Protein 4NYH (pdb70)

Organism: Homo sapiens (NCBI:txid9606)

Secondary structure (DSSP, 8-state):
------PPPTTGGGS-SB----TTSSEEEEPPP--GGGGGGS-GGG---HHHHHHHHHHTT--EEEEEE---SS----GGG-SS---EEE----SSSPPPHHHHHHHHHHHHHHHHT-TT---EEEEE-SSSSHHHHHHHHHHHHHHH---HHHHHHHHHHHHTS----HHHHHHHHHSPP-/--B---PPPTTGGGS-SB-PPPTTSSEEEEPPP--GGGGGGS-GGG---HHHHHHHHHHTT--EEEEEE---SS----GGG-SS---EEE----SSS---HHHHHHHHHHHHHHHHH-TTS--EEEEE-SSSSHHHHHHHHHHHHHHH---HHHHHHHHHHHHTS----HHHHHHHHHS---/-PPPTTGGGS-SB----TTSSEEEEPPP--GGGGGGS-GGG---HHHHHHHHHHTT--EEEEEE---SS--S-GGG-SS---EEE----SSSPPPHHHHHHHHHHHHHHHHHTTTS--EEEEE-SSSSHHHHHHHHHHHHHHH---HHHHHHHHHHHHTB----HHHHHHHHHSPP-

CATH classification: 3.90.190.10

Structure (mmCIF, N/CA/C/O backbone):
data_4NYH
#
_entry.id   4NYH
#
_cell.length_a   51.026
_cell.length_b   62.723
_cell.length_c   178.773
_cell.angle_alpha   90.00
_cell.angle_beta   90.00
_cell.angle_gamma   90.00
#
_symmetry.space_group_name_H-M   'P 21 21 21'
#
loop_
_entity.id
_entity.type
_entity.pdbx_description
1 polymer 'RNA/RNP complex-1-interacting phosphatase'
2 non-polymer 'PHOSPHATE ION'
3 non-polymer 'CHLORIDE ION'
4 water water
#
loop_
_atom_site.group_PDB
_atom_site.id
_atom_site.type_symbol
_atom_site.label_atom_id
_atom_site.label_alt_id
_atom_site.label_comp_id
_atom_site.label_asym_id
_atom_site.label_entity_id
_atom_site.label_seq_id
_atom_site.pdbx_PDB_ins_code
_atom_site.Cartn_x
_atom_site.Cartn_y
_atom_site.Cartn_z
_atom_site.occupancy
_atom_site.B_iso_or_equiv
_atom_site.auth_seq_id
_atom_site.auth_comp_id
_atom_site.auth_asym_id
_atom_site.auth_atom_id
_atom_site.pdbx_PDB_model_num
ATOM 1 N N . GLY A 1 1 ? 47.403 -21.419 -4.643 1.00 35.49 24 GLY A N 1
ATOM 2 C CA . GLY A 1 1 ? 47.177 -20.222 -5.492 1.00 28.02 24 GLY A CA 1
ATOM 3 C C . GLY A 1 1 ? 45.888 -19.530 -5.133 1.00 29.50 24 GLY A C 1
ATOM 4 O O . GLY A 1 1 ? 45.102 -20.052 -4.357 1.00 28.60 24 GLY A O 1
ATOM 10 N N . PRO A 1 2 ? 45.659 -18.337 -5.693 1.00 23.43 25 PRO A N 1
ATOM 11 C CA . PRO A 1 2 ? 44.510 -17.594 -5.229 1.00 21.28 25 PRO A CA 1
ATOM 12 C C . PRO A 1 2 ? 43.201 -18.297 -5.552 1.00 22.56 25 PRO A C 1
ATOM 13 O O . PRO A 1 2 ? 43.102 -19.002 -6.571 1.00 25.25 25 PRO A O 1
ATOM 24 N N . LEU A 1 3 ? 42.208 -18.089 -4.692 1.00 22.93 26 LEU A N 1
ATOM 25 C CA . LEU A 1 3 ? 40.817 -18.450 -4.967 1.00 22.63 26 LEU A CA 1
ATOM 26 C C . LEU A 1 3 ? 40.146 -17.426 -5.888 1.00 21.57 26 LEU A C 1
ATOM 27 O O . LEU A 1 3 ? 40.201 -16.199 -5.685 1.00 26.25 26 LEU A O 1
ATOM 43 N N . GLY A 1 4 ? 39.397 -17.944 -6.841 1.00 20.82 27 GLY A N 1
ATOM 44 C CA . GLY A 1 4 ? 38.734 -17.124 -7.841 1.00 22.92 27 GLY A CA 1
ATOM 45 C C . GLY A 1 4 ? 38.691 -17.889 -9.136 1.00 21.80 27 GLY A C 1
ATOM 46 O O . GLY A 1 4 ? 39.730 -18.321 -9.624 1.00 23.68 27 GLY A O 1
ATOM 50 N N . SER A 1 5 ? 37.500 -18.042 -9.694 1.00 22.34 28 SER A N 1
ATOM 51 C CA . SER A 1 5 ? 37.385 -18.658 -10.997 1.00 20.71 28 SER A CA 1
ATOM 52 C C . SER A 1 5 ? 37.944 -17.704 -12.047 1.00 20.01 28 SER A C 1
ATOM 53 O O . SER A 1 5 ? 37.892 -16.473 -11.899 1.00 22.29 28 SER A O 1
ATOM 61 N N . ASN A 1 6 ? 38.433 -18.258 -13.147 1.00 23.60 29 ASN A N 1
ATOM 62 C CA . ASN A 1 6 ? 38.974 -17.432 -14.189 1.00 22.79 29 ASN A CA 1
ATOM 63 C C . ASN A 1 6 ? 38.870 -18.114 -15.556 1.00 23.29 29 ASN A C 1
ATOM 64 O O . ASN A 1 6 ? 39.783 -17.954 -16.384 1.00 22.87 29 ASN A O 1
ATOM 75 N N . HIS A 1 7 ? 37.801 -18.904 -15.779 1.00 21.13 30 HIS A N 1
ATOM 76 C CA . HIS A 1 7 ? 37.648 -19.550 -17.095 1.00 18.49 30 HIS A CA 1
ATOM 77 C C . HIS A 1 7 ? 37.007 -18.621 -18.116 1.00 16.13 30 HIS A C 1
ATOM 78 O O . HIS A 1 7 ? 36.054 -17.892 -17.814 1.00 15.17 30 HIS A O 1
ATOM 93 N N . ILE A 1 8 ? 37.505 -18.687 -19.344 1.00 16.12 31 ILE A N 1
ATOM 94 C CA . ILE A 1 8 ? 36.953 -17.858 -20.400 1.00 15.47 31 ILE A CA 1
ATOM 95 C C . ILE A 1 8 ? 35.644 -18.470 -20.838 1.00 16.19 31 ILE A C 1
ATOM 96 O O . ILE A 1 8 ? 35.577 -19.643 -21.180 1.00 17.66 31 ILE A O 1
ATOM 112 N N . PRO A 1 9 ? 34.558 -17.699 -20.779 1.00 14.80 32 PRO A N 1
ATOM 113 C CA . PRO A 1 9 ? 33.269 -18.249 -21.184 1.00 16.81 32 PRO A CA 1
ATOM 114 C C . PRO A 1 9 ? 33.306 -18.737 -22.610 1.00 17.39 32 PRO A C 1
ATOM 115 O O . PRO A 1 9 ? 33.969 -18.150 -23.462 1.00 17.23 32 PRO A O 1
ATOM 126 N N . GLU A 1 10 ? 32.557 -19.787 -22.865 1.00 18.36 33 GLU A N 1
ATOM 127 C CA . GLU A 1 10 ? 32.502 -20.360 -24.191 1.00 20.20 33 GLU A CA 1
ATOM 128 C C . GLU A 1 10 ? 32.069 -19.277 -25.169 1.00 17.24 33 GLU A C 1
ATOM 129 O O . GLU A 1 10 ? 31.141 -18.525 -24.902 1.00 17.87 33 GLU A O 1
ATOM 141 N N . ARG A 1 11 ? 32.832 -19.175 -26.255 1.00 16.70 34 ARG A N 1
ATOM 142 C CA . ARG A 1 11 ? 32.562 -18.277 -27.378 1.00 16.82 34 ARG A CA 1
ATOM 143 C C . ARG A 1 11 ? 32.874 -16.814 -27.116 1.00 15.27 34 ARG A C 1
ATOM 144 O O . ARG A 1 11 ? 32.741 -15.994 -28.004 1.00 17.40 34 ARG A O 1
ATOM 165 N N . TRP A 1 12 ? 33.287 -16.464 -25.895 1.00 14.38 35 TRP A N 1
ATOM 166 C CA . TRP A 1 12 ? 33.576 -15.067 -25.584 1.00 14.97 35 TRP A CA 1
ATOM 167 C C . TRP A 1 12 ? 34.611 -14.479 -26.537 1.00 13.36 35 TRP A C 1
ATOM 168 O O . TRP A 1 12 ? 34.526 -13.309 -26.898 1.00 13.64 35 TRP A O 1
ATOM 189 N N . LYS A 1 13 ? 35.643 -15.268 -26.874 1.00 14.46 36 LYS A N 1
ATOM 190 C CA . LYS A 1 13 ? 36.717 -14.762 -27.726 1.00 15.70 36 LYS A CA 1
ATOM 191 C C . LYS A 1 13 ? 36.245 -14.468 -29.146 1.00 16.88 36 LYS A C 1
ATOM 192 O O . LYS A 1 13 ? 36.914 -13.759 -29.889 1.00 19.01 36 LYS A O 1
ATOM 211 N N . ASP A 1 14 ? 35.051 -14.935 -29.497 1.00 15.26 37 ASP A N 1
ATOM 212 C CA . ASP A 1 14 ? 34.628 -14.951 -30.900 1.00 16.61 37 ASP A CA 1
ATOM 213 C C . ASP A 1 14 ? 33.908 -13.686 -31.344 1.00 16.26 37 ASP A C 1
ATOM 214 O O . ASP A 1 14 ? 33.598 -13.532 -32.526 1.00 19.27 37 ASP A O 1
ATOM 223 N N . TYR A 1 15 ? 33.621 -12.800 -30.396 1.00 14.77 38 TYR A N 1
ATOM 224 C CA . TYR A 1 15 ? 32.803 -11.617 -30.660 1.00 14.72 38 TYR A CA 1
ATOM 225 C C . TYR A 1 15 ? 33.571 -10.319 -30.533 1.00 14.10 38 TYR A C 1
ATOM 226 O O . TYR A 1 15 ? 34.388 -10.135 -29.611 1.00 15.18 38 TYR A O 1
ATOM 244 N N . LEU A 1 16 ? 33.303 -9.421 -31.467 1.00 13.99 39 LEU A N 1
ATOM 245 C CA . LEU A 1 16 ? 33.775 -8.048 -31.383 1.00 14.04 39 LEU A CA 1
ATOM 246 C C . LEU A 1 16 ? 33.451 -7.527 -29.966 1.00 12.36 39 LEU A C 1
ATOM 247 O O . LEU A 1 16 ? 32.289 -7.608 -29.568 1.00 12.90 39 LEU A O 1
ATOM 263 N N . PRO A 1 17 ? 34.409 -6.869 -29.301 1.00 12.78 40 PRO A N 1
ATOM 264 C CA . PRO A 1 17 ? 34.131 -6.516 -27.907 1.00 13.47 40 PRO A CA 1
ATOM 265 C C . PRO A 1 17 ? 33.020 -5.494 -27.711 1.00 13.26 40 PRO A C 1
ATOM 266 O O . PRO A 1 17 ? 32.146 -5.690 -26.859 1.00 14.10 40 PRO A O 1
ATOM 277 N N . VAL A 1 18 ? 33.032 -4.431 -28.500 1.00 13.45 41 VAL A N 1
ATOM 278 C CA . VAL A 1 18 ? 32.137 -3.287 -28.268 1.00 14.41 41 VAL A CA 1
ATOM 279 C C . VAL A 1 18 ? 31.467 -2.912 -29.570 1.00 11.95 41 VAL A C 1
ATOM 280 O O . VAL A 1 18 ? 32.115 -2.683 -30.605 1.00 14.23 41 VAL A O 1
ATOM 293 N N . GLY A 1 19 ? 30.147 -2.858 -29.522 1.00 11.77 42 GLY A N 1
ATOM 294 C CA . GLY A 1 19 ? 29.365 -2.395 -30.669 1.00 13.18 42 GLY A CA 1
ATOM 295 C C . GLY A 1 19 ? 29.406 -0.908 -30.860 1.00 14.93 42 GLY A C 1
ATOM 296 O O . GLY A 1 19 ? 29.998 -0.173 -30.062 1.00 14.55 42 GLY A O 1
ATOM 300 N N . GLN A 1 20 ? 28.793 -0.444 -31.958 1.00 13.88 43 GLN A N 1
ATOM 301 C CA . GLN A 1 20 ? 28.563 0.965 -32.125 1.00 13.68 43 GLN A CA 1
ATOM 302 C C . GLN A 1 20 ? 27.354 1.411 -31.330 1.00 12.73 43 GLN A C 1
ATOM 303 O O . GLN A 1 20 ? 26.365 0.713 -31.235 1.00 13.81 43 GLN A O 1
ATOM 317 N N . ARG A 1 21 ? 27.416 2.643 -30.828 1.00 13.48 44 ARG A N 1
ATOM 318 C CA . ARG A 1 21 ? 26.245 3.246 -30.255 1.00 14.01 44 ARG A CA 1
ATOM 319 C C . ARG A 1 21 ? 25.094 3.176 -31.246 1.00 13.42 44 ARG A C 1
ATOM 320 O O . ARG A 1 21 ? 25.289 3.439 -32.439 1.00 14.24 44 ARG A O 1
ATOM 341 N N . MET A 1 22 ? 23.894 2.840 -30.773 1.00 14.09 45 MET A N 1
ATOM 342 C CA . MET A 1 22 ? 22.720 2.706 -31.640 1.00 14.25 45 MET A CA 1
ATOM 343 C C . MET A 1 22 ? 22.111 4.077 -31.878 1.00 14.27 45 MET A C 1
ATOM 344 O O . MET A 1 22 ? 21.542 4.672 -30.975 1.00 14.61 45 MET A O 1
ATOM 358 N N . PRO A 1 23 ? 22.192 4.584 -33.122 1.00 15.80 46 PRO A N 1
ATOM 359 C CA . PRO A 1 23 ? 21.597 5.904 -33.361 1.00 16.88 46 PRO A CA 1
ATOM 360 C C . PRO A 1 23 ? 20.099 5.896 -33.101 1.00 17.11 46 PRO A C 1
ATOM 361 O O . PRO A 1 23 ? 19.422 4.885 -33.302 1.00 19.82 46 PRO A O 1
ATOM 372 N N . GLY A 1 24 ? 19.586 7.032 -32.661 1.00 18.42 47 GLY A N 1
ATOM 373 C CA . GLY A 1 24 ? 18.176 7.128 -32.348 1.00 18.54 47 GLY A CA 1
ATOM 374 C C . GLY A 1 24 ? 17.872 6.631 -30.951 1.00 17.29 47 GLY A C 1
ATOM 375 O O . GLY A 1 24 ? 16.718 6.669 -30.540 1.00 19.13 47 GLY A O 1
ATOM 379 N N . THR A 1 25 ? 18.912 6.208 -30.219 1.00 15.53 48 THR A N 1
ATOM 380 C CA . THR A 1 25 ? 18.793 5.665 -28.864 1.00 14.60 48 THR A CA 1
ATOM 381 C C . THR A 1 25 ? 20.027 6.113 -28.101 1.00 14.28 48 THR A C 1
ATOM 382 O O . THR A 1 25 ? 20.956 6.649 -28.674 1.00 15.21 48 THR A O 1
ATOM 393 N N . ARG A 1 26 ? 20.045 5.832 -26.798 1.00 13.74 49 ARG A N 1
ATOM 394 C CA . ARG A 1 26 ? 21.238 5.989 -25.996 1.00 13.13 49 ARG A CA 1
ATOM 395 C C . ARG A 1 26 ? 21.826 4.651 -25.547 1.00 13.83 49 ARG A C 1
ATOM 396 O O . ARG A 1 26 ? 22.583 4.607 -24.603 1.00 18.01 49 ARG A O 1
ATOM 417 N N . PHE A 1 27 ? 21.589 3.595 -26.316 1.00 13.29 50 PHE A N 1
ATOM 418 C CA . PHE A 1 27 ? 22.123 2.281 -26.029 1.00 12.07 50 PHE A CA 1
ATOM 419 C C . PHE A 1 27 ? 23.454 2.022 -26.722 1.00 12.41 50 PHE A C 1
ATOM 420 O O . PHE A 1 27 ? 23.623 2.375 -27.896 1.00 13.07 50 PHE A O 1
ATOM 437 N N . ILE A 1 28 ? 24.276 1.214 -26.075 1.00 12.34 51 ILE A N 1
ATOM 438 C CA . ILE A 1 28 ? 25.427 0.601 -26.680 1.00 12.57 51 ILE A CA 1
ATOM 439 C C . ILE A 1 28 ? 25.633 -0.752 -26.019 1.00 12.21 51 ILE A C 1
ATOM 440 O O . ILE A 1 28 ? 25.409 -0.891 -24.805 1.00 13.36 51 ILE A O 1
ATOM 456 N N . ALA A 1 29 ? 26.026 -1.758 -26.810 1.00 11.20 52 ALA A N 1
ATOM 457 C CA . ALA A 1 29 ? 26.158 -3.123 -26.342 1.00 11.30 52 ALA A CA 1
ATOM 458 C C . ALA A 1 29 ? 27.612 -3.551 -26.431 1.00 11.23 52 ALA A C 1
ATOM 459 O O . ALA A 1 29 ? 28.313 -3.198 -27.375 1.00 13.55 52 ALA A O 1
ATOM 466 N N . PHE A 1 30 ? 28.005 -4.443 -25.505 1.00 11.26 53 PHE A N 1
ATOM 467 C CA . PHE A 1 30 ? 29.354 -4.974 -25.498 1.00 11.62 53 PHE A CA 1
ATOM 468 C C . PHE A 1 30 ? 29.348 -6.310 -24.783 1.00 11.76 53 PHE A C 1
ATOM 469 O O . PHE A 1 30 ? 28.459 -6.588 -24.000 1.00 11.75 53 PHE A O 1
ATOM 486 N N . LYS A 1 31 ? 30.370 -7.104 -25.037 1.00 12.46 54 LYS A N 1
ATOM 487 C CA . LYS A 1 31 ? 30.577 -8.316 -24.280 1.00 11.61 54 LYS A CA 1
ATOM 488 C C . LYS A 1 31 ? 31.217 -7.995 -22.923 1.00 11.70 54 LYS A C 1
ATOM 489 O O . LYS A 1 31 ? 31.641 -6.875 -22.682 1.00 12.71 54 LYS A O 1
ATOM 508 N N . VAL A 1 32 ? 31.197 -8.956 -22.014 1.00 11.54 55 VAL A N 1
ATOM 509 C CA . VAL A 1 32 ? 31.602 -8.664 -20.657 1.00 11.26 55 VAL A CA 1
ATOM 510 C C . VAL A 1 32 ? 33.097 -8.394 -20.646 1.00 12.18 55 VAL A C 1
ATOM 511 O O . VAL A 1 32 ? 33.877 -9.172 -21.158 1.00 12.64 55 VAL A O 1
ATOM 524 N N . PRO A 1 33 ? 33.511 -7.281 -19.996 1.00 12.12 56 PRO A N 1
ATOM 525 C CA . PRO A 1 33 ? 34.941 -7.130 -19.768 1.00 12.03 56 PRO A CA 1
ATOM 526 C C . PRO A 1 33 ? 35.406 -8.093 -18.663 1.00 11.93 56 PRO A C 1
ATOM 527 O O . PRO A 1 33 ? 34.675 -8.364 -17.723 1.00 14.41 56 PRO A O 1
ATOM 538 N N . LEU A 1 34 ? 36.654 -8.509 -18.770 1.00 12.47 57 LEU A N 1
ATOM 539 C CA . LEU A 1 34 ? 37.188 -9.496 -17.844 1.00 13.51 57 LEU A CA 1
ATOM 540 C C . LEU A 1 34 ? 38.302 -8.891 -17.013 1.00 13.58 57 LEU A C 1
ATOM 541 O O . LEU A 1 34 ? 39.251 -8.305 -17.558 1.00 13.58 57 LEU A O 1
ATOM 557 N N . GLN A 1 35 ? 38.212 -9.121 -15.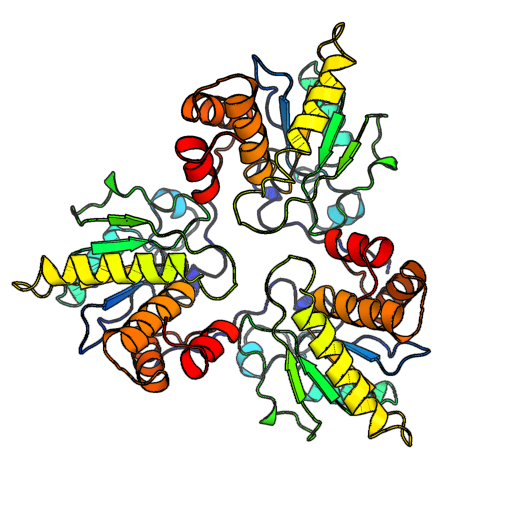703 1.00 13.23 58 GLN A N 1
ATOM 558 C CA . GLN A 1 35 ? 39.252 -8.707 -14.757 1.00 13.15 58 GLN A CA 1
ATOM 559 C C . GLN A 1 35 ? 40.538 -9.486 -14.963 1.00 13.66 58 GLN A C 1
ATOM 560 O O . GLN A 1 35 ? 40.621 -10.452 -15.734 1.00 13.89 58 GLN A O 1
ATOM 574 N N . LYS A 1 36 ? 41.557 -9.096 -14.230 1.00 13.21 59 LYS A N 1
ATOM 575 C CA . LYS A 1 36 ? 42.936 -9.440 -14.563 1.00 13.91 59 LYS A CA 1
ATOM 576 C C . LYS A 1 36 ? 43.162 -10.944 -14.544 1.00 14.17 59 LYS A C 1
ATOM 577 O O . LYS A 1 36 ? 43.937 -11.450 -15.348 1.00 15.38 59 LYS A O 1
ATOM 596 N N . SER A 1 37 ? 42.577 -11.639 -13.574 1.00 14.08 60 SER A N 1
ATOM 597 C CA . SER A 1 37 ? 42.818 -13.053 -13.431 1.00 14.89 60 SER A CA 1
ATOM 598 C C . SER A 1 37 ? 42.477 -13.878 -14.662 1.00 16.10 60 SER A C 1
ATOM 599 O O . SER A 1 37 ? 43.061 -14.923 -14.884 1.00 17.47 60 SER A O 1
ATOM 607 N N . PHE A 1 38 ? 41.524 -13.410 -15.464 1.00 14.69 61 PHE A N 1
ATOM 608 C CA . PHE A 1 38 ? 41.162 -14.105 -16.706 1.00 14.62 61 PHE A CA 1
ATOM 609 C C . PHE A 1 38 ? 42.280 -14.064 -17.754 1.00 14.68 61 PHE A C 1
ATOM 610 O O . PHE A 1 38 ? 42.307 -14.858 -18.681 1.00 16.81 61 PHE A O 1
ATOM 627 N N . GLU A 1 39 ? 43.150 -13.067 -17.661 1.00 15.07 62 GLU A N 1
ATOM 628 C CA . GLU A 1 39 ? 44.075 -12.798 -18.744 1.00 15.60 62 GLU A CA 1
ATOM 629 C C . GLU A 1 39 ? 45.187 -13.829 -18.881 1.00 17.20 62 GLU A C 1
ATOM 630 O O . GLU A 1 39 ? 45.766 -13.954 -19.952 1.00 18.40 62 GLU A O 1
ATOM 642 N N . LYS A 1 40 ? 45.341 -14.683 -17.875 1.00 18.74 63 LYS A N 1
ATOM 643 C CA . LYS A 1 40 ? 46.274 -15.786 -17.937 1.00 21.69 63 LYS A CA 1
ATOM 644 C C . LYS A 1 40 ? 45.880 -16.739 -19.056 1.00 22.06 63 LYS A C 1
ATOM 645 O O . LYS A 1 40 ? 46.697 -17.510 -19.519 1.00 26.91 63 LYS A O 1
ATOM 664 N N . LYS A 1 41 ? 44.602 -16.740 -19.403 1.00 19.38 64 LYS A N 1
ATOM 665 C CA . LYS A 1 41 ? 44.066 -17.660 -20.405 1.00 23.28 64 LYS A CA 1
ATOM 666 C C . LYS A 1 41 ? 43.960 -17.020 -21.800 1.00 21.53 64 LYS A C 1
ATOM 667 O O . LYS A 1 41 ? 43.465 -17.655 -22.722 1.00 26.42 64 LYS A O 1
ATOM 686 N N . LEU A 1 42 ? 44.398 -15.773 -21.952 1.00 19.33 65 LEU A N 1
ATOM 687 C CA . LEU A 1 42 ? 44.196 -15.000 -23.178 1.00 19.73 65 LEU A CA 1
ATOM 688 C C . LEU A 1 42 ? 45.506 -14.549 -23.795 1.00 21.58 65 LEU A C 1
ATOM 689 O O . LEU A 1 42 ? 46.407 -14.107 -23.085 1.00 24.39 65 LEU A O 1
ATOM 705 N N . ALA A 1 43 ? 45.538 -14.475 -25.121 1.00 21.06 66 ALA A N 1
ATOM 706 C CA . ALA A 1 43 ? 46.598 -13.741 -25.825 1.00 23.14 66 ALA A CA 1
ATOM 707 C C . ALA A 1 43 ? 46.367 -12.239 -25.648 1.00 21.96 66 ALA A C 1
ATOM 708 O O . ALA A 1 43 ? 45.255 -11.825 -25.401 1.00 20.53 66 ALA A O 1
ATOM 715 N N . PRO A 1 44 ? 47.418 -11.420 -25.782 1.00 25.11 67 PRO A N 1
ATOM 716 C CA . PRO A 1 44 ? 47.249 -9.984 -25.538 1.00 24.41 67 PRO A CA 1
ATOM 717 C C . PRO A 1 44 ? 46.126 -9.364 -26.372 1.00 23.27 67 PRO A C 1
ATOM 718 O O . PRO A 1 44 ? 45.311 -8.599 -25.850 1.00 21.91 67 PRO A O 1
ATOM 729 N N . GLU A 1 45 ? 46.010 -9.794 -27.620 1.00 23.66 68 GLU A N 1
ATOM 730 C CA . GLU A 1 45 ? 45.000 -9.248 -28.524 1.00 24.17 68 GLU A CA 1
ATOM 731 C C . GLU A 1 45 ? 43.571 -9.687 -28.162 1.00 22.86 68 GLU A C 1
ATOM 732 O O . GLU A 1 45 ? 42.608 -9.066 -28.594 1.00 25.48 68 GLU A O 1
ATOM 744 N N . GLU A 1 46 ? 43.451 -10.756 -27.375 1.00 18.08 69 GLU A N 1
ATOM 745 C CA . GLU A 1 46 ? 42.152 -11.276 -26.943 1.00 17.63 69 GLU A CA 1
ATOM 746 C C . GLU A 1 46 ? 41.673 -10.643 -25.634 1.00 16.55 69 GLU A C 1
ATOM 747 O O . GLU A 1 46 ? 40.520 -10.788 -25.265 1.00 17.53 69 GLU A O 1
ATOM 759 N N . CYS A 1 47 ? 42.554 -9.953 -24.920 1.00 15.82 70 CYS A N 1
ATOM 760 C CA . CYS A 1 47 ? 42.182 -9.351 -23.653 1.00 15.50 70 CYS A CA 1
ATOM 761 C C . CYS A 1 47 ? 41.155 -8.263 -23.910 1.00 15.73 70 CYS A C 1
ATOM 762 O O . CYS A 1 47 ? 41.221 -7.575 -24.941 1.00 17.62 70 CYS A O 1
ATOM 770 N N . PHE A 1 48 ? 40.246 -8.099 -22.968 1.00 14.70 71 PHE A N 1
ATOM 771 C CA . PHE A 1 48 ? 39.249 -7.040 -23.022 1.00 14.07 71 PHE A CA 1
ATOM 772 C C . PHE A 1 48 ? 38.887 -6.745 -21.587 1.00 14.97 71 PHE A C 1
ATOM 773 O O . PHE A 1 48 ? 37.991 -7.355 -21.029 1.00 15.31 71 PHE A O 1
ATOM 790 N N . SER A 1 49 ? 39.599 -5.759 -21.027 1.00 14.94 72 SER A N 1
ATOM 791 C CA . SER A 1 49 ? 39.477 -5.423 -19.632 1.00 14.75 72 SER A CA 1
ATOM 792 C C . SER A 1 49 ? 38.490 -4.282 -19.475 1.00 14.27 72 SER A C 1
ATOM 793 O O . SER A 1 49 ? 38.097 -3.646 -20.432 1.00 14.31 72 SER A O 1
ATOM 801 N N . PRO A 1 50 ? 38.124 -3.988 -18.210 1.00 14.66 73 PRO A N 1
ATOM 802 C CA . PRO A 1 50 ? 37.323 -2.786 -17.979 1.00 16.92 73 PRO A CA 1
ATOM 803 C C . PRO A 1 50 ? 37.963 -1.510 -18.516 1.00 14.00 73 PRO A C 1
ATOM 804 O O . PRO A 1 50 ? 37.277 -0.668 -19.075 1.00 14.93 73 PRO A O 1
ATOM 815 N N . LEU A 1 51 ? 39.288 -1.420 -18.425 1.00 13.73 74 LEU A N 1
ATOM 816 C CA . LEU A 1 51 ? 39.966 -0.279 -19.038 1.00 15.72 74 LEU A CA 1
ATOM 817 C C . LEU A 1 51 ? 39.765 -0.241 -20.563 1.00 15.10 74 LEU A C 1
ATOM 818 O O . LEU A 1 51 ? 39.505 0.828 -21.128 1.00 16.46 74 LEU A O 1
ATOM 834 N N . ASP A 1 52 ? 39.883 -1.396 -21.208 1.00 15.63 75 ASP A N 1
ATOM 835 C CA . ASP A 1 52 ? 39.676 -1.463 -22.641 1.00 14.98 75 ASP A CA 1
ATOM 836 C C . ASP A 1 52 ? 38.237 -1.033 -23.010 1.00 14.63 75 ASP A C 1
ATOM 837 O O . ASP A 1 52 ? 38.037 -0.334 -24.007 1.00 14.94 75 ASP A O 1
ATOM 846 N N . LEU A 1 53 ? 37.267 -1.381 -22.187 1.00 14.57 76 LEU A N 1
ATOM 847 C CA . LEU A 1 53 ? 35.898 -0.945 -22.413 1.00 14.62 76 LEU A CA 1
ATOM 848 C C . LEU A 1 53 ? 35.814 0.573 -22.474 1.00 14.66 76 LEU A C 1
ATOM 849 O O . LEU A 1 53 ? 35.291 1.158 -23.432 1.00 15.20 76 LEU A O 1
ATOM 865 N N . PHE A 1 54 ? 36.340 1.233 -21.445 1.00 14.23 77 PHE A N 1
ATOM 866 C CA . PHE A 1 54 ? 36.253 2.678 -21.383 1.00 15.19 77 PHE A CA 1
ATOM 867 C C . PHE A 1 54 ? 37.018 3.326 -22.522 1.00 14.55 77 PHE A C 1
ATOM 868 O O . PHE A 1 54 ? 36.635 4.374 -23.040 1.00 16.59 77 PHE A O 1
ATOM 885 N N . ASN A 1 55 ? 38.166 2.757 -22.843 1.00 15.66 78 ASN A N 1
ATOM 886 C CA . ASN A 1 55 ? 38.920 3.256 -23.994 1.00 15.92 78 ASN A CA 1
ATOM 887 C C . ASN A 1 55 ? 38.156 3.183 -25.305 1.00 15.85 78 ASN A C 1
ATOM 888 O O . ASN A 1 55 ? 38.162 4.116 -26.098 1.00 17.43 78 ASN A O 1
ATOM 899 N N . LYS A 1 56 ? 37.475 2.074 -25.516 1.00 15.43 79 LYS A N 1
ATOM 900 C CA . LYS A 1 56 ? 36.711 1.888 -26.743 1.00 14.78 79 LYS A CA 1
ATOM 901 C C . LYS A 1 56 ? 35.495 2.803 -26.826 1.00 14.93 79 LYS A C 1
ATOM 902 O O . LYS A 1 56 ? 35.165 3.313 -27.893 1.00 16.56 79 LYS A O 1
ATOM 921 N N . ILE A 1 57 ? 34.867 3.069 -25.696 1.00 14.62 80 ILE A N 1
ATOM 922 C CA . ILE A 1 57 ? 33.792 4.045 -25.641 1.00 15.43 80 ILE A CA 1
ATOM 923 C C . ILE A 1 57 ? 34.270 5.445 -26.016 1.00 15.65 80 ILE A C 1
ATOM 924 O O . ILE A 1 57 ? 33.677 6.143 -26.833 1.00 16.58 80 ILE A O 1
ATOM 940 N N . ARG A 1 58 ? 35.401 5.825 -25.450 1.00 15.94 81 ARG A N 1
ATOM 941 C CA . ARG A 1 58 ? 36.008 7.107 -25.765 1.00 17.98 81 ARG A CA 1
ATOM 942 C C . ARG A 1 58 ? 36.379 7.196 -27.247 1.00 16.85 81 ARG A C 1
ATOM 943 O O . ARG A 1 58 ? 36.269 8.260 -27.852 1.00 19.10 81 ARG A O 1
ATOM 964 N N . GLU A 1 59 ? 36.879 6.096 -27.818 1.00 18.16 82 GLU A N 1
ATOM 965 C CA . GLU A 1 59 ? 37.258 6.075 -29.225 1.00 19.70 82 GLU A CA 1
ATOM 966 C C . GLU A 1 59 ? 36.096 6.445 -30.144 1.00 18.95 82 GLU A C 1
ATOM 967 O O . GLU A 1 59 ? 36.308 6.982 -31.233 1.00 21.54 82 GLU A O 1
ATOM 979 N N . GLN A 1 60 ? 34.871 6.118 -29.738 1.00 17.96 83 GLN A N 1
ATOM 980 C CA . GLN A 1 60 ? 33.652 6.475 -30.470 1.00 18.96 83 GLN A CA 1
ATOM 981 C C . GLN A 1 60 ? 33.151 7.888 -30.178 1.00 18.21 83 GLN A C 1
ATOM 982 O O . GLN A 1 60 ? 32.055 8.250 -30.599 1.00 19.85 83 GLN A O 1
ATOM 996 N N . ASN A 1 61 ? 33.870 8.603 -29.318 1.00 16.86 84 ASN A N 1
ATOM 997 C CA . ASN A 1 61 ? 33.454 9.928 -28.860 1.00 18.76 84 ASN A CA 1
ATOM 998 C C . ASN A 1 61 ? 32.104 9.816 -28.153 1.00 17.71 84 ASN A C 1
ATOM 999 O O . ASN A 1 61 ? 31.264 10.697 -28.249 1.00 22.69 84 ASN A O 1
ATOM 1010 N N . GLU A 1 62 ? 31.991 8.770 -27.338 1.00 16.91 85 GLU A N 1
ATOM 1011 C CA . GLU A 1 62 ? 30.823 8.592 -26.502 1.00 17.42 85 GLU A CA 1
ATOM 1012 C C . GLU A 1 62 ? 31.260 8.531 -25.021 1.00 14.29 85 GLU A C 1
ATOM 1013 O O . GLU A 1 62 ? 32.451 8.531 -24.715 1.00 16.90 85 GLU A O 1
ATOM 1025 N N . GLU A 1 63 ? 30.283 8.462 -24.125 1.00 15.46 86 GLU A N 1
ATOM 1026 C CA . GLU A 1 63 ? 30.566 8.328 -22.693 1.00 14.55 86 GLU A CA 1
ATOM 1027 C C . GLU A 1 63 ? 29.456 7.553 -22.068 1.00 13.16 86 GLU A C 1
ATOM 1028 O O . GLU A 1 63 ? 28.271 7.799 -22.338 1.00 14.54 86 GLU A O 1
ATOM 1040 N N . LEU A 1 64 ? 29.790 6.546 -21.263 1.00 13.16 87 LEU A N 1
ATOM 1041 C CA . LEU A 1 64 ? 28.762 5.799 -20.512 1.00 14.54 87 LEU A CA 1
ATOM 1042 C C . LEU A 1 64 ? 28.247 6.598 -19.326 1.00 13.25 87 LEU A C 1
ATOM 1043 O O . LEU A 1 64 ? 29.030 7.158 -18.562 1.00 16.28 87 LEU A O 1
ATOM 1059 N N . GLY A 1 65 ? 26.924 6.567 -19.146 1.00 12.70 88 GLY A N 1
ATOM 1060 C CA . GLY A 1 65 ? 26.289 7.093 -17.941 1.00 13.70 88 GLY A CA 1
ATOM 1061 C C . GLY A 1 65 ? 25.684 6.047 -17.031 1.00 13.91 88 GLY A C 1
ATOM 1062 O O . GLY A 1 65 ? 25.342 6.347 -15.875 1.00 15.19 88 GLY A O 1
ATOM 1066 N N . LEU A 1 66 ? 25.551 4.820 -17.514 1.00 13.31 89 LEU A N 1
ATOM 1067 C CA . LEU A 1 66 ? 25.037 3.693 -16.727 1.00 12.58 89 LEU A CA 1
ATOM 1068 C C . LEU A 1 66 ? 25.537 2.429 -17.390 1.00 12.13 89 LEU A C 1
ATOM 1069 O O . LEU A 1 66 ? 25.534 2.341 -18.610 1.00 14.31 89 LEU A O 1
ATOM 1085 N N . ILE A 1 67 ? 25.932 1.437 -16.588 1.00 12.63 90 ILE A N 1
ATOM 1086 C CA . ILE A 1 67 ? 26.168 0.077 -17.046 1.00 11.44 90 ILE A CA 1
ATOM 1087 C C . ILE A 1 67 ? 25.114 -0.824 -16.452 1.00 11.59 90 ILE A C 1
ATOM 1088 O O . ILE A 1 67 ? 24.984 -0.879 -15.234 1.00 12.95 90 ILE A O 1
ATOM 1104 N N . ILE A 1 68 ? 24.471 -1.585 -17.317 1.00 11.93 91 ILE A N 1
ATOM 1105 C CA . ILE A 1 68 ? 23.561 -2.638 -16.909 1.00 11.76 91 ILE A CA 1
ATOM 1106 C C . ILE A 1 68 ? 24.201 -3.976 -17.237 1.00 11.93 91 ILE A C 1
ATOM 1107 O O . ILE A 1 68 ? 24.522 -4.260 -18.400 1.00 13.37 91 ILE A O 1
ATOM 1123 N N . ASP A 1 69 ? 24.458 -4.749 -16.193 1.00 11.71 92 ASP A N 1
ATOM 1124 C CA . ASP A 1 69 ? 25.124 -6.057 -16.238 1.00 11.93 92 ASP A CA 1
ATOM 1125 C C . ASP A 1 69 ? 24.107 -7.170 -16.045 1.00 11.36 92 ASP A C 1
ATOM 1126 O O . ASP A 1 69 ? 23.489 -7.271 -14.984 1.00 12.59 92 ASP A O 1
ATOM 1135 N N . LEU A 1 70 ? 23.983 -8.014 -17.065 1.00 11.27 93 LEU A N 1
ATOM 1136 C CA . LEU A 1 70 ? 22.971 -9.071 -17.067 1.00 11.99 93 LEU A CA 1
ATOM 1137 C C . LEU A 1 70 ? 23.531 -10.424 -16.596 1.00 11.39 93 LEU A C 1
ATOM 1138 O O . LEU A 1 70 ? 22.811 -11.418 -16.560 1.00 13.36 93 LEU A O 1
ATOM 1154 N N . THR A 1 71 ? 24.850 -10.460 -16.357 1.00 11.32 94 THR A N 1
ATOM 1155 C CA . THR A 1 71 ? 25.556 -11.737 -16.140 1.00 12.00 94 THR A CA 1
ATOM 1156 C C . THR A 1 71 ? 25.409 -12.328 -14.738 1.00 12.48 94 THR A C 1
ATOM 1157 O O . THR A 1 71 ? 25.118 -11.595 -13.757 1.00 13.44 94 THR A O 1
ATOM 1168 N N . TYR A 1 72 ? 25.635 -13.655 -14.635 1.00 12.67 95 TYR A N 1
ATOM 1169 C CA . TYR A 1 72 ? 25.566 -14.351 -13.360 1.00 13.21 95 TYR A CA 1
ATOM 1170 C C . TYR A 1 72 ? 26.539 -15.506 -13.191 1.00 13.16 95 TYR A C 1
ATOM 1171 O O . TYR A 1 72 ? 26.694 -16.008 -12.094 1.00 14.33 95 TYR A O 1
ATOM 1189 N N . THR A 1 73 ? 27.096 -15.988 -14.308 1.00 13.25 96 THR A N 1
ATOM 1190 C CA . THR A 1 73 ? 27.731 -17.305 -14.231 1.00 13.03 96 THR A CA 1
ATOM 1191 C C . THR A 1 73 ? 29.045 -17.305 -13.437 1.00 14.79 96 THR A C 1
ATOM 1192 O O . THR A 1 73 ? 29.363 -18.307 -12.799 1.00 16.13 96 THR A O 1
ATOM 1203 N N . GLN A 1 74 ? 29.755 -16.180 -13.455 1.00 13.30 97 GLN A N 1
ATOM 1204 C CA . GLN A 1 74 ? 31.008 -16.021 -12.709 1.00 14.14 97 GLN A CA 1
ATOM 1205 C C . GLN A 1 74 ? 31.114 -14.584 -12.289 1.00 12.47 97 GLN A C 1
ATOM 1206 O O . GLN A 1 74 ? 30.496 -13.714 -12.889 1.00 14.03 97 GLN A O 1
ATOM 1220 N N . ARG A 1 75 ? 32.043 -14.324 -11.384 1.00 13.61 98 ARG A N 1
ATOM 1221 C CA . ARG A 1 75 ? 32.507 -12.988 -11.175 1.00 14.84 98 ARG A CA 1
ATOM 1222 C C . ARG A 1 75 ? 33.412 -12.613 -12.326 1.00 14.83 98 ARG A C 1
ATOM 1223 O O . ARG A 1 75 ? 34.499 -13.172 -12.501 1.00 18.89 98 ARG A O 1
ATOM 1244 N N . TYR A 1 76 ? 33.009 -11.640 -13.141 1.00 13.10 99 TYR A N 1
ATOM 1245 C CA . TYR A 1 76 ? 33.788 -11.202 -14.293 1.00 13.06 99 TYR A CA 1
ATOM 1246 C C . TYR A 1 76 ? 34.572 -9.935 -13.992 1.00 12.27 99 TYR A C 1
ATOM 1247 O O . TYR A 1 76 ? 35.727 -9.812 -14.393 1.00 14.05 99 TYR A O 1
ATOM 1265 N N . TYR A 1 77 ? 33.971 -9.055 -13.210 1.00 13.95 100 TYR A N 1
ATOM 1266 C CA . TYR A 1 77 ? 34.608 -7.852 -12.688 1.00 13.42 100 TYR A CA 1
ATOM 1267 C C . TYR A 1 77 ? 33.722 -7.375 -11.534 1.00 15.64 100 TYR A C 1
ATOM 1268 O O . TYR A 1 77 ? 32.537 -7.717 -11.459 1.00 14.40 100 TYR A O 1
ATOM 1286 N N . LYS A 1 78 ? 34.291 -6.543 -10.662 1.00 14.60 101 LYS A N 1
ATOM 1287 C CA . LYS A 1 78 ? 33.512 -5.842 -9.635 1.00 16.42 101 LYS A CA 1
ATOM 1288 C C . LYS A 1 78 ? 33.282 -4.412 -10.064 1.00 16.66 101 LYS A C 1
ATOM 1289 O O . LYS A 1 78 ? 34.197 -3.768 -10.554 1.00 15.84 101 LYS A O 1
ATOM 1308 N N . PRO A 1 79 ? 32.036 -3.934 -9.943 1.00 16.00 102 PRO A N 1
ATOM 1309 C CA . PRO A 1 79 ? 31.793 -2.561 -10.384 1.00 15.76 102 PRO A CA 1
ATOM 1310 C C . PRO A 1 79 ? 32.695 -1.530 -9.711 1.00 16.09 102 PRO A C 1
ATOM 1311 O O . PRO A 1 79 ? 33.055 -0.521 -10.309 1.00 16.26 102 PRO A O 1
ATOM 1322 N N . GLU A 1 80 ? 33.001 -1.756 -8.437 1.00 16.29 103 GLU A N 1
ATOM 1323 C CA . GLU A 1 80 ? 33.827 -0.806 -7.709 1.00 15.99 103 GLU A CA 1
ATOM 1324 C C . GLU A 1 80 ? 35.269 -0.782 -8.255 1.00 16.23 103 GLU A C 1
ATOM 1325 O O . GLU A 1 80 ? 36.068 0.082 -7.890 1.00 16.94 103 GLU A O 1
ATOM 1337 N N . ASP A 1 81 ? 35.601 -1.774 -9.084 1.00 14.64 104 ASP A N 1
ATOM 1338 C CA . ASP A 1 81 ? 36.938 -1.822 -9.702 1.00 14.75 104 ASP A CA 1
ATOM 1339 C C . ASP A 1 81 ? 36.957 -1.099 -11.048 1.00 17.20 104 ASP A C 1
ATOM 1340 O O . ASP A 1 81 ? 37.999 -1.031 -11.704 1.00 18.40 104 ASP A O 1
ATOM 1349 N N . LEU A 1 82 ? 35.807 -0.662 -11.539 1.00 16.84 105 LEU A N 1
ATOM 1350 C CA . LEU A 1 82 ? 35.790 -0.008 -12.852 1.00 16.12 105 LEU A CA 1
ATOM 1351 C C . LEU A 1 82 ? 36.650 1.249 -12.789 1.00 16.69 105 LEU A C 1
ATOM 1352 O O . LEU A 1 82 ? 36.619 1.971 -11.808 1.00 20.07 105 LEU A O 1
ATOM 1368 N N . PRO A 1 83 ? 37.424 1.520 -13.855 1.00 17.41 106 PRO A N 1
ATOM 1369 C CA . PRO A 1 83 ? 38.374 2.621 -13.782 1.00 20.17 106 PRO A CA 1
ATOM 1370 C C . PRO A 1 83 ? 37.760 4.007 -13.975 1.00 20.09 106 PRO A C 1
ATOM 1371 O O . PRO A 1 83 ? 38.452 5.012 -13.847 1.00 26.21 106 PRO A O 1
ATOM 1382 N N . GLU A 1 84 ? 36.471 4.046 -14.265 1.00 19.24 107 GLU A N 1
ATOM 1383 C CA . GLU A 1 84 ? 35.728 5.287 -14.311 1.00 22.67 107 GLU A CA 1
ATOM 1384 C C . GLU A 1 84 ? 34.524 5.120 -13.408 1.00 21.68 107 GLU A C 1
ATOM 1385 O O . GLU A 1 84 ? 34.039 4.011 -13.258 1.00 23.35 107 GLU A O 1
ATOM 1397 N N . THR A 1 85 ? 34.156 6.197 -12.723 1.00 22.32 108 THR A N 1
ATOM 1398 C CA . THR A 1 85 ? 32.943 6.258 -11.922 1.00 23.77 108 THR A CA 1
ATOM 1399 C C . THR A 1 85 ? 31.725 6.296 -12.800 1.00 22.43 108 THR A C 1
ATOM 1400 O O . THR A 1 85 ? 31.540 7.231 -13.572 1.00 24.70 108 THR A O 1
ATOM 1411 N N . VAL A 1 86 ? 30.971 5.211 -12.784 1.00 19.64 109 VAL A N 1
ATOM 1412 C CA . VAL A 1 86 ? 29.746 5.144 -13.568 1.00 17.58 109 VAL A CA 1
ATOM 1413 C C . VAL A 1 86 ? 28.701 4.391 -12.766 1.00 17.44 109 VAL A C 1
ATOM 1414 O O . VAL A 1 86 ? 29.013 3.352 -12.177 1.00 17.75 109 VAL A O 1
ATOM 1427 N N . PRO A 1 87 ? 27.452 4.888 -12.758 1.00 15.44 110 PRO A N 1
ATOM 1428 C CA . PRO A 1 87 ? 26.385 4.123 -12.155 1.00 15.65 110 PRO A CA 1
ATOM 1429 C C . PRO A 1 87 ? 26.313 2.718 -12.763 1.00 13.65 110 PRO A C 1
ATOM 1430 O O . PRO A 1 87 ? 26.528 2.543 -13.971 1.00 14.62 110 PRO A O 1
ATOM 1441 N N . TYR A 1 88 ? 25.949 1.748 -11.925 1.00 13.15 111 TYR A N 1
ATOM 1442 C CA . TYR A 1 88 ? 25.976 0.341 -12.258 1.00 13.45 111 TYR A CA 1
ATOM 1443 C C . TYR A 1 88 ? 24.656 -0.270 -11.756 1.00 13.02 111 TYR A C 1
ATOM 1444 O O . TYR A 1 88 ? 24.229 0.041 -10.636 1.00 14.95 111 TYR A O 1
ATOM 1462 N N . LEU A 1 89 ? 24.149 -1.242 -12.487 1.00 13.54 112 LEU A N 1
ATOM 1463 C CA . LEU A 1 89 ? 23.080 -2.080 -12.004 1.00 13.10 112 LEU A CA 1
ATOM 1464 C C . LEU A 1 89 ? 23.270 -3.490 -12.504 1.00 12.22 112 LEU A C 1
ATOM 1465 O O . LEU A 1 89 ? 23.381 -3.723 -13.725 1.00 14.13 112 LEU A O 1
ATOM 1481 N N . LYS A 1 90 ? 23.173 -4.454 -11.596 1.00 12.02 113 LYS A N 1
ATOM 1482 C CA . LYS A 1 90 ? 23.052 -5.853 -11.913 1.00 12.16 113 LYS A CA 1
ATOM 1483 C C . LYS A 1 90 ? 21.589 -6.190 -12.116 1.00 12.46 113 LYS A C 1
ATOM 1484 O O . LYS A 1 90 ? 20.756 -5.946 -11.244 1.00 14.59 113 LYS A O 1
ATOM 1503 N N . ILE A 1 91 ? 21.311 -6.903 -13.216 1.00 13.04 114 ILE A N 1
ATOM 1504 C CA . ILE A 1 91 ? 20.016 -7.503 -13.424 1.00 13.70 114 ILE A CA 1
ATOM 1505 C C . ILE A 1 91 ? 20.280 -8.946 -13.849 1.00 12.89 114 ILE A C 1
ATOM 1506 O O . ILE A 1 91 ? 20.497 -9.213 -15.048 1.00 13.48 114 ILE A O 1
ATOM 1522 N N . PHE A 1 92 ? 20.253 -9.896 -12.920 1.00 13.96 115 PHE A N 1
ATOM 1523 C CA . PHE A 1 92 ? 20.570 -11.276 -13.297 1.00 13.86 115 PHE A CA 1
ATOM 1524 C C . PHE A 1 92 ? 19.580 -11.723 -14.364 1.00 13.20 115 PHE A C 1
ATOM 1525 O O . PHE A 1 92 ? 18.367 -11.723 -14.152 1.00 14.22 115 PHE A O 1
ATOM 1542 N N . THR A 1 93 ? 20.103 -12.244 -15.480 1.00 12.28 116 THR A N 1
ATOM 1543 C CA . THR A 1 93 ? 19.301 -12.749 -16.577 1.00 13.20 116 THR A CA 1
ATOM 1544 C C . THR A 1 93 ? 19.719 -14.184 -16.835 1.00 11.69 116 THR A C 1
ATOM 1545 O O . THR A 1 93 ? 20.745 -14.448 -17.449 1.00 12.87 116 THR A O 1
ATOM 1556 N N . VAL A 1 94 ? 19.034 -15.096 -16.157 1.00 12.62 117 VAL A N 1
ATOM 1557 C CA . VAL A 1 94 ? 19.511 -16.444 -15.914 1.00 12.16 117 VAL A CA 1
ATOM 1558 C C . VAL A 1 94 ? 18.975 -17.430 -16.946 1.00 13.92 117 VAL A C 1
ATOM 1559 O O . VAL A 1 94 ? 17.781 -17.427 -17.231 1.00 14.91 117 VAL A O 1
ATOM 1572 N N . GLY A 1 95 ? 19.844 -18.317 -17.412 1.00 13.99 118 GLY A N 1
ATOM 1573 C CA . GLY A 1 95 ? 19.424 -19.383 -18.310 1.00 15.71 118 GLY A CA 1
ATOM 1574 C C . GLY A 1 95 ? 19.021 -18.863 -19.681 1.00 15.21 118 GLY A C 1
ATOM 1575 O O . GLY A 1 95 ? 19.407 -17.776 -20.098 1.00 15.32 118 GLY A O 1
ATOM 1579 N N . HIS A 1 96 ? 18.302 -19.711 -20.409 1.00 14.92 119 HIS A N 1
ATOM 1580 C CA . HIS A 1 96 ? 18.002 -19.497 -21.798 1.00 14.41 119 HIS A CA 1
ATOM 1581 C C . HIS A 1 96 ? 16.552 -19.220 -22.117 1.00 13.70 119 HIS A C 1
ATOM 1582 O O . HIS A 1 96 ? 16.248 -18.940 -23.285 1.00 15.35 119 HIS A O 1
ATOM 1597 N N . GLN A 1 97 ? 15.662 -19.217 -21.140 1.00 14.63 120 GLN A N 1
ATOM 1598 C CA . GLN A 1 97 ? 14.287 -18.832 -21.409 1.00 14.06 120 GLN A CA 1
ATOM 1599 C C . GLN A 1 97 ? 14.251 -17.327 -21.748 1.00 14.62 120 GLN A C 1
ATOM 1600 O O . GLN A 1 97 ? 15.110 -16.555 -21.341 1.00 15.47 120 GLN A O 1
ATOM 1614 N N . VAL A 1 98 ? 13.197 -16.900 -22.420 1.00 14.52 121 VAL A N 1
ATOM 1615 C CA . VAL A 1 98 ? 12.986 -15.485 -22.634 1.00 15.24 121 VAL A CA 1
ATOM 1616 C C . VAL A 1 98 ? 13.062 -14.791 -21.268 1.00 15.52 121 VAL A C 1
ATOM 1617 O O . VAL A 1 98 ? 12.501 -15.287 -20.293 1.00 16.35 121 VAL A O 1
ATOM 1630 N N . PRO A 1 99 ? 13.806 -13.678 -21.177 1.00 14.87 122 PRO A N 1
ATOM 1631 C CA . PRO A 1 99 ? 13.914 -12.984 -19.898 1.00 16.97 122 PRO A CA 1
ATOM 1632 C C . PRO A 1 99 ? 12.551 -12.725 -19.296 1.00 16.04 122 PRO A C 1
ATOM 1633 O O . PRO A 1 99 ? 11.624 -12.351 -20.019 1.00 16.71 122 PRO A O 1
ATOM 1644 N N . ASP A 1 100 ? 12.411 -12.987 -18.003 1.00 16.04 123 ASP A N 1
ATOM 1645 C CA . ASP A 1 100 ? 11.095 -12.928 -17.394 1.00 16.42 123 ASP A CA 1
ATOM 1646 C C . ASP A 1 100 ? 10.595 -11.492 -17.222 1.00 15.67 123 ASP A C 1
ATOM 1647 O O . ASP A 1 100 ? 11.336 -10.520 -17.426 1.00 15.23 123 ASP A O 1
ATOM 1656 N N . ASP A 1 101 ? 9.307 -11.362 -16.916 1.00 14.92 124 ASP A N 1
ATOM 1657 C CA . ASP A 1 101 ? 8.757 -10.024 -16.904 1.00 16.60 124 ASP A CA 1
ATOM 1658 C C . ASP A 1 101 ? 9.427 -9.149 -15.841 1.00 15.87 124 ASP A C 1
ATOM 1659 O O . ASP A 1 101 ? 9.529 -7.952 -16.028 1.00 15.52 124 ASP A O 1
ATOM 1668 N N . GLU A 1 102 ? 9.752 -9.720 -14.677 1.00 16.29 125 GLU A N 1
ATOM 1669 C CA . GLU A 1 102 ? 10.397 -8.899 -13.665 1.00 16.16 125 GLU A CA 1
ATOM 1670 C C . GLU A 1 102 ? 11.713 -8.310 -14.180 1.00 15.41 125 GLU A C 1
ATOM 1671 O O . GLU A 1 102 ? 12.020 -7.136 -13.968 1.00 15.67 125 GLU A O 1
ATOM 1683 N N . THR A 1 103 ? 12.455 -9.135 -14.914 1.00 14.66 126 THR A N 1
ATOM 1684 C CA . THR A 1 103 ? 13.736 -8.709 -15.499 1.00 14.67 126 THR A CA 1
ATOM 1685 C C . THR A 1 103 ? 13.530 -7.610 -16.534 1.00 14.30 126 THR A C 1
ATOM 1686 O O . THR A 1 103 ? 14.191 -6.578 -16.504 1.00 14.41 126 THR A O 1
ATOM 1697 N N . ILE A 1 104 ? 12.491 -7.754 -17.350 1.00 13.09 127 ILE A N 1
ATOM 1698 C CA . ILE A 1 104 ? 12.150 -6.739 -18.329 1.00 13.84 127 ILE A CA 1
ATOM 1699 C C . ILE A 1 104 ? 11.796 -5.421 -17.619 1.00 14.08 127 ILE A C 1
ATOM 1700 O O . ILE A 1 104 ? 12.196 -4.350 -18.026 1.00 14.70 127 ILE A O 1
ATOM 1716 N N . PHE A 1 105 ? 10.976 -5.490 -16.565 1.00 13.54 128 PHE A N 1
ATOM 1717 C CA A PHE A 1 105 ? 10.605 -4.249 -15.892 0.56 16.64 128 PHE A CA 1
ATOM 1718 C CA B PHE A 1 105 ? 10.568 -4.292 -15.810 0.44 14.62 128 PHE A CA 1
ATOM 1719 C C . PHE A 1 105 ? 11.795 -3.591 -15.220 1.00 15.25 128 PHE A C 1
ATOM 1720 O O . PHE A 1 105 ? 11.947 -2.365 -15.272 1.00 16.23 128 PHE A O 1
ATOM 1752 N N . LYS A 1 106 ? 12.635 -4.373 -14.571 1.00 14.22 129 LYS A N 1
ATOM 1753 C CA . LYS A 1 106 ? 13.813 -3.822 -13.939 1.00 14.72 129 LYS A CA 1
ATOM 1754 C C . LYS A 1 106 ? 14.725 -3.132 -14.944 1.00 13.78 129 LYS A C 1
ATOM 1755 O O . LYS A 1 106 ? 15.237 -2.054 -14.700 1.00 14.07 129 LYS A O 1
ATOM 1774 N N . PHE A 1 107 ? 14.816 -3.702 -16.129 1.00 13.19 130 PHE A N 1
ATOM 1775 C CA . PHE A 1 107 ? 15.596 -3.098 -17.229 1.00 12.79 130 PHE A CA 1
ATOM 1776 C C . PHE A 1 107 ? 14.966 -1.735 -17.619 1.00 14.56 130 PHE A C 1
ATOM 1777 O O . PHE A 1 107 ? 15.627 -0.705 -17.699 1.00 14.97 130 PHE A O 1
ATOM 1794 N N . LYS A 1 108 ? 13.669 -1.756 -17.884 1.00 14.80 131 LYS A N 1
ATOM 1795 C CA . LYS A 1 108 ? 13.010 -0.495 -18.252 1.00 18.08 131 LYS A CA 1
ATOM 1796 C C . LYS A 1 108 ? 13.163 0.568 -17.157 1.00 15.45 131 LYS A C 1
ATOM 1797 O O . LYS A 1 108 ? 13.398 1.738 -17.443 1.00 17.44 131 LYS A O 1
ATOM 1816 N N . HIS A 1 109 ? 12.956 0.169 -15.903 1.00 16.53 132 HIS A N 1
ATOM 1817 C CA . HIS A 1 109 ? 13.051 1.121 -14.811 1.00 16.34 132 HIS A CA 1
ATOM 1818 C C . HIS A 1 109 ? 14.452 1.735 -14.725 1.00 14.79 132 HIS A C 1
ATOM 1819 O O . HIS A 1 109 ? 14.606 2.932 -14.479 1.00 15.26 132 HIS A O 1
ATOM 1834 N N . ALA A 1 110 ? 15.474 0.910 -14.928 1.00 13.71 133 ALA A N 1
ATOM 1835 C CA . ALA A 1 110 ? 16.833 1.406 -14.846 1.00 14.11 133 ALA A CA 1
ATOM 1836 C C . ALA A 1 110 ? 17.124 2.405 -15.965 1.00 15.74 133 ALA A C 1
ATOM 1837 O O . ALA A 1 110 ? 17.700 3.463 -15.764 1.00 14.18 133 ALA A O 1
ATOM 1844 N N . VAL A 1 111 ? 16.653 2.072 -17.158 1.00 13.63 134 VAL A N 1
ATOM 1845 C CA . VAL A 1 111 ? 16.870 2.926 -18.299 1.00 13.93 134 VAL A CA 1
ATOM 1846 C C . VAL A 1 111 ? 16.125 4.257 -18.082 1.00 14.70 134 VAL A C 1
ATOM 1847 O O . VAL A 1 111 ? 16.668 5.350 -18.284 1.00 15.16 134 VAL A O 1
ATOM 1860 N N . ASN A 1 112 ? 14.857 4.155 -17.713 1.00 15.31 135 ASN A N 1
ATOM 1861 C CA . ASN A 1 112 ? 14.058 5.354 -17.513 1.00 16.83 135 ASN A CA 1
ATOM 1862 C C . ASN A 1 112 ? 14.571 6.251 -16.389 1.00 15.86 135 ASN A C 1
ATOM 1863 O O . ASN A 1 112 ? 14.607 7.463 -16.514 1.00 16.25 135 ASN A O 1
ATOM 1874 N N . GLY A 1 113 ? 15.085 5.649 -15.329 1.00 15.16 136 GLY A N 1
ATOM 1875 C CA . GLY A 1 113 ? 15.605 6.438 -14.210 1.00 16.41 136 GLY A CA 1
ATOM 1876 C C . GLY A 1 113 ? 16.879 7.176 -14.583 1.00 16.46 136 GLY A C 1
ATOM 1877 O O . GLY A 1 113 ? 17.101 8.312 -14.193 1.00 16.51 136 GLY A O 1
ATOM 1881 N N . PHE A 1 114 ? 17.661 6.545 -15.432 1.00 15.81 137 PHE A N 1
ATOM 1882 C CA . PHE A 1 114 ? 18.839 7.203 -15.970 1.00 15.17 137 PHE A CA 1
ATOM 1883 C C . PHE A 1 114 ? 18.483 8.346 -16.893 1.00 15.06 137 PHE A C 1
ATOM 1884 O O . PHE A 1 114 ? 18.955 9.482 -16.738 1.00 14.47 137 PHE A O 1
ATOM 1901 N N . LEU A 1 115 ? 17.548 8.086 -17.808 1.00 13.64 138 LEU A N 1
ATOM 1902 C CA . LEU A 1 115 ? 17.181 9.120 -18.781 1.00 14.69 138 LEU A CA 1
ATOM 1903 C C . LEU A 1 115 ? 16.608 10.355 -18.091 1.00 14.83 138 LEU A C 1
ATOM 1904 O O . LEU A 1 115 ? 16.895 11.484 -18.500 1.00 16.36 138 LEU A O 1
ATOM 1920 N N . LYS A 1 116 ? 15.727 10.152 -17.103 1.00 14.55 139 LYS A N 1
ATOM 1921 C CA . LYS A 1 116 ? 15.040 11.297 -16.519 1.00 16.49 139 LYS A CA 1
ATOM 1922 C C . LYS A 1 116 ? 16.012 12.246 -15.825 1.00 14.37 139 LYS A C 1
ATOM 1923 O O . LYS A 1 116 ? 15.736 13.427 -15.687 1.00 15.78 139 LYS A O 1
ATOM 1942 N N . GLU A 1 117 ? 17.181 11.728 -15.460 1.00 14.86 140 GLU A N 1
ATOM 1943 C CA . GLU A 1 117 ? 18.174 12.511 -14.723 1.00 16.14 140 GLU A CA 1
ATOM 1944 C C . GLU A 1 117 ? 19.271 13.102 -15.632 1.00 15.01 140 GLU A C 1
ATOM 1945 O O . GLU A 1 117 ? 20.204 13.743 -15.150 1.00 15.47 140 GLU A O 1
ATOM 1957 N N . ASN A 1 118 ? 19.212 12.797 -16.930 1.00 14.11 141 ASN A N 1
ATOM 1958 C CA . ASN A 1 118 ? 20.253 13.142 -17.876 1.00 13.86 141 ASN A CA 1
ATOM 1959 C C . ASN A 1 118 ? 19.736 13.746 -19.167 1.00 14.43 141 ASN A C 1
ATOM 1960 O O . ASN A 1 118 ? 20.107 13.346 -20.252 1.00 17.46 141 ASN A O 1
ATOM 1971 N N . LYS A 1 119 ? 18.936 14.793 -19.041 1.00 15.28 142 LYS A N 1
ATOM 1972 C CA . LYS A 1 119 ? 18.305 15.458 -20.170 1.00 15.49 142 LYS A CA 1
ATOM 1973 C C . LYS A 1 119 ? 19.144 16.557 -20.802 1.00 15.31 142 LYS A C 1
ATOM 1974 O O . LYS A 1 119 ? 18.792 17.103 -21.848 1.00 19.62 142 LYS A O 1
ATOM 1993 N N . ASP A 1 120 ? 20.311 16.796 -20.221 1.00 14.93 143 ASP A N 1
ATOM 1994 C CA . ASP A 1 120 ? 21.261 17.796 -20.744 1.00 15.36 143 ASP A CA 1
ATOM 1995 C C . ASP A 1 120 ? 22.524 17.156 -21.271 1.00 15.12 143 ASP A C 1
ATOM 1996 O O . ASP A 1 120 ? 23.514 17.836 -21.499 1.00 16.11 143 ASP A O 1
ATOM 2005 N N . ASN A 1 121 ? 22.472 15.849 -21.526 1.00 14.37 144 ASN A N 1
ATOM 2006 C CA . ASN A 1 121 ? 23.630 15.184 -22.071 1.00 14.51 144 ASN A CA 1
ATOM 2007 C C . ASN A 1 121 ? 23.231 13.988 -22.922 1.00 14.46 144 ASN A C 1
ATOM 2008 O O . ASN A 1 121 ? 22.047 13.645 -22.965 1.00 14.52 144 ASN A O 1
ATOM 2019 N N . ASP A 1 122 ? 24.224 13.411 -23.583 1.00 13.79 145 ASP A N 1
ATOM 2020 C CA . ASP A 1 122 ? 24.029 12.261 -24.441 1.00 14.67 145 ASP A CA 1
ATOM 2021 C C . ASP A 1 122 ? 24.798 11.055 -23.909 1.00 14.81 145 ASP A C 1
ATOM 2022 O O . ASP A 1 122 ? 25.220 10.194 -24.690 1.00 15.08 145 ASP A O 1
ATOM 2031 N N . LYS A 1 123 ? 24.997 10.971 -22.597 1.00 14.44 146 LYS A N 1
ATOM 2032 C CA . LYS A 1 123 ? 25.656 9.813 -22.037 1.00 14.32 146 LYS A CA 1
ATOM 2033 C C . LYS A 1 123 ? 24.792 8.547 -22.261 1.00 13.29 146 LYS A C 1
ATOM 2034 O O . LYS A 1 123 ? 23.565 8.614 -22.351 1.00 14.48 146 LYS A O 1
ATOM 2053 N N . LEU A 1 124 ? 25.451 7.411 -22.402 1.00 13.00 147 LEU A N 1
ATOM 2054 C CA . LEU A 1 124 ? 24.832 6.183 -22.867 1.00 13.56 147 LEU A CA 1
ATOM 2055 C C . LEU A 1 124 ? 24.531 5.207 -21.764 1.00 14.01 147 LEU A C 1
ATOM 2056 O O . LEU A 1 124 ? 25.171 5.213 -20.703 1.00 13.84 147 LEU A O 1
ATOM 2072 N N . ILE A 1 125 ? 23.565 4.344 -22.034 1.00 12.64 148 ILE A N 1
ATOM 2073 C CA . ILE A 1 125 ? 23.339 3.141 -21.257 1.00 13.46 148 ILE A CA 1
ATOM 2074 C C . ILE A 1 125 ? 24.054 1.995 -21.928 1.00 12.55 148 ILE A C 1
ATOM 2075 O O . ILE A 1 125 ? 23.733 1.581 -23.038 1.00 12.68 148 ILE A O 1
ATOM 2091 N N . GLY A 1 126 ? 25.143 1.564 -21.308 1.00 12.33 149 GLY A N 1
ATOM 2092 C CA . GLY A 1 126 ? 25.862 0.384 -21.759 1.00 11.73 149 GLY A CA 1
ATOM 2093 C C . GLY A 1 126 ? 25.291 -0.873 -21.182 1.00 12.24 149 GLY A C 1
ATOM 2094 O O . GLY A 1 126 ? 25.055 -0.942 -19.986 1.00 15.88 149 GLY A O 1
ATOM 2098 N N . VAL A 1 127 ? 24.959 -1.820 -22.044 1.00 11.91 150 VAL A N 1
ATOM 2099 C CA . VAL A 1 127 ? 24.361 -3.077 -21.631 1.00 11.48 150 VAL A CA 1
ATOM 2100 C C . VAL A 1 127 ? 25.291 -4.208 -22.026 1.00 11.54 150 VAL A C 1
ATOM 2101 O O . VAL A 1 127 ? 25.735 -4.259 -23.174 1.00 12.12 150 VAL A O 1
ATOM 2114 N N . HIS A 1 128 ? 25.545 -5.108 -21.095 1.00 11.65 151 HIS A N 1
ATOM 2115 C CA . HIS A 1 128 ? 26.311 -6.295 -21.416 1.00 11.38 151 HIS A CA 1
ATOM 2116 C C . HIS A 1 128 ? 25.755 -7.541 -20.777 1.00 11.61 151 HIS A C 1
ATOM 2117 O O . HIS A 1 128 ? 25.177 -7.510 -19.684 1.00 12.50 151 HIS A O 1
ATOM 2132 N N . SER A 1 129 ? 25.969 -8.637 -21.488 1.00 11.96 152 SER A N 1
ATOM 2133 C CA . SER A 1 129 ? 25.758 -9.993 -21.012 1.00 12.28 152 SER A CA 1
ATOM 2134 C C . SER A 1 129 ? 27.129 -10.656 -21.084 1.00 11.93 152 SER A C 1
ATOM 2135 O O . SER A 1 129 ? 28.096 -10.002 -20.779 1.00 13.14 152 SER A O 1
ATOM 2143 N N . THR A 1 130 ? 27.208 -11.951 -21.379 1.00 11.03 153 THR A N 1
ATOM 2144 C CA . THR A 1 130 ? 28.518 -12.550 -21.561 1.00 11.95 153 THR A CA 1
ATOM 2145 C C . THR A 1 130 ? 29.032 -12.109 -22.939 1.00 11.50 153 THR A C 1
ATOM 2146 O O . THR A 1 130 ? 30.168 -11.665 -23.055 1.00 12.90 153 THR A O 1
ATOM 2157 N N . HIS A 1 131 ? 28.241 -12.353 -23.964 1.00 12.23 154 HIS A N 1
ATOM 2158 C CA . HIS A 1 131 ? 28.629 -12.016 -25.340 1.00 12.22 154 HIS A CA 1
ATOM 2159 C C . HIS A 1 131 ? 28.146 -10.638 -25.758 1.00 12.78 154 HIS A C 1
ATOM 2160 O O . HIS A 1 131 ? 28.505 -10.155 -26.831 1.00 12.86 154 HIS A O 1
ATOM 2175 N N . GLY A 1 132 ? 27.263 -10.031 -24.959 1.00 12.43 155 GLY A N 1
ATOM 2176 C CA . GLY A 1 132 ? 26.708 -8.756 -25.375 1.00 12.75 155 GLY A CA 1
ATOM 2177 C C . GLY A 1 132 ? 25.806 -8.876 -26.588 1.00 12.02 155 GLY A C 1
ATOM 2178 O O . GLY A 1 132 ? 25.674 -7.925 -27.361 1.00 12.71 155 GLY A O 1
ATOM 2182 N N . LEU A 1 133 ? 25.134 -10.024 -26.704 1.00 12.00 156 LEU A N 1
ATOM 2183 C CA . LEU A 1 133 ? 24.456 -10.355 -27.942 1.00 12.62 156 LEU A CA 1
ATOM 2184 C C . LEU A 1 133 ? 23.016 -10.759 -27.739 1.00 12.26 156 LEU A C 1
ATOM 2185 O O . LEU A 1 133 ? 22.116 -10.192 -28.337 1.00 15.48 156 LEU A O 1
ATOM 2201 N N . ASN A 1 134 ? 22.825 -11.819 -26.953 1.00 11.63 157 ASN A N 1
ATOM 2202 C CA . ASN A 1 134 ? 21.513 -12.438 -26.895 1.00 11.05 157 ASN A CA 1
ATOM 2203 C C . ASN A 1 134 ? 20.630 -11.869 -25.808 1.00 11.56 157 ASN A C 1
ATOM 2204 O O . ASN A 1 134 ? 19.623 -11.232 -26.095 1.00 12.43 157 ASN A O 1
ATOM 2215 N N . ARG A 1 135 ? 21.032 -12.008 -24.535 1.00 11.04 158 ARG A N 1
ATOM 2216 C CA . ARG A 1 135 ? 20.263 -11.357 -23.491 1.00 11.05 158 ARG A CA 1
ATOM 2217 C C . ARG A 1 135 ? 20.252 -9.844 -23.665 1.00 11.92 158 ARG A C 1
ATOM 2218 O O . ARG A 1 135 ? 19.255 -9.200 -23.400 1.00 12.14 158 ARG A O 1
ATOM 2239 N N . THR A 1 136 ? 21.395 -9.315 -24.090 1.00 12.07 159 THR A N 1
ATOM 2240 C CA . THR A 1 136 ? 21.534 -7.885 -24.317 1.00 11.70 159 THR A CA 1
ATOM 2241 C C . THR A 1 136 ? 20.606 -7.408 -25.428 1.00 12.07 159 THR A C 1
ATOM 2242 O O . THR A 1 136 ? 19.902 -6.421 -25.279 1.00 13.05 159 THR A O 1
ATOM 2253 N N . GLY A 1 137 ? 20.679 -8.088 -26.566 1.00 11.64 160 GLY A N 1
ATOM 2254 C CA . GLY A 1 137 ? 19.820 -7.748 -27.699 1.00 12.04 160 GLY A CA 1
ATOM 2255 C C . GLY A 1 137 ? 18.349 -7.858 -27.350 1.00 11.63 160 GLY A C 1
ATOM 2256 O O . GLY A 1 137 ? 17.552 -7.004 -27.715 1.00 13.40 160 GLY A O 1
ATOM 2260 N N . TYR A 1 138 ? 17.996 -8.921 -26.617 1.00 11.84 161 TYR A N 1
ATOM 2261 C CA . TYR A 1 138 ? 16.622 -9.070 -26.246 1.00 11.27 161 TYR A CA 1
ATOM 2262 C C . TYR A 1 138 ? 16.122 -7.858 -25.440 1.00 13.56 161 TYR A C 1
ATOM 2263 O O . TYR A 1 138 ? 15.065 -7.312 -25.723 1.00 13.20 161 TYR A O 1
ATOM 2281 N N . LEU A 1 139 ? 16.833 -7.503 -24.366 1.00 11.47 162 LEU A N 1
ATOM 2282 C CA . LEU A 1 139 ? 16.343 -6.460 -23.490 1.00 12.82 162 LEU A CA 1
ATOM 2283 C C . LEU A 1 139 ? 16.317 -5.102 -24.163 1.00 12.26 162 LEU A C 1
ATOM 2284 O O . LEU A 1 139 ? 15.395 -4.346 -23.979 1.00 13.10 162 LEU A O 1
ATOM 2300 N N . ILE A 1 140 ? 17.369 -4.792 -24.926 1.00 12.24 163 ILE A N 1
ATOM 2301 C CA . ILE A 1 140 ? 17.373 -3.531 -25.671 1.00 12.88 163 ILE A CA 1
ATOM 2302 C C . ILE A 1 140 ? 16.165 -3.475 -26.607 1.00 12.89 163 ILE A C 1
ATOM 2303 O O . ILE A 1 140 ? 15.447 -2.484 -26.658 1.00 15.20 163 ILE A O 1
ATOM 2319 N N . CYS A 1 141 ? 15.966 -4.539 -27.372 1.00 12.95 164 CYS A N 1
ATOM 2320 C CA . CYS A 1 141 ? 14.893 -4.524 -28.352 1.00 13.36 164 CYS A CA 1
ATOM 2321 C C . CYS A 1 141 ? 13.508 -4.505 -27.692 1.00 13.55 164 CYS A C 1
ATOM 2322 O O . CYS A 1 141 ? 12.595 -3.822 -28.151 1.00 15.53 164 CYS A O 1
ATOM 2330 N N . ARG A 1 142 ? 13.360 -5.267 -26.609 1.00 13.66 165 ARG A N 1
ATOM 2331 C CA . ARG A 1 142 ? 12.109 -5.263 -25.868 1.00 13.74 165 ARG A CA 1
ATOM 2332 C C . ARG A 1 142 ? 11.777 -3.855 -25.357 1.00 14.82 165 ARG A C 1
ATOM 2333 O O . ARG A 1 142 ? 10.616 -3.444 -25.431 1.00 15.40 165 ARG A O 1
ATOM 2354 N N . TYR A 1 143 ? 12.793 -3.145 -24.863 1.00 14.37 166 TYR A N 1
ATOM 2355 C CA . TYR A 1 143 ? 12.595 -1.756 -24.460 1.00 14.68 166 TYR A CA 1
ATOM 2356 C C . TYR A 1 143 ? 12.098 -0.910 -25.648 1.00 16.64 166 TYR A C 1
ATOM 2357 O O . TYR A 1 143 ? 11.153 -0.148 -25.525 1.00 16.45 166 TYR A O 1
ATOM 2375 N N . LEU A 1 144 ? 12.791 -1.024 -26.778 1.00 15.26 167 LEU A N 1
ATOM 2376 C CA . LEU A 1 144 ? 12.455 -0.195 -27.915 1.00 16.46 167 LEU A CA 1
ATOM 2377 C C . LEU A 1 144 ? 11.025 -0.465 -28.410 1.00 15.76 167 LEU A C 1
ATOM 2378 O O . LEU A 1 144 ? 10.304 0.462 -28.767 1.00 17.92 167 LEU A O 1
ATOM 2394 N N . ILE A 1 145 ? 10.670 -1.744 -28.470 1.00 15.57 168 ILE A N 1
ATOM 2395 C CA . ILE A 1 145 ? 9.346 -2.137 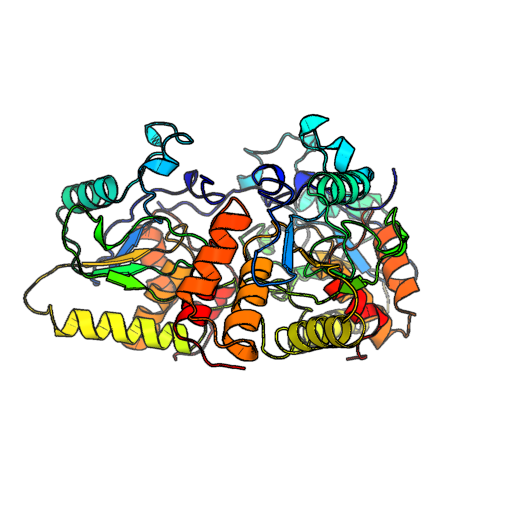-28.910 1.00 15.24 168 ILE A CA 1
ATOM 2396 C C . ILE A 1 145 ? 8.283 -1.592 -27.950 1.00 18.33 168 ILE A C 1
ATOM 2397 O O . ILE A 1 145 ? 7.329 -0.938 -28.360 1.00 19.05 168 ILE A O 1
ATOM 2413 N N . ASP A 1 146 ? 8.449 -1.873 -26.671 1.00 17.58 169 ASP A N 1
ATOM 2414 C CA . ASP A 1 146 ? 7.422 -1.577 -25.696 1.00 18.48 169 ASP A CA 1
ATOM 2415 C C . ASP A 1 146 ? 7.313 -0.091 -25.363 1.00 19.41 169 ASP A C 1
ATOM 2416 O O . ASP A 1 146 ? 6.208 0.444 -25.240 1.00 20.71 169 ASP A O 1
ATOM 2425 N N . VAL A 1 147 ? 8.450 0.552 -25.141 1.00 18.72 170 VAL A N 1
ATOM 2426 C CA . VAL A 1 147 ? 8.483 1.918 -24.641 1.00 19.26 170 VAL A CA 1
ATOM 2427 C C . VAL A 1 147 ? 8.388 2.916 -25.792 1.00 21.90 170 VAL A C 1
ATOM 2428 O O . VAL A 1 147 ? 7.705 3.929 -25.686 1.00 22.37 170 VAL A O 1
ATOM 2441 N N . GLU A 1 148 ? 9.105 2.638 -26.878 1.00 19.77 171 GLU A N 1
ATOM 2442 C CA . GLU A 1 148 ? 9.232 3.598 -27.969 1.00 22.80 171 GLU A CA 1
ATOM 2443 C C . GLU A 1 148 ? 8.403 3.249 -29.211 1.00 20.28 171 GLU A C 1
ATOM 2444 O O . GLU A 1 148 ? 8.393 3.986 -30.187 1.00 25.48 171 GLU A O 1
ATOM 2456 N N . GLY A 1 149 ? 7.743 2.104 -29.196 1.00 21.64 172 GLY A N 1
ATOM 2457 C CA . GLY A 1 149 ? 6.846 1.759 -30.292 1.00 23.13 172 GLY A CA 1
ATOM 2458 C C . GLY A 1 149 ? 7.556 1.359 -31.577 1.00 20.09 172 GLY A C 1
ATOM 2459 O O . GLY A 1 149 ? 6.988 1.433 -32.664 1.00 24.93 172 GLY A O 1
ATOM 2463 N N . VAL A 1 150 ? 8.813 0.955 -31.458 1.00 20.27 173 VAL A N 1
ATOM 2464 C CA . VAL A 1 150 ? 9.622 0.539 -32.599 1.00 19.16 173 VAL A CA 1
ATOM 2465 C C . VAL A 1 150 ? 9.165 -0.836 -33.081 1.00 19.06 173 VAL A C 1
ATOM 2466 O O . VAL A 1 150 ? 8.780 -1.683 -32.263 1.00 20.12 173 VAL A O 1
ATOM 2479 N N . ARG A 1 151 ? 9.009 -0.997 -34.403 1.00 19.25 174 ARG A N 1
ATOM 2480 C CA . ARG A 1 151 ? 8.643 -2.319 -34.917 1.00 20.48 174 ARG A CA 1
ATOM 2481 C C . ARG A 1 151 ? 9.701 -3.345 -34.543 1.00 17.55 174 ARG A C 1
ATOM 2482 O O . ARG A 1 151 ? 10.893 -3.040 -34.633 1.00 19.07 174 ARG A O 1
ATOM 2503 N N . PRO A 1 152 ? 9.283 -4.570 -34.173 1.00 17.29 175 PRO A N 1
ATOM 2504 C CA . PRO A 1 152 ? 10.303 -5.515 -33.694 1.00 18.36 175 PRO A CA 1
ATOM 2505 C C . PRO A 1 152 ? 11.450 -5.760 -34.669 1.00 16.49 175 PRO A C 1
ATOM 2506 O O . PRO A 1 152 ? 12.601 -5.791 -34.288 1.00 17.15 175 PRO A O 1
ATOM 2517 N N . ASP A 1 153 ? 11.148 -5.920 -35.950 1.00 18.40 176 ASP A N 1
ATOM 2518 C CA . ASP A 1 153 ? 12.206 -6.202 -36.905 1.00 19.10 176 ASP A CA 1
ATOM 2519 C C . ASP A 1 153 ? 13.118 -5.007 -37.111 1.00 16.99 176 ASP A C 1
ATOM 2520 O O . ASP A 1 153 ? 14.330 -5.168 -37.352 1.00 18.91 176 ASP A O 1
ATOM 2529 N N . ASP A 1 154 ? 12.575 -3.801 -36.929 1.00 19.31 177 ASP A N 1
ATOM 2530 C CA . ASP A 1 154 ? 13.397 -2.600 -37.000 1.00 19.25 177 ASP A CA 1
ATOM 2531 C C . ASP A 1 154 ? 14.325 -2.511 -35.779 1.00 16.76 177 ASP A C 1
ATOM 2532 O O . ASP A 1 154 ? 15.480 -2.140 -35.903 1.00 17.23 177 ASP A O 1
ATOM 2541 N N . ALA A 1 155 ? 13.826 -2.884 -34.600 1.00 16.22 178 ALA A N 1
ATOM 2542 C CA . ALA A 1 155 ? 14.676 -2.896 -33.398 1.00 15.43 178 ALA A CA 1
ATOM 2543 C C . ALA A 1 155 ? 15.800 -3.910 -33.546 1.00 13.00 178 ALA A C 1
ATOM 2544 O O . ALA A 1 155 ? 16.961 -3.610 -33.331 1.00 14.44 178 ALA A O 1
ATOM 2551 N N . ILE A 1 156 ? 15.433 -5.111 -33.997 1.00 14.57 179 ILE A N 1
ATOM 2552 C CA . ILE A 1 156 ? 16.420 -6.173 -34.135 1.00 14.71 179 ILE A CA 1
ATOM 2553 C C . ILE A 1 156 ? 17.472 -5.809 -35.171 1.00 13.77 179 ILE A C 1
ATOM 2554 O O . ILE A 1 156 ? 18.670 -5.960 -34.961 1.00 14.50 179 ILE A O 1
ATOM 2570 N N . GLU A 1 157 ? 17.040 -5.240 -36.300 1.00 15.83 180 GLU A N 1
ATOM 2571 C CA . GLU A 1 157 ? 17.983 -4.827 -37.344 1.00 17.12 180 GLU A CA 1
ATOM 2572 C C . GLU A 1 157 ? 18.938 -3.745 -36.870 1.00 14.45 180 GLU A C 1
ATOM 2573 O O . GLU A 1 157 ? 20.153 -3.827 -37.126 1.00 15.69 180 GLU A O 1
ATOM 2585 N N . LEU A 1 158 ? 18.421 -2.763 -36.132 1.00 16.06 181 LEU A N 1
ATOM 2586 C CA . LEU A 1 158 ? 19.278 -1.710 -35.591 1.00 15.49 181 LEU A CA 1
ATOM 2587 C C . LEU A 1 158 ? 20.268 -2.299 -34.602 1.00 14.39 181 LEU A C 1
ATOM 2588 O O . LEU A 1 158 ? 21.464 -2.001 -34.635 1.00 14.87 181 LEU A O 1
ATOM 2604 N N . PHE A 1 159 ? 19.794 -3.164 -33.714 1.00 13.74 182 PHE A N 1
ATOM 2605 C CA . PHE A 1 159 ? 20.664 -3.794 -32.748 1.00 13.89 182 PHE A CA 1
ATOM 2606 C C . PHE A 1 159 ? 21.770 -4.561 -33.463 1.00 11.81 182 PHE A C 1
ATOM 2607 O O . PHE A 1 159 ? 22.951 -4.449 -33.142 1.00 12.50 182 PHE A O 1
ATOM 2624 N N . ASN A 1 160 ? 21.385 -5.394 -34.432 1.00 13.25 183 ASN A N 1
ATOM 2625 C CA . ASN A 1 160 ? 22.327 -6.269 -35.113 1.00 14.12 183 ASN A CA 1
ATOM 2626 C C . ASN A 1 160 ? 23.391 -5.477 -35.862 1.00 13.06 183 ASN A C 1
ATOM 2627 O O . ASN A 1 160 ? 24.586 -5.770 -35.784 1.00 14.21 183 ASN A O 1
ATOM 2638 N N . ARG A 1 161 ? 22.944 -4.468 -36.611 1.00 14.65 184 ARG A N 1
ATOM 2639 C CA . ARG A 1 161 ? 23.859 -3.695 -37.459 1.00 15.16 184 ARG A CA 1
ATOM 2640 C C . ARG A 1 161 ? 24.893 -2.996 -36.583 1.00 13.37 184 ARG A C 1
ATOM 2641 O O . ARG A 1 161 ? 26.093 -3.009 -36.865 1.00 15.64 184 ARG A O 1
ATOM 2662 N N . CYS A 1 162 ? 24.452 -2.384 -35.498 1.00 13.60 185 CYS A N 1
ATOM 2663 C CA . CYS A 1 162 ? 25.372 -1.692 -34.599 1.00 14.03 185 CYS A CA 1
ATOM 2664 C C . CYS A 1 162 ? 26.263 -2.610 -33.769 1.00 12.29 185 CYS A C 1
ATOM 2665 O O . CYS A 1 162 ? 27.377 -2.325 -33.526 1.00 13.57 185 CYS A O 1
ATOM 2673 N N . ARG A 1 163 ? 25.718 -3.744 -33.368 1.00 13.00 186 ARG A N 1
ATOM 2674 C CA . ARG A 1 163 ? 26.466 -4.635 -32.503 1.00 13.11 186 ARG A CA 1
ATOM 2675 C C . ARG A 1 163 ? 27.668 -5.217 -33.240 1.00 13.24 186 ARG A C 1
ATOM 2676 O O . ARG A 1 163 ? 28.696 -5.524 -32.629 1.00 13.48 186 ARG A O 1
ATOM 2697 N N . GLY A 1 164 ? 27.504 -5.469 -34.546 1.00 13.68 187 GLY A N 1
ATOM 2698 C CA . GLY A 1 164 ? 28.532 -6.139 -35.326 1.00 13.94 187 GLY A CA 1
ATOM 2699 C C . GLY A 1 164 ? 28.313 -7.628 -35.477 1.00 13.93 187 GLY A C 1
ATOM 2700 O O . GLY A 1 164 ? 29.124 -8.307 -36.118 1.00 15.27 187 GLY A O 1
ATOM 2704 N N . HIS A 1 165 ? 27.235 -8.121 -34.847 1.00 13.49 188 HIS A N 1
ATOM 2705 C CA . HIS A 1 165 ? 26.831 -9.523 -34.844 1.00 12.98 188 HIS A CA 1
ATOM 2706 C C . HIS A 1 165 ? 25.338 -9.566 -34.704 1.00 12.90 188 HIS A C 1
ATOM 2707 O O . HIS A 1 165 ? 24.768 -8.684 -34.055 1.00 15.01 188 HIS A O 1
ATOM 2722 N N . CYS A 1 166 ? 24.713 -10.614 -35.244 1.00 13.56 189 CYS A N 1
ATOM 2723 C CA . CYS A 1 166 ? 23.268 -10.739 -35.147 1.00 13.37 189 CYS A CA 1
ATOM 2724 C C . CYS A 1 166 ? 22.842 -11.508 -33.915 1.00 14.70 189 CYS A C 1
ATOM 2725 O O . CYS A 1 166 ? 23.401 -12.548 -33.592 1.00 15.77 189 CYS A O 1
ATOM 2733 N N . LEU A 1 167 ? 21.754 -11.034 -33.313 1.00 14.06 190 LEU A N 1
ATOM 2734 C CA . LEU A 1 167 ? 21.059 -11.759 -32.245 1.00 14.83 190 LEU A CA 1
ATOM 2735 C C . LEU A 1 167 ? 20.823 -13.183 -32.727 1.00 14.17 190 LEU A C 1
ATOM 2736 O O . LEU A 1 167 ? 20.269 -13.378 -33.812 1.00 15.29 190 LEU A O 1
ATOM 2752 N N . GLU A 1 168 ? 21.244 -14.180 -31.943 1.00 13.36 191 GLU A N 1
ATOM 2753 C CA . GLU A 1 168 ? 21.202 -15.586 -32.354 1.00 13.99 191 GLU A CA 1
ATOM 2754 C C . GLU A 1 168 ? 19.979 -16.318 -31.832 1.00 13.66 191 GLU A C 1
ATOM 2755 O O . GLU A 1 168 ? 19.465 -17.188 -32.515 1.00 15.81 191 GLU A O 1
ATOM 2767 N N . ARG A 1 169 ? 19.626 -16.114 -30.563 1.00 14.08 192 ARG A N 1
ATOM 2768 C CA . ARG A 1 169 ? 18.608 -16.977 -29.940 1.00 14.93 192 ARG A CA 1
ATOM 2769 C C . ARG A 1 169 ? 17.253 -16.840 -30.564 1.00 14.89 192 ARG A C 1
ATOM 2770 O O . ARG A 1 169 ? 16.672 -15.745 -30.582 1.00 15.99 192 ARG A O 1
ATOM 2791 N N . GLN A 1 170 ? 16.766 -17.956 -31.099 1.00 15.25 193 GLN A N 1
ATOM 2792 C CA . GLN A 1 170 ? 15.575 -17.914 -31.910 1.00 15.85 193 GLN A CA 1
ATOM 2793 C C . GLN A 1 170 ? 14.321 -17.723 -31.080 1.00 15.71 193 GLN A C 1
ATOM 2794 O O . GLN A 1 170 ? 13.331 -17.150 -31.533 1.00 15.99 193 GLN A O 1
ATOM 2808 N N . ASN A 1 171 ? 14.332 -18.238 -29.861 1.00 14.60 194 ASN A N 1
ATOM 2809 C CA . ASN A 1 171 ? 13.218 -18.019 -28.955 1.00 14.71 194 ASN A CA 1
ATOM 2810 C C . ASN A 1 171 ? 13.116 -16.539 -28.550 1.00 15.66 194 ASN A C 1
ATOM 2811 O O . ASN A 1 171 ? 12.034 -16.024 -28.408 1.00 16.66 194 ASN A O 1
ATOM 2822 N N . TYR A 1 172 ? 14.249 -15.870 -28.384 1.00 14.42 195 TYR A N 1
ATOM 2823 C CA . TYR A 1 172 ? 14.238 -14.459 -28.069 1.00 13.77 195 TYR A CA 1
ATOM 2824 C C . TYR A 1 172 ? 13.638 -13.691 -29.248 1.00 15.65 195 TYR A C 1
ATOM 2825 O O . TYR A 1 172 ? 12.818 -12.803 -29.065 1.00 15.56 195 TYR A O 1
ATOM 2843 N N . ILE A 1 173 ? 14.111 -13.988 -30.462 1.00 14.70 196 ILE A N 1
ATOM 2844 C CA . ILE A 1 173 ? 13.635 -13.308 -31.665 1.00 15.30 196 ILE A CA 1
ATOM 2845 C C . ILE A 1 173 ? 12.127 -13.484 -31.808 1.00 15.46 196 ILE A C 1
ATOM 2846 O O . ILE A 1 173 ? 11.401 -12.533 -32.079 1.00 17.51 196 ILE A O 1
ATOM 2862 N N . GLU A 1 174 ? 11.648 -14.713 -31.604 1.00 15.50 197 GLU A N 1
ATOM 2863 C CA . GLU A 1 174 ? 10.259 -15.001 -31.758 1.00 15.83 197 GLU A CA 1
ATOM 2864 C C . GLU A 1 174 ? 9.384 -14.221 -30.779 1.00 17.12 197 GLU A C 1
ATOM 2865 O O . GLU A 1 174 ? 8.311 -13.719 -31.116 1.00 18.33 197 GLU A O 1
ATOM 2877 N N . ASP A 1 175 ? 9.845 -14.101 -29.546 1.00 16.12 198 ASP A N 1
ATOM 2878 C CA . ASP A 1 175 ? 9.151 -13.296 -28.562 1.00 15.99 198 ASP A CA 1
ATOM 2879 C C . ASP A 1 175 ? 9.148 -11.820 -28.926 1.00 15.71 198 ASP A C 1
ATOM 2880 O O . ASP A 1 175 ? 8.154 -11.148 -28.736 1.00 16.97 198 ASP A O 1
ATOM 2889 N N . LEU A 1 176 ? 10.288 -11.306 -29.389 1.00 14.60 199 LEU A N 1
ATOM 2890 C CA . LEU A 1 176 ? 10.309 -9.913 -29.832 1.00 13.86 199 LEU A CA 1
ATOM 2891 C C . LEU A 1 176 ? 9.257 -9.693 -30.931 1.00 16.30 199 LEU A C 1
ATOM 2892 O O . LEU A 1 176 ? 8.563 -8.665 -30.945 1.00 16.78 199 LEU A O 1
ATOM 2908 N N . GLN A 1 177 ? 9.235 -10.599 -31.906 1.00 17.71 200 GLN A N 1
ATOM 2909 C CA . GLN A 1 177 ? 8.389 -10.410 -33.091 1.00 19.80 200 GLN A CA 1
ATOM 2910 C C . GLN A 1 177 ? 6.926 -10.604 -32.740 1.00 21.17 200 GLN A C 1
ATOM 2911 O O . GLN A 1 177 ? 6.063 -9.837 -33.195 1.00 23.58 200 GLN A O 1
ATOM 2925 N N . ASN A 1 178 ? 6.638 -11.608 -31.908 1.00 21.08 201 ASN A N 1
ATOM 2926 C CA . ASN A 1 178 ? 5.264 -12.070 -31.761 1.00 21.23 201 ASN A CA 1
ATOM 2927 C C . ASN A 1 178 ? 4.741 -12.054 -30.324 1.00 22.85 201 ASN A C 1
ATOM 2928 O O . ASN A 1 178 ? 3.576 -12.319 -30.097 1.00 24.97 201 ASN A O 1
ATOM 2939 N N . GLY A 1 179 ? 5.618 -11.848 -29.356 1.00 22.78 202 GLY A N 1
ATOM 2940 C CA . GLY A 1 179 ? 5.225 -11.891 -27.958 1.00 21.76 202 GLY A CA 1
ATOM 2941 C C . GLY A 1 179 ? 4.602 -10.587 -27.503 1.00 22.00 202 GLY A C 1
ATOM 2942 O O . GLY A 1 179 ? 4.502 -9.644 -28.276 1.00 23.80 202 GLY A O 1
ATOM 2946 N N . PRO A 1 180 ? 4.090 -10.566 -26.264 1.00 23.71 203 PRO A N 1
ATOM 2947 C CA . PRO A 1 180 ? 3.317 -9.429 -25.786 1.00 23.90 203 PRO A CA 1
ATOM 2948 C C . PRO A 1 180 ? 4.181 -8.228 -25.409 1.00 21.34 203 PRO A C 1
ATOM 2949 O O . PRO A 1 180 ? 5.342 -8.355 -25.038 1.00 21.49 203 PRO A O 1
ATOM 2960 N N . ILE A 1 181 ? 3.604 -7.050 -25.541 1.00 26.20 204 ILE A N 1
ATOM 2961 C CA . ILE A 1 181 ? 4.130 -5.864 -24.911 1.00 24.48 204 ILE A CA 1
ATOM 2962 C C . ILE A 1 181 ? 4.052 -6.057 -23.392 1.00 24.95 204 ILE A C 1
ATOM 2963 O O . ILE A 1 181 ? 3.016 -6.476 -22.862 1.00 27.58 204 ILE A O 1
ATOM 2979 N N . ARG A 1 182 ? 5.136 -5.744 -22.684 1.00 24.42 205 ARG A N 1
ATOM 2980 C CA . ARG A 1 182 ? 5.139 -5.871 -21.221 1.00 24.29 205 ARG A CA 1
ATOM 2981 C C . ARG A 1 182 ? 4.775 -4.553 -20.544 1.00 37.73 205 ARG A C 1
ATOM 2982 O O . ARG A 1 182 ? 4.937 -3.504 -21.146 1.00 39.60 205 ARG A O 1
ATOM 3003 N N . GLY B 1 1 ? 23.232 -51.439 -31.083 1.00 46.92 24 GLY B N 1
ATOM 3004 C CA . GLY B 1 1 ? 24.664 -51.109 -30.858 1.00 29.02 24 GLY B CA 1
ATOM 3005 C C . GLY B 1 1 ? 24.872 -49.611 -30.687 1.00 33.91 24 GLY B C 1
ATOM 3006 O O . GLY B 1 1 ? 25.856 -49.052 -31.202 1.00 36.54 24 GLY B O 1
ATOM 3011 N N . PRO B 1 2 ? 23.933 -48.945 -29.990 1.00 32.86 25 PRO B N 1
ATOM 3012 C CA . PRO B 1 2 ? 24.030 -47.508 -29.758 1.00 29.59 25 PRO B CA 1
ATOM 3013 C C . PRO B 1 2 ? 25.086 -47.185 -28.710 1.00 37.35 25 PRO B C 1
ATOM 3014 O O . PRO B 1 2 ? 25.388 -48.027 -27.873 1.00 39.05 25 PRO B O 1
ATOM 3025 N N . LEU B 1 3 ? 25.721 -46.020 -28.833 1.00 37.52 26 LEU B N 1
ATOM 3026 C CA . LEU B 1 3 ? 26.741 -45.569 -27.868 1.00 32.81 26 LEU B CA 1
ATOM 3027 C C . LEU B 1 3 ? 26.139 -44.868 -26.635 1.00 34.06 26 LEU B C 1
ATOM 3028 O O . LEU B 1 3 ? 25.209 -44.113 -26.756 1.00 34.96 26 LEU B 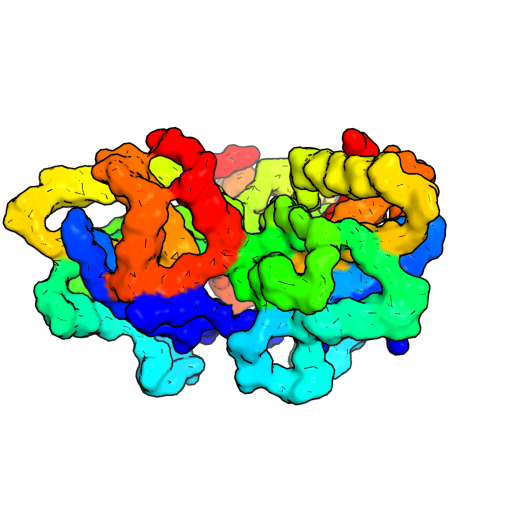O 1
ATOM 3044 N N . GLY B 1 4 ? 26.727 -45.061 -25.459 1.00 49.56 27 GLY B N 1
ATOM 3045 C CA . GLY B 1 4 ? 26.242 -44.391 -24.225 1.00 37.36 27 GLY B CA 1
ATOM 3046 C C . GLY B 1 4 ? 26.451 -42.881 -24.186 1.00 55.92 27 GLY B C 1
ATOM 3047 O O . GLY B 1 4 ? 25.534 -42.112 -24.489 1.00 77.50 27 GLY B O 1
ATOM 3051 N N . SER B 1 5 ? 27.575 -42.477 -23.594 1.00 40.34 28 SER B N 1
ATOM 3052 C CA . SER B 1 5 ? 28.191 -41.166 -23.798 1.00 37.96 28 SER B CA 1
ATOM 3053 C C . SER B 1 5 ? 29.518 -41.140 -23.020 1.00 58.18 28 SER B C 1
ATOM 3054 O O . SER B 1 5 ? 29.650 -41.828 -21.988 1.00 45.78 28 SER B O 1
ATOM 3062 N N . ASN B 1 6 ? 30.512 -40.398 -23.522 1.00 33.40 29 ASN B N 1
ATOM 3063 C CA . ASN B 1 6 ? 31.854 -40.401 -22.893 1.00 36.22 29 ASN B CA 1
ATOM 3064 C C . ASN B 1 6 ? 32.608 -39.081 -22.983 1.00 37.31 29 ASN B C 1
ATOM 3065 O O . ASN B 1 6 ? 33.843 -39.033 -22.816 1.00 31.07 29 ASN B O 1
ATOM 3076 N N . HIS B 1 7 ? 31.841 -38.004 -23.050 1.00 41.82 30 HIS B N 1
ATOM 3077 C CA . HIS B 1 7 ? 32.395 -36.659 -23.100 1.00 35.06 30 HIS B CA 1
ATOM 3078 C C . HIS B 1 7 ? 32.814 -36.268 -21.692 1.00 26.61 30 HIS B C 1
ATOM 3079 O O . HIS B 1 7 ? 32.051 -36.445 -20.744 1.00 33.73 30 HIS B O 1
ATOM 3094 N N . ILE B 1 8 ? 34.056 -35.820 -21.531 1.00 26.44 31 ILE B N 1
ATOM 3095 C CA . ILE B 1 8 ? 34.486 -35.231 -20.269 1.00 21.52 31 ILE B CA 1
ATOM 3096 C C . ILE B 1 8 ? 33.715 -33.929 -20.071 1.00 19.98 31 ILE B C 1
ATOM 3097 O O . ILE B 1 8 ? 33.711 -33.061 -20.945 1.00 20.71 31 ILE B O 1
ATOM 3113 N N . PRO B 1 9 ? 33.032 -33.791 -18.930 1.00 21.23 32 PRO B N 1
ATOM 3114 C CA . PRO B 1 9 ? 32.239 -32.585 -18.793 1.00 21.05 32 PRO B CA 1
ATOM 3115 C C . PRO B 1 9 ? 33.109 -31.362 -18.878 1.00 19.77 32 PRO B C 1
ATOM 3116 O O . PRO B 1 9 ? 34.275 -31.406 -18.476 1.00 18.48 32 PRO B O 1
ATOM 3127 N N . GLU B 1 10 ? 32.544 -30.275 -19.386 1.00 22.36 33 GLU B N 1
ATOM 3128 C CA . GLU B 1 10 ? 33.314 -29.071 -19.587 1.00 27.51 33 GLU B CA 1
ATOM 3129 C C . GLU B 1 10 ? 33.969 -28.615 -18.275 1.00 18.98 33 GLU B C 1
ATOM 3130 O O . GLU B 1 10 ? 33.327 -28.602 -17.213 1.00 23.28 33 GLU B O 1
ATOM 3142 N N . ARG B 1 11 ? 35.281 -28.416 -18.365 1.00 18.62 34 ARG B N 1
ATOM 3143 C CA . ARG B 1 11 ? 36.124 -27.924 -17.300 1.00 22.86 34 ARG B CA 1
ATOM 3144 C C . ARG B 1 11 ? 36.296 -28.850 -16.103 1.00 20.07 34 ARG B C 1
ATOM 3145 O O . ARG B 1 11 ? 36.985 -28.505 -15.149 1.00 19.77 34 ARG B O 1
ATOM 3166 N N . TRP B 1 12 ? 35.814 -30.076 -16.216 1.00 18.12 35 TRP B N 1
ATOM 3167 C CA . TRP B 1 12 ? 35.944 -31.022 -15.117 1.00 15.62 35 TRP B CA 1
ATOM 3168 C C . TRP B 1 12 ? 37.412 -31.255 -14.746 1.00 16.05 35 TRP B C 1
ATOM 3169 O O . TRP B 1 12 ? 37.718 -31.405 -13.568 1.00 17.44 35 TRP B O 1
ATOM 3190 N N . LYS B 1 13 ? 38.326 -31.226 -15.715 1.00 17.82 36 LYS B N 1
ATOM 3191 C CA . LYS B 1 13 ? 39.750 -31.434 -15.451 1.00 18.81 36 LYS B CA 1
ATOM 3192 C C . LYS B 1 13 ? 40.347 -30.320 -14.607 1.00 20.82 36 LYS B C 1
ATOM 3193 O O . LYS B 1 13 ? 41.426 -30.469 -14.065 1.00 21.13 36 LYS B O 1
ATOM 3212 N N . ASP B 1 14 ? 39.699 -29.168 -14.591 1.00 18.60 37 ASP B N 1
ATOM 3213 C CA . ASP B 1 14 ? 40.275 -27.971 -13.993 1.00 20.53 37 ASP B CA 1
ATOM 3214 C C . ASP B 1 14 ? 40.149 -27.927 -12.485 1.00 20.69 37 ASP B C 1
ATOM 3215 O O . ASP B 1 14 ? 40.760 -27.073 -11.850 1.00 24.02 37 ASP B O 1
ATOM 3224 N N . TYR B 1 15 ? 39.293 -28.776 -11.915 1.00 15.57 38 TYR B N 1
ATOM 3225 C CA . TYR B 1 15 ? 38.970 -28.682 -10.512 1.00 15.74 38 TYR B CA 1
ATOM 3226 C C . TYR B 1 15 ? 39.675 -29.749 -9.694 1.00 14.47 38 TYR B C 1
ATOM 3227 O O . TYR B 1 15 ? 39.734 -30.917 -10.071 1.00 15.67 38 TYR B O 1
ATOM 3245 N N . LEU B 1 16 ? 40.150 -29.327 -8.537 1.00 15.52 39 LEU B N 1
ATOM 3246 C CA . LEU B 1 16 ? 40.677 -30.239 -7.537 1.00 16.05 39 LEU B CA 1
ATOM 3247 C C . LEU B 1 16 ? 39.620 -31.290 -7.241 1.00 13.98 39 LEU B C 1
ATOM 3248 O O . LEU B 1 16 ? 38.457 -30.958 -7.038 1.00 14.86 39 LEU B O 1
ATOM 3264 N N . PRO B 1 17 ? 39.988 -32.576 -7.286 1.00 14.81 40 PRO B N 1
ATOM 3265 C CA . PRO B 1 17 ? 38.914 -33.574 -7.203 1.00 14.71 40 PRO B CA 1
ATOM 3266 C C . PRO B 1 17 ? 38.098 -33.550 -5.913 1.00 13.39 40 PRO B C 1
ATOM 3267 O O . PRO B 1 17 ? 36.876 -33.616 -5.940 1.00 14.08 40 PRO B O 1
ATOM 3278 N N . VAL B 1 18 ? 38.782 -33.467 -4.767 1.00 14.49 41 VAL B N 1
ATOM 3279 C CA . VAL B 1 18 ? 38.119 -33.613 -3.471 1.00 14.49 41 VAL B CA 1
ATOM 3280 C C . VAL B 1 18 ? 38.551 -32.463 -2.563 1.00 14.11 41 VAL B C 1
ATOM 3281 O O . VAL B 1 18 ? 39.738 -32.208 -2.391 1.00 16.24 41 VAL B O 1
ATOM 3294 N N . GLY B 1 19 ? 37.572 -31.826 -1.961 1.00 13.86 42 GLY B N 1
ATOM 3295 C CA . GLY B 1 19 ? 37.825 -30.808 -0.947 1.00 14.02 42 GLY B CA 1
ATOM 3296 C C . GLY B 1 19 ? 38.247 -31.393 0.390 1.00 13.62 42 GLY B C 1
ATOM 3297 O O . GLY B 1 19 ? 38.347 -32.609 0.533 1.00 16.86 42 GLY B O 1
ATOM 3301 N N . GLN B 1 20 ? 38.419 -30.520 1.362 1.00 14.88 43 GLN B N 1
ATOM 3302 C CA . GLN B 1 20 ? 38.592 -30.907 2.730 1.00 15.75 43 GLN B CA 1
ATOM 3303 C C . GLN B 1 20 ? 37.253 -30.915 3.416 1.00 13.59 43 GLN B C 1
ATOM 3304 O O . GLN B 1 20 ? 36.393 -30.112 3.136 1.00 16.56 43 GLN B O 1
ATOM 3318 N N . ARG B 1 21 ? 37.146 -31.762 4.419 1.00 15.24 44 ARG B N 1
ATOM 3319 C CA . ARG B 1 21 ? 35.988 -31.748 5.279 1.00 14.43 44 ARG B CA 1
ATOM 3320 C C . ARG B 1 21 ? 35.815 -30.351 5.895 1.00 14.88 44 ARG B C 1
ATOM 3321 O O . ARG B 1 21 ? 36.758 -29.747 6.391 1.00 16.57 44 ARG B O 1
ATOM 3342 N N . MET B 1 22 ? 34.585 -29.873 5.926 1.00 14.53 45 MET B N 1
ATOM 3343 C CA . MET B 1 22 ? 34.358 -28.522 6.446 1.00 15.48 45 MET B CA 1
ATOM 3344 C C . MET B 1 22 ? 34.211 -28.540 7.973 1.00 16.24 45 MET B C 1
ATOM 3345 O O . MET B 1 22 ? 33.397 -29.295 8.513 1.00 16.98 45 MET B O 1
ATOM 3359 N N . PRO B 1 23 ? 35.059 -27.776 8.698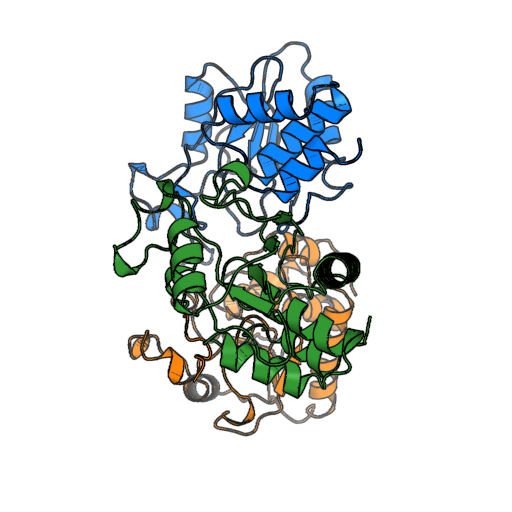 1.00 17.46 46 PRO B N 1
ATOM 3360 C CA . PRO B 1 23 ? 35.000 -27.835 10.139 1.00 18.50 46 PRO B CA 1
ATOM 3361 C C . PRO B 1 23 ? 33.633 -27.383 10.600 1.00 18.50 46 PRO B C 1
ATOM 3362 O O . PRO B 1 23 ? 33.047 -26.456 10.046 1.00 23.15 46 PRO B O 1
ATOM 3373 N N . GLY B 1 24 ? 33.215 -27.945 11.728 1.00 20.69 47 GLY B N 1
ATOM 3374 C CA . GLY B 1 24 ? 31.899 -27.633 12.269 1.00 22.73 47 GLY B CA 1
ATOM 3375 C C . GLY B 1 24 ? 30.754 -28.288 11.549 1.00 21.80 47 GLY B C 1
ATOM 3376 O O . GLY B 1 24 ? 29.615 -28.031 11.867 1.00 27.37 47 GLY B O 1
ATOM 3380 N N . THR B 1 25 ? 31.077 -29.178 10.613 1.00 17.18 48 THR B N 1
ATOM 3381 C CA . THR B 1 25 ? 30.100 -29.864 9.804 1.00 15.72 48 THR B CA 1
ATOM 3382 C C . THR B 1 25 ? 30.531 -31.330 9.661 1.00 13.26 48 THR B C 1
ATOM 3383 O O . THR B 1 25 ? 31.683 -31.676 9.922 1.00 16.17 48 THR B O 1
ATOM 3394 N N . ARG B 1 26 ? 29.681 -32.087 8.984 1.00 15.66 49 ARG B N 1
ATOM 3395 C CA . ARG B 1 26 ? 30.012 -33.418 8.488 1.00 14.11 49 ARG B CA 1
ATOM 3396 C C . ARG B 1 26 ? 29.962 -33.493 6.958 1.00 12.93 49 ARG B C 1
ATOM 3397 O O . ARG B 1 26 ? 29.670 -34.538 6.411 1.00 15.57 49 ARG B O 1
ATOM 3418 N N . PHE B 1 27 ? 30.211 -32.362 6.297 1.00 12.71 50 PHE B N 1
ATOM 3419 C CA . PHE B 1 27 ? 30.177 -32.262 4.850 1.00 12.29 50 PHE B CA 1
ATOM 3420 C C . PHE B 1 27 ? 31.588 -32.359 4.275 1.00 13.29 50 PHE B C 1
ATOM 3421 O O . PHE B 1 27 ? 32.551 -31.789 4.806 1.00 14.20 50 PHE B O 1
ATOM 3438 N N . ILE B 1 28 ? 31.643 -32.920 3.064 1.00 12.34 51 ILE B N 1
ATOM 3439 C CA . ILE B 1 28 ? 32.797 -32.825 2.190 1.00 13.69 51 ILE B CA 1
ATOM 3440 C C . ILE B 1 28 ? 32.317 -32.812 0.750 1.00 13.19 51 ILE B C 1
ATOM 3441 O O . ILE B 1 28 ? 31.303 -33.450 0.441 1.00 13.79 51 ILE B O 1
ATOM 3457 N N . ALA B 1 29 ? 32.948 -31.970 -0.073 1.00 12.68 52 ALA B N 1
ATOM 3458 C CA . ALA B 1 29 ? 32.540 -31.760 -1.449 1.00 13.41 52 ALA B CA 1
ATOM 3459 C C . ALA B 1 29 ? 33.578 -32.295 -2.393 1.00 11.12 52 ALA B C 1
ATOM 3460 O O . ALA B 1 29 ? 34.760 -32.264 -2.118 1.00 13.31 52 ALA B O 1
ATOM 3467 N N . PHE B 1 30 ? 33.115 -32.776 -3.552 1.00 12.36 53 PHE B N 1
ATOM 3468 C CA . PHE B 1 30 ? 34.006 -33.277 -4.578 1.00 12.78 53 PHE B CA 1
ATOM 3469 C C . PHE B 1 30 ? 33.322 -33.165 -5.929 1.00 12.06 53 PHE B C 1
ATOM 3470 O O . PHE B 1 30 ? 32.089 -33.083 -6.006 1.00 12.03 53 PHE B O 1
ATOM 3487 N N . LYS B 1 31 ? 34.126 -33.179 -6.985 1.00 12.53 54 LYS B N 1
ATOM 3488 C CA . LYS B 1 31 ? 33.599 -33.273 -8.360 1.00 11.93 54 LYS B CA 1
ATOM 3489 C C . LYS B 1 31 ? 33.209 -34.690 -8.667 1.00 12.30 54 LYS B C 1
ATOM 3490 O O . LYS B 1 31 ? 33.498 -35.629 -7.906 1.00 12.61 54 LYS B O 1
ATOM 3509 N N . VAL B 1 32 ? 32.422 -34.868 -9.735 1.00 12.56 55 VAL B N 1
ATOM 3510 C CA . VAL B 1 32 ? 31.901 -36.172 -9.984 1.00 13.11 55 VAL B CA 1
ATOM 3511 C C . VAL B 1 32 ? 33.023 -37.148 -10.343 1.00 12.31 55 VAL B C 1
ATOM 3512 O O . VAL B 1 32 ? 33.845 -36.856 -11.223 1.00 13.21 55 VAL B O 1
ATOM 3525 N N . PRO B 1 33 ? 33.032 -38.333 -9.709 1.00 12.54 56 PRO B N 1
ATOM 3526 C CA . PRO B 1 33 ? 33.980 -39.343 -10.181 1.00 14.31 56 PRO B CA 1
ATOM 3527 C C . PRO B 1 33 ? 33.510 -39.898 -11.529 1.00 16.06 56 PRO B C 1
ATOM 3528 O O . PRO B 1 33 ? 32.337 -39.981 -11.757 1.00 17.21 56 PRO B O 1
ATOM 3539 N N . LEU B 1 34 ? 34.447 -40.276 -12.377 1.00 14.22 57 LEU B N 1
ATOM 3540 C CA . LEU B 1 34 ? 34.142 -40.772 -13.696 1.00 16.60 57 LEU B CA 1
ATOM 3541 C C . LEU B 1 34 ? 34.501 -42.239 -13.789 1.00 17.37 57 LEU B C 1
ATOM 3542 O O . LEU B 1 34 ? 35.627 -42.639 -13.464 1.00 17.24 57 LEU B O 1
ATOM 3558 N N . GLN B 1 35 ? 33.559 -43.016 -14.296 1.00 17.88 58 GLN B N 1
ATOM 3559 C CA . GLN B 1 35 ? 33.784 -44.418 -14.592 1.00 19.15 58 GLN B CA 1
ATOM 3560 C C . GLN B 1 35 ? 34.789 -44.644 -15.725 1.00 18.82 58 GLN B C 1
ATOM 3561 O O . GLN B 1 35 ? 35.164 -43.725 -16.442 1.00 18.29 58 GLN B O 1
ATOM 3575 N N . LYS B 1 36 ? 35.159 -45.906 -15.891 1.00 19.79 59 LYS B N 1
ATOM 3576 C CA . LYS B 1 36 ? 36.285 -46.272 -16.720 1.00 19.79 59 LYS B CA 1
ATOM 3577 C C . LYS B 1 36 ? 36.147 -45.824 -18.185 1.00 20.20 59 LYS B C 1
ATOM 3578 O O . LYS B 1 36 ? 37.145 -45.474 -18.816 1.00 22.51 59 LYS B O 1
ATOM 3597 N N . SER B 1 37 ? 34.926 -45.827 -18.711 1.00 21.13 60 SER B N 1
ATOM 3598 C CA . SER B 1 37 ? 34.698 -45.487 -20.115 1.00 21.29 60 SER B CA 1
ATOM 3599 C C . SER B 1 37 ? 35.159 -44.065 -20.450 1.00 20.35 60 SER B C 1
ATOM 3600 O O . SER B 1 37 ? 35.462 -43.769 -21.605 1.00 24.52 60 SER B O 1
ATOM 3608 N N . PHE B 1 38 ? 35.239 -43.195 -19.441 1.00 18.97 61 PHE B N 1
ATOM 3609 C CA . PHE B 1 38 ? 35.674 -41.823 -19.639 1.00 19.19 61 PHE B CA 1
ATOM 3610 C C . PHE B 1 38 ? 37.191 -41.707 -19.729 1.00 20.45 61 PHE B C 1
ATOM 3611 O O . PHE B 1 38 ? 37.703 -40.714 -20.234 1.00 21.76 61 PHE B O 1
ATOM 3628 N N . GLU B 1 39 ? 37.910 -42.719 -19.262 1.00 20.83 62 GLU B N 1
ATOM 3629 C CA . GLU B 1 39 ? 39.342 -42.554 -19.075 1.00 21.59 62 GLU B CA 1
ATOM 3630 C C . GLU B 1 39 ? 40.142 -42.612 -20.365 1.00 25.77 62 GLU B C 1
ATOM 3631 O O . GLU B 1 39 ? 41.303 -42.209 -20.385 1.00 29.48 62 GLU B O 1
ATOM 3643 N N . LYS B 1 40 ? 39.500 -43.008 -21.456 1.00 28.77 63 LYS B N 1
ATOM 3644 C CA . LYS B 1 40 ? 40.180 -43.035 -22.741 1.00 33.93 63 LYS B CA 1
ATOM 3645 C C . LYS B 1 40 ? 40.588 -41.620 -23.131 1.00 34.09 63 LYS B C 1
ATOM 3646 O O . LYS B 1 40 ? 41.534 -41.425 -23.892 1.00 45.67 63 LYS B O 1
ATOM 3665 N N . LYS B 1 41 ? 39.906 -40.640 -22.547 1.00 34.23 64 LYS B N 1
ATOM 3666 C CA . LYS B 1 41 ? 40.106 -39.238 -22.894 1.00 36.40 64 LYS B CA 1
ATOM 3667 C C . LYS B 1 41 ? 40.872 -38.479 -21.810 1.00 32.37 64 LYS B C 1
ATOM 3668 O O . LYS B 1 41 ? 40.967 -37.255 -21.866 1.00 35.97 64 LYS B O 1
ATOM 3687 N N . LEU B 1 42 ? 41.468 -39.216 -20.872 1.00 29.48 65 LEU B N 1
ATOM 3688 C CA . LEU B 1 42 ? 42.190 -38.635 -19.735 1.00 27.27 65 LEU B CA 1
ATOM 3689 C C . LEU B 1 42 ? 43.597 -39.242 -19.584 1.00 26.99 65 LEU B C 1
ATOM 3690 O O . LEU B 1 42 ? 43.776 -40.444 -19.728 1.00 33.12 65 LEU B O 1
ATOM 3706 N N . ALA B 1 43 ? 44.575 -38.412 -19.237 1.00 32.07 66 ALA B N 1
ATOM 3707 C CA . ALA B 1 43 ? 45.882 -38.900 -18.778 1.00 30.91 66 ALA B CA 1
ATOM 3708 C C . ALA B 1 43 ? 45.693 -39.560 -17.413 1.00 29.21 66 ALA B C 1
ATOM 3709 O O . ALA B 1 43 ? 44.765 -39.231 -16.704 1.00 26.25 66 ALA B O 1
ATOM 3716 N N . PRO B 1 44 ? 46.569 -40.507 -17.048 1.00 28.99 67 PRO B N 1
ATOM 3717 C CA . PRO B 1 44 ? 46.424 -41.175 -15.757 1.00 29.40 67 PRO B CA 1
ATOM 3718 C C . PRO B 1 44 ? 46.267 -40.222 -14.571 1.00 26.49 67 PRO B C 1
ATOM 3719 O O . PRO B 1 44 ? 45.361 -40.419 -13.754 1.00 27.84 67 PRO B O 1
ATOM 3730 N N . GLU B 1 45 ? 47.030 -39.133 -14.554 1.00 32.92 68 GLU B N 1
ATOM 3731 C CA . GLU B 1 45 ? 46.944 -38.179 -13.450 1.00 31.20 68 GLU B CA 1
ATOM 3732 C C . GLU B 1 45 ? 45.629 -37.387 -13.431 1.00 29.13 68 GLU B C 1
ATOM 3733 O O . GLU B 1 45 ? 45.208 -36.878 -12.387 1.00 27.08 68 GLU B O 1
ATOM 3745 N N . GLU B 1 46 ? 44.941 -37.318 -14.566 1.00 26.96 69 GLU B N 1
ATOM 3746 C CA . GLU B 1 46 ? 43.619 -36.638 -14.642 1.00 23.61 69 GLU B CA 1
ATOM 3747 C C . GLU B 1 46 ? 42.448 -37.520 -14.250 1.00 18.89 69 GLU B C 1
ATOM 3748 O O . GLU B 1 46 ? 41.336 -37.036 -14.083 1.00 20.66 69 GLU B O 1
ATOM 3760 N N . CYS B 1 47 ? 42.664 -38.828 -14.253 1.00 19.11 70 CYS B N 1
ATOM 3761 C CA . CYS B 1 47 ? 41.613 -39.750 -13.891 1.00 18.80 70 CYS B CA 1
ATOM 3762 C C . CYS B 1 47 ? 41.178 -39.486 -12.442 1.00 17.23 70 CYS B C 1
ATOM 3763 O O . CYS B 1 47 ? 42.006 -39.075 -11.619 1.00 19.73 70 CYS B O 1
ATOM 3771 N N . PHE B 1 48 ? 39.888 -39.684 -12.172 1.00 14.90 71 PHE B N 1
ATOM 3772 C CA . PHE B 1 48 ? 39.372 -39.570 -10.815 1.00 15.86 71 PHE B CA 1
ATOM 3773 C C . PHE B 1 48 ? 38.164 -40.479 -10.777 1.00 14.92 71 PHE B C 1
ATOM 3774 O O . PHE B 1 48 ? 37.042 -40.102 -11.147 1.00 15.75 71 PHE B O 1
ATOM 3791 N N . SER B 1 49 ? 38.421 -41.713 -10.369 1.00 15.75 72 SER B N 1
ATOM 3792 C CA . SER B 1 49 ? 37.413 -42.753 -10.357 1.00 16.15 72 SER B CA 1
ATOM 3793 C C . SER B 1 49 ? 36.746 -42.831 -8.982 1.00 15.89 72 SER B C 1
ATOM 3794 O O . SER B 1 49 ? 37.208 -42.240 -8.005 1.00 16.15 72 SER B O 1
ATOM 3802 N N . PRO B 1 50 ? 35.659 -43.600 -8.870 1.00 16.38 73 PRO B N 1
ATOM 3803 C CA . PRO B 1 50 ? 35.121 -43.841 -7.539 1.00 16.76 73 PRO B CA 1
ATOM 3804 C C . PRO B 1 50 ? 36.124 -44.418 -6.551 1.00 16.68 73 PRO B C 1
ATOM 3805 O O . PRO B 1 50 ? 36.137 -44.020 -5.373 1.00 17.39 73 PRO B O 1
ATOM 3816 N N . LEU B 1 51 ? 36.976 -45.310 -7.009 1.00 17.54 74 LEU B N 1
ATOM 3817 C CA . LEU B 1 51 ? 38.043 -45.802 -6.137 1.00 19.07 74 LEU B CA 1
ATOM 3818 C C . LEU B 1 51 ? 38.992 -44.686 -5.677 1.00 19.26 74 LEU B C 1
ATOM 3819 O O . LEU B 1 51 ? 39.342 -44.586 -4.502 1.00 17.78 74 LEU B O 1
ATOM 3835 N N . ASP B 1 52 ? 39.354 -43.793 -6.588 1.00 16.81 75 ASP B N 1
ATOM 3836 C CA . ASP B 1 52 ? 40.176 -42.644 -6.196 1.00 15.87 75 ASP B CA 1
ATOM 3837 C C . ASP B 1 52 ? 39.508 -41.782 -5.147 1.00 16.45 75 ASP B C 1
ATOM 3838 O O . ASP B 1 52 ? 40.161 -41.273 -4.220 1.00 16.47 75 ASP B O 1
ATOM 3847 N N . LEU B 1 53 ? 38.196 -41.589 -5.293 1.00 14.42 76 LEU B N 1
ATOM 3848 C CA . LEU B 1 53 ? 37.426 -40.842 -4.297 1.00 16.18 76 LEU B CA 1
ATOM 3849 C C . LEU B 1 53 ? 37.628 -41.467 -2.915 1.00 14.78 76 LEU B C 1
ATOM 3850 O O . LEU B 1 53 ? 37.995 -40.780 -1.951 1.00 16.87 76 LEU B O 1
ATOM 3866 N N . PHE B 1 54 ? 37.355 -42.756 -2.806 1.00 15.30 77 PHE B N 1
ATOM 3867 C CA . PHE B 1 54 ? 37.438 -43.416 -1.511 1.00 15.74 77 PHE B CA 1
ATOM 3868 C C . PHE B 1 54 ? 38.855 -43.406 -0.972 1.00 14.96 77 PHE B C 1
ATOM 3869 O O . PHE B 1 54 ? 39.045 -43.256 0.239 1.00 16.81 77 PHE B O 1
ATOM 3886 N N . ASN B 1 55 ? 39.841 -43.559 -1.846 1.00 15.91 78 ASN B N 1
ATOM 3887 C CA . ASN B 1 55 ? 41.223 -43.484 -1.398 1.00 17.23 78 ASN B CA 1
ATOM 3888 C C . ASN B 1 55 ? 41.553 -42.116 -0.832 1.00 17.23 78 ASN B C 1
ATOM 3889 O O . ASN B 1 55 ? 42.184 -42.007 0.210 1.00 17.68 78 ASN B O 1
ATOM 3900 N N . LYS B 1 56 ? 41.101 -41.061 -1.488 1.00 17.01 79 LYS B N 1
ATOM 3901 C CA . LYS B 1 56 ? 41.340 -39.710 -1.022 1.00 16.27 79 LYS B CA 1
ATOM 3902 C C . LYS B 1 56 ? 40.656 -39.439 0.310 1.00 16.49 79 LYS B C 1
ATOM 3903 O O . LYS B 1 56 ? 41.199 -38.749 1.173 1.00 18.34 79 LYS B O 1
ATOM 3922 N N . ILE B 1 57 ? 39.427 -39.903 0.450 1.00 14.83 80 ILE B N 1
ATOM 3923 C CA . ILE B 1 57 ? 38.729 -39.764 1.729 1.00 15.96 80 ILE B CA 1
ATOM 3924 C C . ILE B 1 57 ? 39.511 -40.408 2.862 1.00 16.33 80 ILE B C 1
ATOM 3925 O O . ILE B 1 57 ? 39.675 -39.819 3.912 1.00 17.39 80 ILE B O 1
ATOM 3941 N N . ARG B 1 58 ? 40.000 -41.619 2.627 1.00 16.42 81 ARG B N 1
ATOM 3942 C CA . ARG B 1 58 ? 40.794 -42.291 3.631 1.00 17.65 81 ARG B CA 1
ATOM 3943 C C . ARG B 1 58 ? 42.100 -41.543 3.901 1.00 18.09 81 ARG B C 1
ATOM 3944 O O . ARG B 1 58 ? 42.522 -41.450 5.066 1.00 19.03 81 ARG B O 1
ATOM 3965 N N . GLU B 1 59 ? 42.733 -41.011 2.854 1.00 18.40 82 GLU B N 1
ATOM 3966 C CA . GLU B 1 59 ? 43.968 -40.259 3.016 1.00 18.55 82 GLU B CA 1
ATOM 3967 C C . GLU B 1 59 ? 43.750 -39.053 3.943 1.00 18.82 82 GLU B C 1
ATOM 3968 O O . GLU B 1 59 ? 44.643 -38.636 4.662 1.00 20.66 82 GLU B O 1
ATOM 3980 N N . GLN B 1 60 ? 42.553 -38.489 3.918 1.00 16.90 83 GLN B N 1
ATOM 3981 C CA . GLN B 1 60 ? 42.247 -37.343 4.766 1.00 19.67 83 GLN B CA 1
ATOM 3982 C C . GLN B 1 60 ? 41.782 -37.782 6.151 1.00 16.72 83 GLN B C 1
ATOM 3983 O O . GLN B 1 60 ? 41.345 -36.933 6.956 1.00 18.80 83 GLN B O 1
ATOM 3997 N N . ASN B 1 61 ? 41.810 -39.089 6.419 1.00 16.02 84 ASN B N 1
ATOM 3998 C CA . ASN B 1 61 ? 41.421 -39.631 7.719 1.00 18.06 84 ASN B CA 1
ATOM 3999 C C . ASN B 1 61 ? 39.933 -39.428 8.001 1.00 16.85 84 ASN B C 1
ATOM 4000 O O . ASN B 1 61 ? 39.539 -39.257 9.167 1.00 18.61 84 ASN B O 1
ATOM 4011 N N . GLU B 1 62 ? 39.127 -39.519 6.940 1.00 17.12 85 GLU B N 1
ATOM 4012 C CA . GLU B 1 62 ? 37.689 -39.407 7.051 1.00 14.91 85 GLU B CA 1
ATOM 4013 C C . GLU B 1 62 ? 37.011 -40.685 6.516 1.00 16.14 85 GLU B C 1
ATOM 4014 O O . GLU B 1 62 ? 37.672 -41.590 6.019 1.00 17.72 85 GLU B O 1
ATOM 4026 N N . GLU B 1 63 ? 35.686 -40.727 6.603 1.00 15.31 86 GLU B N 1
ATOM 4027 C CA . GLU B 1 63 ? 34.929 -41.846 6.073 1.00 18.01 86 GLU B CA 1
ATOM 4028 C C . GLU B 1 63 ? 33.576 -41.341 5.607 1.00 15.09 86 GLU B C 1
ATOM 4029 O O . GLU B 1 63 ? 32.932 -40.587 6.312 1.00 17.85 86 GLU B O 1
ATOM 4041 N N . LEU B 1 64 ? 33.172 -41.735 4.400 1.00 15.81 87 LEU B N 1
ATOM 4042 C CA . LEU B 1 64 ? 31.830 -41.387 3.928 1.00 15.39 87 LEU B CA 1
ATOM 4043 C C . LEU B 1 64 ? 30.761 -42.297 4.491 1.00 16.93 87 LEU B C 1
ATOM 4044 O O . LEU B 1 64 ? 30.946 -43.508 4.512 1.00 18.21 87 LEU B O 1
ATOM 4060 N N . GLY B 1 65 ? 29.638 -41.701 4.911 1.00 16.15 88 GLY B N 1
ATOM 4061 C CA . GLY B 1 65 ? 28.447 -42.430 5.297 1.00 16.78 88 GLY B CA 1
ATOM 4062 C C . GLY B 1 65 ? 27.273 -42.264 4.360 1.00 16.98 88 GLY B C 1
ATOM 4063 O O . GLY B 1 65 ? 26.336 -43.054 4.391 1.00 18.63 88 GLY B O 1
ATOM 4067 N N . LEU B 1 66 ? 27.357 -41.266 3.476 1.00 15.41 89 LEU B N 1
ATOM 4068 C CA . LEU B 1 66 ? 26.278 -41.022 2.511 1.00 15.38 89 LEU B CA 1
ATOM 4069 C C . LEU B 1 66 ? 26.867 -40.224 1.365 1.00 13.85 89 LEU B C 1
ATOM 4070 O O . LEU B 1 66 ? 27.707 -39.350 1.624 1.00 15.69 89 LEU B O 1
ATOM 4086 N N . ILE B 1 67 ? 26.512 -40.569 0.124 1.00 13.64 90 ILE B N 1
ATOM 4087 C CA . ILE B 1 67 ? 26.827 -39.742 -1.035 1.00 14.21 90 ILE B CA 1
ATOM 4088 C C . ILE B 1 67 ? 25.528 -39.184 -1.579 1.00 12.47 90 ILE B C 1
ATOM 4089 O O . ILE B 1 67 ? 24.600 -39.919 -1.877 1.00 14.14 90 ILE B O 1
ATOM 4105 N N . ILE B 1 68 ? 25.527 -37.858 -1.724 1.00 11.82 91 ILE B N 1
ATOM 4106 C CA . ILE B 1 68 ? 24.425 -37.162 -2.375 1.00 12.56 91 ILE B CA 1
ATOM 4107 C C . ILE B 1 68 ? 24.900 -36.644 -3.737 1.00 12.08 91 ILE B C 1
ATOM 4108 O O . ILE B 1 68 ? 25.888 -35.924 -3.821 1.00 13.16 91 ILE B O 1
ATOM 4124 N N . ASP B 1 69 ? 24.267 -37.166 -4.788 1.00 12.22 92 ASP B N 1
ATOM 4125 C CA . ASP B 1 69 ? 24.615 -36.927 -6.190 1.00 12.09 92 ASP B CA 1
ATOM 4126 C C . ASP B 1 69 ? 23.598 -36.000 -6.791 1.00 11.92 92 ASP B C 1
ATOM 4127 O O . ASP B 1 69 ? 22.406 -36.314 -6.882 1.00 12.85 92 ASP B O 1
ATOM 4136 N N . LEU B 1 70 ? 24.035 -34.791 -7.158 1.00 11.48 93 LEU B N 1
ATOM 4137 C CA . LEU B 1 70 ? 23.150 -33.742 -7.683 1.00 12.15 93 LEU B CA 1
ATOM 4138 C C . LEU B 1 70 ? 23.038 -33.739 -9.200 1.00 12.70 93 LEU B C 1
ATOM 4139 O O . LEU B 1 70 ? 22.328 -32.901 -9.769 1.00 13.55 93 LEU B O 1
ATOM 4155 N N . THR B 1 71 ? 23.786 -34.630 -9.867 1.00 12.46 94 THR B N 1
ATOM 4156 C CA . THR B 1 71 ? 23.933 -34.578 -11.312 1.00 12.05 94 THR B CA 1
ATOM 4157 C C . THR B 1 71 ? 22.735 -35.130 -12.055 1.00 12.63 94 THR B C 1
ATOM 4158 O O . THR B 1 71 ? 22.038 -35.997 -11.565 1.00 14.42 94 THR B O 1
ATOM 4169 N N . TYR B 1 72 ? 22.652 -34.728 -13.319 1.00 13.30 95 TYR B N 1
ATOM 4170 C CA . TYR B 1 72 ? 21.585 -35.208 -14.190 1.00 14.03 95 TYR B CA 1
ATOM 4171 C C . TYR B 1 72 ? 21.987 -35.320 -15.675 1.00 13.97 95 TYR B C 1
ATOM 4172 O O . TYR B 1 72 ? 21.271 -35.941 -16.444 1.00 16.30 95 TYR B O 1
ATOM 4190 N N . THR B 1 73 ? 23.099 -34.718 -16.079 1.00 14.32 96 THR B N 1
ATOM 4191 C CA . THR B 1 73 ? 23.344 -34.540 -17.502 1.00 15.56 96 THR B CA 1
ATOM 4192 C C . THR B 1 73 ? 23.684 -35.848 -18.217 1.00 18.75 96 THR B C 1
ATOM 4193 O O . THR B 1 73 ? 23.334 -36.016 -19.387 1.00 22.66 96 THR B O 1
ATOM 4204 N N . GLN B 1 74 ? 24.460 -36.712 -17.568 1.00 18.57 97 GLN B N 1
ATOM 4205 C CA . GLN B 1 74 ? 24.961 -37.948 -18.187 1.00 21.45 97 GLN B CA 1
ATOM 4206 C C . GLN B 1 74 ? 25.079 -38.938 -17.086 1.00 21.77 97 GLN B C 1
ATOM 4207 O O . GLN B 1 74 ? 25.192 -38.554 -15.907 1.00 19.43 97 GLN B O 1
ATOM 4221 N N . ARG B 1 75 ? 25.354 -40.161 -17.505 1.00 21.76 98 ARG B N 1
ATOM 4222 C CA . ARG B 1 75 ? 25.729 -41.213 -16.589 1.00 21.71 98 ARG B CA 1
ATOM 4223 C C . ARG B 1 75 ? 27.209 -41.153 -16.310 1.00 23.94 98 ARG B C 1
ATOM 4224 O O . ARG B 1 75 ? 27.998 -41.351 -17.222 1.00 29.69 98 ARG B O 1
ATOM 4245 N N . TYR B 1 76 ? 27.597 -40.739 -15.094 1.00 17.12 99 TYR B N 1
ATOM 4246 C CA . TYR B 1 76 ? 29.017 -40.618 -14.815 1.00 17.30 99 TYR B CA 1
ATOM 4247 C C . TYR B 1 76 ? 29.591 -41.863 -14.154 1.00 16.10 99 TYR B C 1
ATOM 4248 O O . TYR B 1 76 ? 30.767 -42.190 -14.351 1.00 17.08 99 TYR B O 1
ATOM 4266 N N . TYR B 1 77 ? 28.803 -42.479 -13.289 1.00 17.81 100 TYR B N 1
ATOM 4267 C CA . TYR B 1 77 ? 29.178 -43.745 -12.657 1.00 17.00 100 TYR B CA 1
ATOM 4268 C C . TYR B 1 77 ? 27.900 -44.423 -12.198 1.00 18.43 100 TYR B C 1
ATOM 4269 O O . TYR B 1 77 ? 26.856 -43.779 -12.101 1.00 21.51 100 TYR B O 1
ATOM 4287 N N . LYS B 1 78 ? 27.992 -45.719 -11.917 1.00 21.40 101 LYS B N 1
ATOM 4288 C CA . LYS B 1 78 ? 26.867 -46.470 -11.342 1.00 23.18 101 LYS B CA 1
ATOM 4289 C C . LYS B 1 78 ? 27.081 -46.628 -9.830 1.00 21.92 101 LYS B C 1
ATOM 4290 O O . LYS B 1 78 ? 28.158 -46.970 -9.418 1.00 23.91 101 LYS B O 1
ATOM 4309 N N . PRO B 1 79 ? 26.052 -46.337 -8.999 1.00 25.33 102 PRO B N 1
ATOM 4310 C CA . PRO B 1 79 ? 26.280 -46.456 -7.549 1.00 26.17 102 PRO B CA 1
ATOM 4311 C C . PRO B 1 79 ? 26.649 -47.871 -7.088 1.00 28.73 102 PRO B C 1
ATOM 4312 O O . PRO B 1 79 ? 27.402 -48.032 -6.129 1.00 32.23 102 PRO B O 1
ATOM 4323 N N . GLU B 1 80 ? 26.244 -48.882 -7.841 1.00 29.20 103 GLU B N 1
ATOM 4324 C CA . GLU B 1 80 ? 26.615 -50.248 -7.481 1.00 37.04 103 GLU B CA 1
ATOM 4325 C C . GLU B 1 80 ? 28.088 -50.534 -7.799 1.00 39.71 103 GLU B C 1
ATOM 4326 O O . GLU B 1 80 ? 28.630 -51.534 -7.348 1.00 44.74 103 GLU B O 1
ATOM 4338 N N . ASP B 1 81 ? 28.738 -49.638 -8.540 1.00 33.93 104 ASP B N 1
ATOM 4339 C CA . ASP B 1 81 ? 30.163 -49.793 -8.857 1.00 43.54 104 ASP B CA 1
ATOM 4340 C C . ASP B 1 81 ? 31.078 -49.111 -7.842 1.00 48.70 104 ASP B C 1
ATOM 4341 O O . ASP B 1 81 ? 32.299 -49.176 -7.962 1.00 45.15 104 ASP B O 1
ATOM 4350 N N . LEU B 1 82 ? 30.496 -48.441 -6.855 1.00 38.12 105 LEU B N 1
ATOM 4351 C 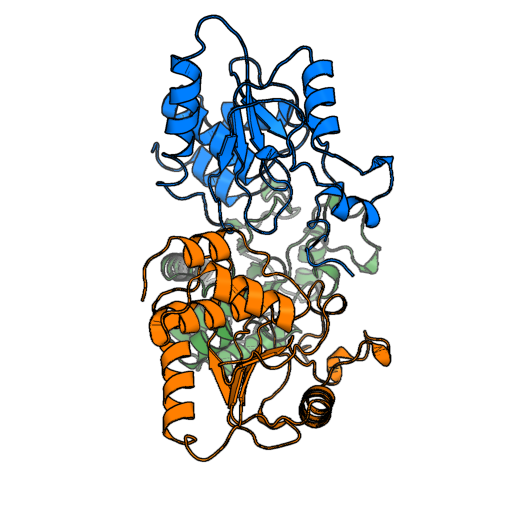CA . LEU B 1 82 ? 31.290 -47.889 -5.774 1.00 42.28 105 LEU B CA 1
ATOM 4352 C C . LEU B 1 82 ? 32.047 -49.015 -5.068 1.00 34.91 105 LEU B C 1
ATOM 4353 O O . LEU B 1 82 ? 31.488 -50.074 -4.827 1.00 47.74 105 LEU B O 1
ATOM 4369 N N . PRO B 1 83 ? 33.352 -48.820 -4.818 1.00 41.45 106 PRO B N 1
ATOM 4370 C CA . PRO B 1 83 ? 34.176 -49.934 -4.332 1.00 48.31 106 PRO B CA 1
ATOM 4371 C C . PRO B 1 83 ? 33.944 -50.272 -2.861 1.00 58.50 106 PRO B C 1
ATOM 4372 O O . PRO B 1 83 ? 34.417 -51.307 -2.375 1.00 45.64 106 PRO B O 1
ATOM 4383 N N . GLU B 1 84 ? 33.238 -49.389 -2.161 1.00 52.18 107 GLU B N 1
ATOM 4384 C CA . GLU B 1 84 ? 32.647 -49.715 -0.872 1.00 58.45 107 GLU B CA 1
ATOM 4385 C C . GLU B 1 84 ? 31.163 -49.444 -0.994 1.00 40.47 107 GLU B C 1
ATOM 4386 O O . GLU B 1 84 ? 30.766 -48.574 -1.761 1.00 45.67 107 GLU B O 1
ATOM 4398 N N . THR B 1 85 ? 30.347 -50.244 -0.311 1.00 41.08 108 THR B N 1
ATOM 4399 C CA . THR B 1 85 ? 28.923 -49.967 -0.206 1.00 40.14 108 THR B CA 1
ATOM 4400 C C . THR B 1 85 ? 28.694 -48.850 0.802 1.00 38.59 108 THR B C 1
ATOM 4401 O O . THR B 1 85 ? 29.072 -48.941 1.966 1.00 51.91 108 THR B O 1
ATOM 4412 N N . VAL B 1 86 ? 28.287 -47.723 0.257 1.00 29.54 109 VAL B N 1
ATOM 4413 C CA . VAL B 1 86 ? 27.964 -46.508 1.017 1.00 24.49 109 VAL B CA 1
ATOM 4414 C C . VAL B 1 86 ? 26.577 -46.108 0.505 1.00 21.62 109 VAL B C 1
ATOM 4415 O O . VAL B 1 86 ? 26.355 -46.094 -0.701 1.00 24.20 109 VAL B O 1
ATOM 4428 N N . PRO B 1 87 ? 25.652 -45.731 1.408 1.00 18.39 110 PRO B N 1
ATOM 4429 C CA . PRO B 1 87 ? 24.355 -45.196 0.997 1.00 17.72 110 PRO B CA 1
ATOM 4430 C C . PRO B 1 87 ? 24.506 -44.094 -0.037 1.00 16.58 110 PRO B C 1
ATOM 4431 O O . PRO B 1 87 ? 25.423 -43.264 0.075 1.00 17.05 110 PRO B O 1
ATOM 4442 N N . TYR B 1 88 ? 23.573 -44.058 -0.965 1.00 16.94 111 TYR B N 1
ATOM 4443 C CA . TYR B 1 88 ? 23.664 -43.177 -2.118 1.00 17.12 111 TYR B CA 1
ATOM 4444 C C . TYR B 1 88 ? 22.290 -42.564 -2.304 1.00 14.64 111 TYR B C 1
ATOM 4445 O O . TYR B 1 88 ? 21.265 -43.246 -2.218 1.00 17.55 111 TYR B O 1
ATOM 4463 N N . LEU B 1 89 ? 22.246 -41.275 -2.620 1.00 13.96 112 LEU B N 1
ATOM 4464 C CA . LEU B 1 89 ? 20.966 -40.645 -2.959 1.00 13.49 112 LEU B CA 1
ATOM 4465 C C . LEU B 1 89 ? 21.148 -39.658 -4.122 1.00 13.38 112 LEU B C 1
ATOM 4466 O O . LEU B 1 89 ? 22.013 -38.790 -4.072 1.00 15.26 112 LEU B O 1
ATOM 4482 N N . LYS B 1 90 ? 20.297 -39.776 -5.122 1.00 14.03 113 LYS B N 1
ATOM 4483 C CA . LYS B 1 90 ? 20.254 -38.838 -6.233 1.00 13.23 113 LYS B CA 1
ATOM 4484 C C . LYS B 1 90 ? 19.239 -37.735 -5.926 1.00 14.59 113 LYS B C 1
ATOM 4485 O O . LYS B 1 90 ? 18.096 -38.018 -5.582 1.00 14.61 113 LYS B O 1
ATOM 4504 N N . ILE B 1 91 ? 19.653 -36.486 -6.112 1.00 12.14 114 ILE B N 1
ATOM 4505 C CA . ILE B 1 91 ? 18.767 -35.351 -6.087 1.00 14.40 114 ILE B CA 1
ATOM 4506 C C . ILE B 1 91 ? 19.027 -34.477 -7.310 1.00 13.95 114 ILE B C 1
ATOM 4507 O O . ILE B 1 91 ? 19.998 -33.737 -7.322 1.00 13.54 114 ILE B O 1
ATOM 4523 N N . PHE B 1 92 ? 18.272 -34.685 -8.387 1.00 13.86 115 PHE B N 1
ATOM 4524 C CA . PHE B 1 92 ? 18.565 -33.949 -9.618 1.00 13.26 115 PHE B CA 1
ATOM 4525 C C . PHE B 1 92 ? 18.474 -32.451 -9.329 1.00 14.75 115 PHE B C 1
ATOM 4526 O O . PHE B 1 92 ? 17.459 -31.964 -8.845 1.00 16.08 115 PHE B O 1
ATOM 4543 N N . THR B 1 93 ? 19.532 -31.740 -9.675 1.00 12.93 116 THR B N 1
ATOM 4544 C CA . THR B 1 93 ? 19.586 -30.310 -9.479 1.00 12.63 116 THR B CA 1
ATOM 4545 C C . THR B 1 93 ? 19.848 -29.679 -10.853 1.00 12.99 116 THR B C 1
ATOM 4546 O O . THR B 1 93 ? 20.966 -29.693 -11.349 1.00 13.80 116 THR B O 1
ATOM 4557 N N . VAL B 1 94 ? 18.775 -29.223 -11.488 1.00 13.11 117 VAL B N 1
ATOM 4558 C CA . VAL B 1 94 ? 18.772 -28.970 -12.929 1.00 14.14 117 VAL B CA 1
ATOM 4559 C C . VAL B 1 94 ? 18.803 -27.480 -13.223 1.00 15.08 117 VAL B C 1
ATOM 4560 O O . VAL B 1 94 ? 18.047 -26.717 -12.623 1.00 20.07 117 VAL B O 1
ATOM 4573 N N . GLY B 1 95 ? 19.620 -27.098 -14.191 1.00 16.56 118 GLY B N 1
ATOM 4574 C CA . GLY B 1 95 ? 19.618 -25.750 -14.711 1.00 19.59 118 GLY B CA 1
ATOM 4575 C C . GLY B 1 95 ? 20.392 -24.788 -13.833 1.00 18.30 118 GLY B C 1
ATOM 4576 O O . GLY B 1 95 ? 21.132 -25.201 -12.933 1.00 22.07 118 GLY B O 1
ATOM 4580 N N . HIS B 1 96 ? 20.293 -23.504 -14.158 1.00 16.45 119 HIS B N 1
ATOM 4581 C CA . HIS B 1 96 ? 21.121 -22.486 -13.548 1.00 16.70 119 HIS B CA 1
ATOM 4582 C C . HIS B 1 96 ? 20.376 -21.622 -12.546 1.00 15.21 119 HIS B C 1
ATOM 4583 O O . HIS B 1 96 ? 20.985 -20.772 -11.913 1.00 16.29 119 HIS B O 1
ATOM 4598 N N . GLN B 1 97 ? 19.052 -21.733 -12.464 1.00 14.29 120 GLN B N 1
ATOM 4599 C CA . GLN B 1 97 ? 18.349 -20.973 -11.427 1.00 15.28 120 GLN B CA 1
ATOM 4600 C C . GLN B 1 97 ? 18.758 -21.450 -10.041 1.00 15.82 120 GLN B C 1
ATOM 4601 O O . GLN B 1 97 ? 19.202 -22.601 -9.860 1.00 15.96 120 GLN B O 1
ATOM 4615 N N . VAL B 1 98 ? 18.593 -20.592 -9.044 1.00 14.37 121 VAL B N 1
ATOM 4616 C CA . VAL B 1 98 ? 18.713 -21.039 -7.662 1.00 14.72 121 VAL B CA 1
ATOM 4617 C C . VAL B 1 98 ? 17.948 -22.344 -7.498 1.00 15.03 121 VAL B C 1
ATOM 4618 O O . VAL B 1 98 ? 16.794 -22.422 -7.876 1.00 15.22 121 VAL B O 1
ATOM 4631 N N . PRO B 1 99 ? 18.565 -23.357 -6.858 1.00 14.90 122 PRO B N 1
ATOM 4632 C CA . PRO B 1 99 ? 17.850 -24.599 -6.668 1.00 17.50 122 PRO B CA 1
ATOM 4633 C C . PRO B 1 99 ? 16.503 -24.369 -5.992 1.00 16.11 122 PRO B C 1
ATOM 4634 O O . PRO B 1 99 ? 16.417 -23.558 -5.056 1.00 15.42 122 PRO B O 1
ATOM 4645 N N . ASP B 1 100 ? 15.459 -25.033 -6.483 1.00 17.04 123 ASP B N 1
ATOM 4646 C CA . ASP B 1 100 ? 14.122 -24.742 -6.025 1.00 15.51 123 ASP B CA 1
ATOM 4647 C C . ASP B 1 100 ? 13.896 -25.270 -4.607 1.00 15.82 123 ASP B C 1
ATOM 4648 O O . ASP B 1 100 ? 14.689 -26.048 -4.055 1.00 14.45 123 ASP B O 1
ATOM 4657 N N . ASP B 1 101 ? 12.826 -24.826 -3.972 1.00 15.19 124 ASP B N 1
ATOM 4658 C CA . ASP B 1 101 ? 12.631 -25.128 -2.573 1.00 14.88 124 ASP B CA 1
ATOM 4659 C C . ASP B 1 101 ? 12.437 -26.625 -2.377 1.00 14.44 124 ASP B C 1
ATOM 4660 O O . ASP B 1 101 ? 12.843 -27.175 -1.344 1.00 14.99 124 ASP B O 1
ATOM 4669 N N . GLU B 1 102 ? 11.852 -27.324 -3.346 1.00 15.48 125 GLU B N 1
ATOM 4670 C CA . GLU B 1 102 ? 11.695 -28.780 -3.251 1.00 16.00 125 GLU B CA 1
ATOM 4671 C C . GLU B 1 102 ? 13.045 -29.475 -3.182 1.00 15.75 125 GLU B C 1
ATOM 4672 O O . GLU B 1 102 ? 13.256 -30.418 -2.425 1.00 15.14 125 GLU B O 1
ATOM 4684 N N . THR B 1 103 ? 13.966 -29.015 -3.999 1.00 13.68 126 THR B N 1
ATOM 4685 C CA . THR B 1 103 ? 15.319 -29.562 -4.048 1.00 14.63 126 THR B CA 1
ATOM 4686 C C . THR B 1 103 ? 16.060 -29.282 -2.735 1.00 13.17 126 THR B C 1
ATOM 4687 O O . THR B 1 103 ? 16.742 -30.156 -2.182 1.00 14.16 126 THR B O 1
ATOM 4698 N N . ILE B 1 104 ? 15.967 -28.040 -2.272 1.00 12.82 127 ILE B N 1
ATOM 4699 C CA . ILE B 1 104 ? 16.543 -27.651 -0.981 1.00 12.25 127 ILE B CA 1
ATOM 4700 C C . ILE B 1 104 ? 16.054 -28.552 0.149 1.00 13.04 127 ILE B C 1
ATOM 4701 O O . ILE B 1 104 ? 16.838 -29.050 0.954 1.00 13.83 127 ILE B O 1
ATOM 4717 N N . PHE B 1 105 ? 14.756 -28.768 0.178 1.00 12.60 128 PHE B N 1
ATOM 4718 C CA . PHE B 1 105 ? 14.213 -29.608 1.218 1.00 13.82 128 PHE B CA 1
ATOM 4719 C C . PHE B 1 105 ? 14.725 -31.036 1.085 1.00 14.08 128 PHE B C 1
ATOM 4720 O O . PHE B 1 105 ? 15.045 -31.677 2.094 1.00 14.15 128 PHE B O 1
ATOM 4737 N N . LYS B 1 106 ? 14.707 -31.600 -0.115 1.00 13.77 129 LYS B N 1
ATOM 4738 C CA . LYS B 1 106 ? 15.181 -32.961 -0.270 1.00 12.96 129 LYS B CA 1
ATOM 4739 C C . LYS B 1 106 ? 16.611 -33.103 0.243 1.00 12.60 129 LYS B C 1
ATOM 4740 O O . LYS B 1 106 ? 16.948 -34.111 0.879 1.00 13.74 129 LYS B O 1
ATOM 4759 N N . PHE B 1 107 ? 17.439 -32.117 -0.026 1.00 11.73 130 PHE B N 1
ATOM 4760 C CA . PHE B 1 107 ? 18.811 -32.159 0.431 1.00 12.52 130 PHE B CA 1
ATOM 4761 C C . PHE B 1 107 ? 18.838 -32.163 1.968 1.00 14.31 130 PHE B C 1
ATOM 4762 O O . PHE B 1 107 ? 19.508 -32.986 2.596 1.00 14.05 130 PHE B O 1
ATOM 4779 N N . LYS B 1 108 ? 18.183 -31.193 2.568 1.00 13.57 131 LYS B N 1
ATOM 4780 C CA . LYS B 1 108 ? 18.158 -31.126 4.010 1.00 12.73 131 LYS B CA 1
ATOM 4781 C C . LYS B 1 108 ? 17.640 -32.391 4.645 1.00 16.05 131 LYS B C 1
ATOM 4782 O O . LYS B 1 108 ? 18.166 -32.862 5.659 1.00 15.53 131 LYS B O 1
ATOM 4801 N N . HIS B 1 109 ? 16.554 -32.893 4.096 1.00 14.23 132 HIS B N 1
ATOM 4802 C CA . HIS B 1 109 ? 15.950 -34.072 4.664 1.00 16.13 132 HIS B CA 1
ATOM 4803 C C . HIS B 1 109 ? 16.900 -35.261 4.635 1.00 17.15 132 HIS B C 1
ATOM 4804 O O . HIS B 1 109 ? 16.954 -36.044 5.571 1.00 16.55 132 HIS B O 1
ATOM 4819 N N . ALA B 1 110 ? 17.587 -35.428 3.505 1.00 15.31 133 ALA B N 1
ATOM 4820 C CA . ALA B 1 110 ? 18.550 -36.510 3.368 1.00 15.51 133 ALA B CA 1
ATOM 4821 C C . ALA B 1 110 ? 19.675 -36.375 4.381 1.00 16.64 133 ALA B C 1
ATOM 4822 O O . ALA B 1 110 ? 20.071 -37.344 5.026 1.00 16.48 133 ALA B O 1
ATOM 4829 N N . VAL B 1 111 ? 20.173 -35.168 4.522 1.00 14.82 134 VAL B N 1
ATOM 4830 C CA . VAL B 1 111 ? 21.286 -34.959 5.443 1.00 14.96 134 VAL B CA 1
ATOM 4831 C C . VAL B 1 111 ? 20.832 -35.191 6.896 1.00 16.20 134 VAL B C 1
ATOM 4832 O O . VAL B 1 111 ? 21.490 -35.886 7.671 1.00 16.15 134 VAL B O 1
ATOM 4845 N N . ASN B 1 112 ? 19.649 -34.672 7.231 1.00 16.14 135 ASN B N 1
ATOM 4846 C CA . ASN B 1 112 ? 19.169 -34.799 8.595 1.00 17.28 135 ASN B CA 1
ATOM 4847 C C . ASN B 1 112 ? 18.886 -36.257 8.916 1.00 16.86 135 ASN B C 1
ATOM 4848 O O . ASN B 1 112 ? 19.074 -36.699 10.046 1.00 19.31 135 ASN B O 1
ATOM 4859 N N . GLY B 1 113 ? 18.295 -36.974 7.961 1.00 18.27 136 GLY B N 1
ATOM 4860 C CA . GLY B 1 113 ? 17.990 -38.374 8.183 1.00 19.83 136 GLY B CA 1
ATOM 4861 C C . GLY B 1 113 ? 19.247 -39.182 8.423 1.00 19.09 136 GLY B C 1
ATOM 4862 O O . GLY B 1 113 ? 19.259 -40.089 9.244 1.00 20.68 136 GLY B O 1
ATOM 4866 N N . PHE B 1 114 ? 20.290 -38.876 7.670 1.00 17.62 137 PHE B N 1
ATOM 4867 C CA . PHE B 1 114 ? 21.580 -39.533 7.875 1.00 17.36 137 PHE B CA 1
ATOM 4868 C C . PHE B 1 114 ? 22.151 -39.209 9.257 1.00 17.36 137 PHE B C 1
ATOM 4869 O O . PHE B 1 114 ? 22.545 -40.090 10.013 1.00 19.35 137 PHE B O 1
ATOM 4886 N N . LEU B 1 115 ? 22.128 -37.935 9.611 1.00 16.14 138 LEU B N 1
ATOM 4887 C CA . LEU B 1 115 ? 22.660 -37.548 10.912 1.00 16.75 138 LEU B CA 1
ATOM 4888 C C . LEU B 1 115 ? 21.926 -38.195 12.075 1.00 20.44 138 LEU B C 1
ATOM 4889 O O . LEU B 1 115 ? 22.542 -38.560 13.083 1.00 21.77 138 LEU B O 1
ATOM 4905 N N . LYS B 1 116 ? 20.610 -38.302 11.975 1.00 21.23 139 LYS B N 1
ATOM 4906 C CA . LYS B 1 116 ? 19.844 -38.892 13.061 1.00 25.49 139 LYS B CA 1
ATOM 4907 C C . LYS B 1 116 ? 20.257 -40.355 13.315 1.00 26.05 139 LYS B C 1
ATOM 4908 O O . LYS B 1 116 ? 20.177 -40.838 14.434 1.00 28.89 139 LYS B O 1
ATOM 4927 N N . GLU B 1 117 ? 20.676 -41.054 12.260 1.00 25.29 140 GLU B N 1
ATOM 4928 C CA . GLU B 1 117 ? 20.989 -42.483 12.357 1.00 24.63 140 GLU B CA 1
ATOM 4929 C C . GLU B 1 117 ? 22.463 -42.704 12.658 1.00 26.96 140 GLU B C 1
ATOM 4930 O O . GLU B 1 117 ? 22.905 -43.844 12.808 1.00 28.82 140 GLU B O 1
ATOM 4942 N N . ASN B 1 118 ? 23.228 -41.610 12.688 1.00 23.56 141 ASN B N 1
ATOM 4943 C CA . ASN B 1 118 ? 24.667 -41.673 12.803 1.00 23.57 141 ASN B CA 1
ATOM 4944 C C . ASN B 1 118 ? 25.195 -40.647 13.792 1.00 25.34 141 ASN B C 1
ATOM 4945 O O . ASN B 1 118 ? 26.318 -40.185 13.645 1.00 24.48 141 ASN B O 1
ATOM 4956 N N . LYS B 1 119 ? 24.506 -40.475 14.921 1.00 32.69 142 LYS B N 1
ATOM 4957 C CA . LYS B 1 119 ? 24.962 -39.508 15.914 1.00 36.33 142 LYS B CA 1
ATOM 4958 C C . LYS B 1 119 ? 26.142 -40.060 16.703 1.00 68.01 142 LYS B C 1
ATOM 4959 O O . LYS B 1 119 ? 26.921 -39.295 17.279 1.00 70.47 142 LYS B O 1
ATOM 4978 N N . ASP B 1 120 ? 26.370 -41.368 16.582 1.00 85.78 143 ASP B N 1
ATOM 4979 C CA . ASP B 1 120 ? 27.411 -42.043 17.349 1.00 56.56 143 ASP B CA 1
ATOM 4980 C C . ASP B 1 120 ? 28.7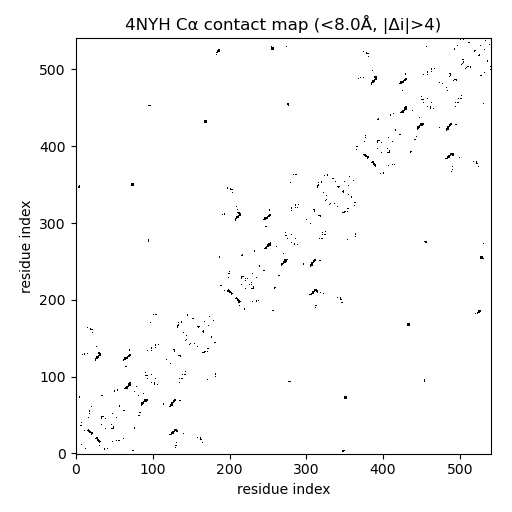18 -42.220 16.564 1.00 52.78 143 ASP B C 1
ATOM 4981 O O . ASP B 1 120 ? 29.650 -42.873 17.047 1.00 110.43 143 ASP B O 1
ATOM 4990 N N . ASN B 1 121 ? 28.793 -41.647 15.358 1.00 40.09 144 ASN B N 1
ATOM 4991 C CA . ASN B 1 121 ? 30.016 -41.703 14.559 1.00 29.18 144 ASN B CA 1
ATOM 4992 C C . ASN B 1 121 ? 30.246 -40.382 13.844 1.00 23.87 144 ASN B C 1
ATOM 4993 O O . ASN B 1 121 ? 29.490 -39.428 14.034 1.00 27.04 144 ASN B O 1
ATOM 5004 N N . ASP B 1 122 ? 31.390 -40.290 13.172 1.00 21.62 145 ASP B N 1
ATOM 5005 C CA . ASP B 1 122 ? 31.772 -39.066 12.473 1.00 19.28 145 ASP B CA 1
ATOM 5006 C C . ASP B 1 122 ? 31.836 -39.267 10.961 1.00 18.97 145 ASP B C 1
ATOM 5007 O O . ASP B 1 122 ? 32.603 -38.594 10.265 1.00 17.91 145 ASP B O 1
ATOM 5016 N N . LYS B 1 123 ? 31.055 -40.215 10.467 1.00 16.96 146 LYS B N 1
ATOM 5017 C CA . LYS B 1 123 ? 30.967 -40.394 9.031 1.00 16.98 146 LYS B CA 1
ATOM 5018 C C . LYS B 1 123 ? 30.368 -39.155 8.348 1.00 17.07 146 LYS B C 1
ATOM 5019 O O . LYS B 1 123 ? 29.485 -38.479 8.909 1.00 16.85 146 LYS B O 1
ATOM 5038 N N . LEU B 1 124 ? 30.797 -38.920 7.107 1.00 14.47 147 LEU B N 1
ATOM 5039 C CA . LEU B 1 124 ? 30.486 -37.671 6.405 1.00 14.89 147 LEU B CA 1
ATOM 5040 C C . LEU B 1 124 ? 29.376 -37.878 5.374 1.00 13.43 147 LEU B C 1
ATOM 5041 O O . LEU B 1 124 ? 29.209 -38.963 4.839 1.00 14.85 147 LEU B O 1
ATOM 5057 N N . ILE B 1 125 ? 28.733 -36.768 5.054 1.00 13.51 148 ILE B N 1
ATOM 5058 C CA . ILE B 1 125 ? 27.920 -36.672 3.858 1.00 14.44 148 ILE B CA 1
ATOM 5059 C C . ILE B 1 125 ? 28.821 -36.097 2.780 1.00 13.51 148 ILE B C 1
ATOM 5060 O O . ILE B 1 125 ? 29.249 -34.941 2.848 1.00 14.14 148 ILE B O 1
ATOM 5076 N N . GLY B 1 126 ? 29.076 -36.919 1.783 1.00 12.77 149 GLY B N 1
ATOM 5077 C CA . GLY B 1 126 ? 29.813 -36.452 0.599 1.00 13.21 149 GLY B CA 1
ATOM 5078 C C . GLY B 1 126 ? 28.836 -35.946 -0.446 1.00 13.56 149 GLY B C 1
ATOM 5079 O O . GLY B 1 126 ? 27.856 -36.605 -0.742 1.00 16.37 149 GLY B O 1
ATOM 5083 N N . VAL B 1 127 ? 29.044 -34.726 -0.914 1.00 12.52 150 VAL B N 1
ATOM 5084 C CA . VAL B 1 127 ? 28.126 -34.113 -1.880 1.00 13.86 150 VAL B CA 1
ATOM 5085 C C . VAL B 1 127 ? 28.875 -33.783 -3.152 1.00 11.72 150 VAL B C 1
ATOM 5086 O O . VAL B 1 127 ? 29.965 -33.248 -3.098 1.00 12.59 150 VAL B O 1
ATOM 5099 N N . HIS B 1 128 ? 28.327 -34.223 -4.273 1.00 12.29 151 HIS B N 1
ATOM 5100 C CA . HIS B 1 128 ? 28.885 -33.837 -5.547 1.00 12.40 151 HIS B CA 1
ATOM 5101 C C . HIS B 1 128 ? 27.851 -33.418 -6.555 1.00 11.99 151 HIS B C 1
ATOM 5102 O O . HIS B 1 128 ? 26.715 -33.846 -6.562 1.00 13.04 151 HIS B O 1
ATOM 5117 N N . SER B 1 129 ? 28.297 -32.513 -7.416 1.00 12.54 152 SER B N 1
ATOM 5118 C CA . SER B 1 129 ? 27.620 -32.125 -8.640 1.00 11.71 152 SER B CA 1
ATOM 5119 C C . SER B 1 129 ? 28.578 -32.518 -9.755 1.00 13.86 152 SER B C 1
ATOM 5120 O O . SER B 1 129 ? 29.178 -33.560 -9.653 1.00 14.96 152 SER B O 1
ATOM 5128 N N . THR B 1 130 ? 28.669 -31.756 -10.837 1.00 12.73 153 THR B N 1
ATOM 5129 C CA . THR B 1 130 ? 29.643 -32.074 -11.862 1.00 13.13 153 THR B CA 1
ATOM 5130 C C . THR B 1 130 ? 30.998 -31.626 -11.386 1.00 13.02 153 THR B C 1
ATOM 5131 O O . THR B 1 130 ? 31.979 -32.373 -11.424 1.00 13.48 153 THR B O 1
ATOM 5142 N N . HIS B 1 131 ? 31.053 -30.355 -10.971 1.00 13.48 154 HIS B N 1
ATOM 5143 C CA . HIS B 1 131 ? 32.334 -29.791 -10.512 1.00 13.64 154 HIS B CA 1
ATOM 5144 C C . HIS B 1 131 ? 32.446 -29.802 -8.985 1.00 14.76 154 HIS B C 1
ATOM 5145 O O . HIS B 1 131 ? 33.507 -29.535 -8.454 1.00 15.40 154 HIS B O 1
ATOM 5160 N N . GLY B 1 132 ? 31.405 -30.206 -8.281 1.00 14.01 155 GLY B N 1
ATOM 5161 C CA . GLY B 1 132 ? 31.456 -30.135 -6.833 1.00 12.89 155 GLY B CA 1
ATOM 5162 C C . GLY B 1 132 ? 31.568 -28.739 -6.306 1.00 13.26 155 GLY B C 1
ATOM 5163 O O . GLY B 1 132 ? 32.147 -28.531 -5.234 1.00 14.36 155 GLY B O 1
ATOM 5167 N N . LEU B 1 133 ? 30.982 -27.772 -7.015 1.00 14.11 156 LEU B N 1
ATOM 5168 C CA . LEU B 1 133 ? 31.217 -26.395 -6.730 1.00 13.91 156 LEU B CA 1
ATOM 5169 C C . LEU B 1 133 ? 29.959 -25.546 -6.600 1.00 13.10 156 LEU B C 1
ATOM 5170 O O . LEU B 1 133 ? 29.739 -24.913 -5.562 1.00 16.97 156 LEU B O 1
ATOM 5186 N N . ASN B 1 134 ? 29.198 -25.423 -7.668 1.00 13.55 157 ASN B N 1
ATOM 5187 C CA . ASN B 1 134 ? 28.096 -24.457 -7.690 1.00 13.37 157 ASN B CA 1
ATOM 5188 C C . ASN B 1 134 ? 26.829 -24.979 -7.064 1.00 11.60 157 ASN B C 1
ATOM 5189 O O . ASN B 1 134 ? 26.395 -24.476 -6.027 1.00 12.79 157 ASN B O 1
ATOM 5200 N N . ARG B 1 135 ? 26.289 -26.051 -7.611 1.00 12.89 158 ARG B N 1
ATOM 5201 C CA . ARG B 1 135 ? 25.101 -26.631 -7.010 1.00 11.85 158 ARG B CA 1
ATOM 5202 C C . ARG B 1 135 ? 25.441 -27.232 -5.634 1.00 11.47 158 ARG B C 1
ATOM 5203 O O . ARG B 1 135 ? 24.657 -27.120 -4.698 1.00 12.39 158 ARG B O 1
ATOM 5224 N N . THR B 1 136 ? 26.642 -27.794 -5.514 1.00 11.93 159 THR B N 1
ATOM 5225 C CA . THR B 1 136 ? 27.088 -28.384 -4.267 1.00 10.99 159 THR B CA 1
ATOM 5226 C C . THR B 1 136 ? 27.299 -27.299 -3.208 1.00 12.23 159 THR B C 1
ATOM 5227 O O . THR B 1 136 ? 26.848 -27.416 -2.071 1.00 13.11 159 THR B O 1
ATOM 5238 N N . GLY B 1 137 ? 27.989 -26.235 -3.589 1.00 12.24 160 GLY B N 1
ATOM 5239 C CA . GLY B 1 137 ? 28.200 -25.141 -2.654 1.00 12.85 160 GLY B CA 1
ATOM 5240 C C . GLY B 1 137 ? 26.904 -24.481 -2.227 1.00 11.52 160 GLY B C 1
ATOM 5241 O O . GLY B 1 137 ? 26.737 -24.153 -1.044 1.00 13.41 160 GLY B O 1
ATOM 5245 N N . TYR B 1 138 ? 25.981 -24.264 -3.140 1.00 11.89 161 TYR B N 1
ATOM 5246 C CA . TYR B 1 138 ? 24.719 -23.679 -2.804 1.00 11.89 161 TYR B CA 1
ATOM 5247 C C . TYR B 1 138 ? 23.999 -24.524 -1.752 1.00 11.08 161 TYR B C 1
ATOM 5248 O O . TYR B 1 138 ? 23.593 -23.999 -0.725 1.00 12.06 161 TYR B O 1
ATOM 5266 N N . LEU B 1 139 ? 23.874 -25.820 -2.004 1.00 11.82 162 LEU B N 1
ATOM 5267 C CA . LEU B 1 139 ? 23.066 -26.639 -1.113 1.00 13.10 162 LEU B CA 1
ATOM 5268 C C . LEU B 1 139 ? 23.729 -26.807 0.248 1.00 10.63 162 LEU B C 1
ATOM 5269 O O . LEU B 1 139 ? 23.050 -26.748 1.284 1.00 13.05 162 LEU B O 1
ATOM 5285 N N . ILE B 1 140 ? 25.044 -26.977 0.285 1.00 10.78 163 ILE B N 1
ATOM 5286 C CA . ILE B 1 140 ? 25.727 -27.060 1.564 1.00 10.81 163 ILE B CA 1
ATOM 5287 C C . ILE B 1 140 ? 25.584 -25.748 2.365 1.00 10.68 163 ILE B C 1
ATOM 5288 O O . ILE B 1 140 ? 25.237 -25.759 3.552 1.00 13.05 163 ILE B O 1
ATOM 5304 N N . CYS B 1 141 ? 25.767 -24.602 1.707 1.00 11.40 164 CYS B N 1
ATOM 5305 C CA . CYS B 1 141 ? 25.714 -23.337 2.409 1.00 12.83 164 CYS B CA 1
ATOM 5306 C C . CYS B 1 141 ? 24.264 -23.035 2.835 1.00 11.67 164 CYS B C 1
ATOM 5307 O O . CYS B 1 141 ? 24.035 -22.533 3.965 1.00 13.02 164 CYS B O 1
ATOM 5315 N N . ARG B 1 142 ? 23.292 -23.340 1.991 1.00 12.22 165 ARG B N 1
ATOM 5316 C CA . ARG B 1 142 ? 21.894 -23.172 2.323 1.00 12.36 165 ARG B CA 1
ATOM 5317 C C . ARG B 1 142 ? 21.549 -24.013 3.577 1.00 12.59 165 ARG B C 1
ATOM 5318 O O . ARG B 1 142 ? 20.839 -23.542 4.476 1.00 13.65 165 ARG B O 1
ATOM 5339 N N . TYR B 1 143 ? 22.013 -25.252 3.607 1.00 11.86 166 TYR B N 1
ATOM 5340 C CA . TYR B 1 143 ? 21.865 -26.083 4.764 1.00 12.25 166 TYR B CA 1
ATOM 5341 C C . TYR B 1 143 ? 22.414 -25.368 6.005 1.00 12.52 166 TYR B C 1
ATOM 5342 O O . TYR B 1 143 ? 21.801 -25.342 7.087 1.00 13.44 166 TYR B O 1
ATOM 5360 N N . LEU B 1 144 ? 23.670 -24.962 5.916 1.00 12.03 167 LEU B N 1
ATOM 5361 C CA . LEU B 1 144 ? 24.306 -24.372 7.083 1.00 13.13 167 LEU B CA 1
ATOM 5362 C C . LEU B 1 144 ? 23.592 -23.135 7.601 1.00 12.38 167 LEU B C 1
ATOM 5363 O O . LEU B 1 144 ? 23.506 -22.929 8.820 1.00 14.23 167 LEU B O 1
ATOM 5379 N N . ILE B 1 145 ? 23.132 -22.286 6.687 1.00 12.87 168 ILE B N 1
ATOM 5380 C CA . ILE B 1 145 ? 22.409 -21.071 7.046 1.00 13.35 168 ILE B CA 1
ATOM 5381 C C . ILE B 1 145 ? 21.089 -21.422 7.736 1.00 13.57 168 ILE B C 1
ATOM 5382 O O . ILE B 1 145 ? 20.826 -20.993 8.870 1.00 14.24 168 ILE B O 1
ATOM 5398 N N . ASP B 1 146 ? 20.339 -22.311 7.121 1.00 13.32 169 ASP B N 1
ATOM 5399 C CA . ASP B 1 146 ? 18.982 -22.558 7.551 1.00 13.74 169 ASP B CA 1
ATOM 5400 C C . ASP B 1 146 ? 18.957 -23.426 8.790 1.00 14.37 169 ASP B C 1
ATOM 5401 O O . ASP B 1 146 ? 18.125 -23.201 9.696 1.00 15.88 169 ASP B O 1
ATOM 5410 N N . VAL B 1 147 ? 19.766 -24.488 8.774 1.00 13.19 170 VAL B N 1
ATOM 5411 C CA . VAL B 1 147 ? 19.718 -25.506 9.824 1.00 14.41 170 VAL B CA 1
ATOM 5412 C C . VAL B 1 147 ? 20.551 -25.137 11.033 1.00 14.23 170 VAL B C 1
ATOM 5413 O O . VAL B 1 147 ? 20.191 -25.405 12.189 1.00 15.20 170 VAL B O 1
ATOM 5426 N N . GLU B 1 148 ? 21.712 -24.538 10.775 1.00 15.06 171 GLU B N 1
ATOM 5427 C CA . GLU B 1 148 ? 22.678 -24.283 11.825 1.00 14.86 171 GLU B CA 1
ATOM 5428 C C . GLU B 1 148 ? 22.842 -22.817 12.160 1.00 15.48 171 GLU B C 1
ATOM 5429 O O . GLU B 1 148 ? 23.525 -22.484 13.113 1.00 17.48 171 GLU B O 1
ATOM 5441 N N . GLY B 1 149 ? 22.222 -21.930 11.392 1.00 14.94 172 GLY B N 1
ATOM 5442 C CA . GLY B 1 149 ? 22.253 -20.500 11.688 1.00 15.52 172 GLY B CA 1
ATOM 5443 C C . GLY B 1 149 ? 23.599 -19.847 11.433 1.00 15.83 172 GLY B C 1
ATOM 5444 O O . GLY B 1 149 ? 23.855 -18.740 11.910 1.00 16.95 172 GLY B O 1
ATOM 5448 N N . VAL B 1 150 ? 24.383 -20.443 10.548 1.00 15.19 173 VAL B N 1
ATOM 5449 C CA . VAL B 1 150 ? 25.633 -19.873 10.109 1.00 15.50 173 VAL B CA 1
ATOM 5450 C C . VAL B 1 150 ? 25.361 -18.627 9.296 1.00 16.18 173 VAL B C 1
ATOM 5451 O O . VAL B 1 150 ? 24.410 -18.608 8.488 1.00 15.60 173 VAL B O 1
ATOM 5464 N N . ARG B 1 151 ? 26.160 -17.584 9.501 1.00 14.82 174 ARG B N 1
ATOM 5465 C CA . ARG B 1 151 ? 26.034 -16.402 8.659 1.00 15.71 174 ARG B CA 1
ATOM 5466 C C . ARG B 1 151 ? 26.350 -16.785 7.205 1.00 14.97 174 ARG B C 1
ATOM 5467 O O . ARG B 1 151 ? 27.371 -17.443 6.981 1.00 15.41 174 ARG B O 1
ATOM 5488 N N . PRO B 1 152 ? 25.607 -16.236 6.221 1.00 14.92 175 PRO B N 1
ATOM 5489 C CA . PRO B 1 152 ? 25.871 -16.653 4.839 1.00 14.49 175 PRO B CA 1
ATOM 5490 C C . PRO B 1 152 ? 27.332 -16.467 4.434 1.00 14.16 175 PRO B C 1
ATOM 5491 O O . PRO B 1 152 ? 27.887 -17.345 3.777 1.00 14.95 175 PRO B O 1
ATOM 5502 N N . ASP B 1 153 ? 27.881 -15.295 4.689 1.00 15.62 176 ASP B N 1
ATOM 5503 C CA . ASP B 1 153 ? 29.233 -15.067 4.240 1.00 17.06 176 ASP B CA 1
ATOM 5504 C C . ASP B 1 153 ? 30.219 -16.032 4.888 1.00 16.46 176 ASP B C 1
ATOM 5505 O O . ASP B 1 153 ? 31.247 -16.357 4.295 1.00 16.51 176 ASP B O 1
ATOM 5514 N N . ASP B 1 154 ? 29.985 -16.370 6.158 1.00 15.08 177 ASP B N 1
ATOM 5515 C CA . ASP B 1 154 ? 30.843 -17.348 6.811 1.00 16.12 177 ASP B CA 1
ATOM 5516 C C . ASP B 1 154 ? 30.719 -18.715 6.143 1.00 15.56 177 ASP B C 1
ATOM 5517 O O . ASP B 1 154 ? 31.709 -19.427 5.985 1.00 15.91 177 ASP B O 1
ATOM 5526 N N . ALA B 1 155 ? 29.502 -19.100 5.814 1.00 13.98 178 ALA B N 1
ATOM 5527 C CA . ALA B 1 155 ? 29.307 -20.395 5.164 1.00 14.33 178 ALA B CA 1
ATOM 5528 C C . ALA B 1 155 ? 30.030 -20.438 3.810 1.00 13.57 178 ALA B C 1
ATOM 5529 O O . ALA B 1 155 ? 30.723 -21.395 3.501 1.00 15.07 178 ALA B O 1
ATOM 5536 N N . ILE B 1 156 ? 29.846 -19.394 3.016 1.00 14.14 179 ILE B N 1
ATOM 5537 C CA . ILE B 1 156 ? 30.453 -19.322 1.677 1.00 12.74 179 ILE B CA 1
ATOM 5538 C C . ILE B 1 156 ? 31.972 -19.340 1.762 1.00 14.34 179 ILE B C 1
ATOM 5539 O O . ILE B 1 156 ? 32.631 -20.090 1.040 1.00 15.54 179 ILE B O 1
ATOM 5555 N N . GLU B 1 157 ? 32.523 -18.517 2.655 1.00 13.22 180 GLU B N 1
ATOM 5556 C CA . GLU B 1 157 ? 33.956 -18.429 2.770 1.00 13.43 180 GLU B CA 1
ATOM 5557 C C . GLU B 1 157 ? 34.507 -19.781 3.162 1.00 14.18 180 GLU B C 1
ATOM 5558 O O . GLU B 1 157 ? 35.580 -20.183 2.704 1.00 15.53 180 GLU B O 1
ATOM 5570 N N . LEU B 1 158 ? 33.855 -20.436 4.120 1.00 15.77 181 LEU B N 1
ATOM 5571 C CA . LEU B 1 158 ? 34.320 -21.736 4.573 1.00 14.02 181 LEU B CA 1
ATOM 5572 C C . LEU B 1 158 ? 34.213 -22.795 3.461 1.00 15.80 181 LEU B C 1
ATOM 5573 O O . LEU B 1 158 ? 35.122 -23.618 3.259 1.00 15.82 181 LEU B O 1
ATOM 5589 N N . PHE B 1 159 ? 33.066 -22.790 2.801 1.00 14.09 182 PHE B N 1
ATOM 5590 C CA . PHE B 1 159 ? 32.909 -23.716 1.693 1.00 13.17 182 PHE B CA 1
ATOM 5591 C C . PHE B 1 159 ? 34.050 -23.558 0.693 1.00 13.22 182 PHE B C 1
ATOM 5592 O O . PHE B 1 159 ? 34.650 -24.537 0.259 1.00 13.72 182 PHE B O 1
ATOM 5609 N N . ASN B 1 160 ? 34.271 -22.315 0.294 1.00 13.10 183 ASN B N 1
ATOM 5610 C CA . ASN B 1 160 ? 35.258 -22.045 -0.729 1.00 13.52 183 ASN B CA 1
ATOM 5611 C C . ASN B 1 160 ? 36.656 -22.507 -0.294 1.00 13.99 183 ASN B C 1
ATOM 5612 O O . ASN B 1 160 ? 37.387 -23.140 -1.043 1.00 15.09 183 ASN B O 1
ATOM 5623 N N . ARG B 1 161 ? 37.029 -22.120 0.925 1.00 13.62 184 ARG B N 1
ATOM 5624 C CA . ARG B 1 161 ? 38.365 -22.402 1.408 1.00 14.29 184 ARG B CA 1
ATOM 5625 C C . ARG B 1 161 ? 38.568 -23.922 1.484 1.00 14.52 184 ARG B C 1
ATOM 5626 O O . ARG B 1 161 ? 39.617 -24.444 1.142 1.00 17.36 184 ARG B O 1
ATOM 5647 N N . CYS B 1 162 ? 37.565 -24.638 1.951 1.00 14.09 185 CYS B N 1
ATOM 5648 C CA . CYS B 1 162 ? 37.692 -26.085 2.074 1.00 14.69 185 CYS B CA 1
ATOM 5649 C C . CYS B 1 162 ? 37.625 -26.782 0.718 1.00 15.82 185 CYS B C 1
ATOM 5650 O O . CYS B 1 162 ? 38.264 -27.808 0.518 1.00 15.27 185 CYS B O 1
ATOM 5658 N N . ARG B 1 163 ? 36.836 -26.244 -0.213 1.00 14.38 186 ARG B N 1
ATOM 5659 C CA . ARG B 1 163 ? 36.717 -26.858 -1.517 1.00 13.92 186 ARG B CA 1
ATOM 5660 C C . ARG B 1 163 ? 37.996 -26.740 -2.320 1.00 15.77 186 ARG B C 1
ATOM 5661 O O . ARG B 1 163 ? 38.295 -27.618 -3.132 1.00 15.44 186 ARG B O 1
ATOM 5682 N N . GLY B 1 164 ? 38.673 -25.603 -2.164 1.00 15.20 187 GLY B N 1
ATOM 5683 C CA . GLY B 1 164 ? 39.816 -25.305 -3.022 1.00 15.90 187 GLY B CA 1
ATOM 5684 C C . GLY B 1 164 ? 39.460 -24.455 -4.240 1.00 15.67 187 GLY B C 1
ATOM 5685 O O . GLY B 1 164 ? 40.343 -24.161 -5.051 1.00 16.76 187 GLY B O 1
ATOM 5689 N N . HIS B 1 165 ? 38.181 -24.085 -4.344 1.00 14.03 188 HIS B N 1
ATOM 5690 C CA . HIS B 1 165 ? 37.666 -23.255 -5.446 1.00 15.40 188 HIS B CA 1
ATOM 5691 C C . HIS B 1 165 ? 36.477 -22.477 -4.899 1.00 13.82 188 HIS B C 1
ATOM 5692 O O . HIS B 1 165 ? 35.813 -22.968 -3.991 1.00 16.18 188 HIS B O 1
ATOM 5707 N N . CYS B 1 166 ? 36.261 -21.267 -5.427 1.00 15.08 189 CYS B N 1
ATOM 5708 C CA . CYS B 1 166 ? 35.122 -20.447 -5.030 1.00 15.60 189 CYS B CA 1
ATOM 5709 C C . CYS B 1 166 ? 33.855 -20.736 -5.795 1.00 15.12 189 CYS B C 1
ATOM 5710 O O . CYS B 1 166 ? 33.882 -20.892 -7.005 1.00 16.69 189 CYS B O 1
ATOM 5718 N N . LEU B 1 167 ? 32.761 -20.763 -5.049 1.00 14.07 190 LEU B N 1
ATOM 5719 C CA . LEU B 1 167 ? 31.437 -20.770 -5.597 1.00 13.62 190 LEU B CA 1
ATOM 5720 C C . LEU B 1 167 ? 31.352 -19.653 -6.646 1.00 13.09 190 LEU B C 1
ATOM 5721 O O . LEU B 1 167 ? 31.674 -18.515 -6.335 1.00 14.71 190 LEU B O 1
ATOM 5737 N N . GLU B 1 168 ? 30.964 -20.001 -7.878 1.00 13.12 191 GLU B N 1
ATOM 5738 C CA . GLU B 1 168 ? 31.044 -19.078 -9.019 1.00 14.95 191 GLU B CA 1
ATOM 5739 C C . GLU B 1 168 ? 29.750 -18.313 -9.283 1.00 14.59 191 GLU B C 1
ATOM 5740 O O . GLU B 1 168 ? 29.776 -17.135 -9.630 1.00 15.34 191 GLU B O 1
ATOM 5752 N N . ARG B 1 169 ? 28.625 -18.991 -9.191 1.00 14.02 192 ARG B N 1
ATOM 5753 C CA . ARG B 1 169 ? 27.360 -18.449 -9.637 1.00 14.33 192 ARG B CA 1
ATOM 5754 C C . ARG B 1 169 ? 26.914 -17.307 -8.754 1.00 12.51 192 ARG B C 1
ATOM 5755 O O . ARG B 1 169 ? 26.670 -17.478 -7.558 1.00 13.82 192 ARG B O 1
ATOM 5776 N N . GLN B 1 170 ? 26.772 -16.138 -9.372 1.00 12.51 193 GLN B N 1
ATOM 5777 C CA . GLN B 1 170 ? 26.553 -14.902 -8.640 1.00 13.15 193 GLN B CA 1
ATOM 5778 C C . GLN B 1 170 ? 25.114 -14.830 -8.157 1.00 12.55 193 GLN B C 1
ATOM 5779 O O . GLN B 1 170 ? 24.854 -14.265 -7.083 1.00 13.37 193 GLN B O 1
ATOM 5793 N N . ASN B 1 171 ? 24.183 -15.474 -8.848 1.00 12.49 194 ASN B N 1
ATOM 5794 C CA . ASN B 1 171 ? 22.823 -15.567 -8.404 1.00 12.52 194 ASN B CA 1
ATOM 5795 C C . ASN B 1 171 ? 22.716 -16.483 -7.192 1.00 13.36 194 ASN B C 1
ATOM 5796 O O . ASN B 1 171 ? 21.926 -16.223 -6.277 1.00 14.69 194 ASN B O 1
ATOM 5807 N N . TYR B 1 172 ? 23.491 -17.565 -7.172 1.00 12.68 195 TYR B N 1
ATOM 5808 C CA . TYR B 1 172 ? 23.515 -18.427 -6.011 1.00 13.30 195 TYR B CA 1
ATOM 5809 C C . TYR B 1 172 ? 24.013 -17.641 -4.790 1.00 13.68 195 TYR B C 1
ATOM 5810 O O . TYR B 1 172 ? 23.467 -17.753 -3.685 1.00 13.94 195 TYR B O 1
ATOM 5828 N N . ILE B 1 173 ? 25.155 -16.978 -4.942 1.00 13.65 196 ILE B N 1
ATOM 5829 C CA . ILE B 1 173 ? 25.693 -16.184 -3.863 1.00 12.61 196 ILE B CA 1
ATOM 5830 C C . ILE B 1 173 ? 24.693 -15.179 -3.342 1.00 13.47 196 ILE B C 1
ATOM 5831 O O . ILE B 1 173 ? 24.563 -15.017 -2.120 1.00 14.05 196 ILE B O 1
ATOM 5847 N N . GLU B 1 174 ? 24.026 -14.462 -4.252 1.00 14.26 197 GLU B N 1
ATOM 5848 C CA . GLU B 1 174 ? 23.091 -13.432 -3.805 1.00 14.60 197 GLU B CA 1
ATOM 5849 C C . GLU B 1 174 ? 21.947 -14.031 -2.983 1.00 13.57 197 GLU B C 1
ATOM 5850 O O . GLU B 1 174 ? 21.560 -13.453 -1.980 1.00 14.91 197 GLU B O 1
ATOM 5862 N N . ASP B 1 175 ? 21.465 -15.192 -3.384 1.00 14.25 198 ASP B N 1
ATOM 5863 C CA . ASP B 1 175 ? 20.397 -15.839 -2.666 1.00 14.59 198 ASP B CA 1
ATOM 5864 C C . ASP B 1 175 ? 20.847 -16.352 -1.306 1.00 12.90 198 ASP B C 1
ATOM 5865 O O . ASP B 1 175 ? 20.124 -16.166 -0.302 1.00 13.70 198 ASP B O 1
ATOM 5874 N N . LEU B 1 176 ? 22.073 -16.846 -1.222 1.00 12.31 199 LEU B N 1
ATOM 5875 C CA . LEU B 1 176 ? 22.614 -17.253 0.065 1.00 11.81 199 LEU B CA 1
ATOM 5876 C C . LEU B 1 176 ? 22.744 -16.031 0.989 1.00 13.65 199 LEU B C 1
ATOM 5877 O O . LEU B 1 176 ? 22.380 -16.067 2.162 1.00 13.78 199 LEU B O 1
ATOM 5893 N N . GLN B 1 177 ? 23.261 -14.932 0.463 1.00 13.97 200 GLN B N 1
ATOM 5894 C CA . GLN B 1 177 ? 23.516 -13.770 1.292 1.00 15.19 200 GLN B CA 1
ATOM 5895 C C . GLN B 1 177 ? 22.247 -13.104 1.746 1.00 16.09 200 GLN B C 1
ATOM 5896 O O . GLN B 1 177 ? 22.171 -12.643 2.898 1.00 18.01 200 GLN B O 1
ATOM 5910 N N . ASN B 1 178 ? 21.291 -12.950 0.838 1.00 15.83 201 ASN B N 1
ATOM 5911 C CA . ASN B 1 178 ? 20.186 -12.023 1.025 1.00 18.23 201 ASN B CA 1
ATOM 5912 C C . ASN B 1 178 ? 18.816 -12.660 0.855 1.00 17.58 201 ASN B C 1
ATOM 5913 O O . ASN B 1 178 ? 17.810 -11.995 1.016 1.00 19.55 201 ASN B O 1
ATOM 5924 N N . GLY B 1 179 ? 18.778 -13.936 0.459 1.00 15.00 202 GLY B N 1
ATOM 5925 C CA . GLY B 1 179 ? 17.503 -14.596 0.237 1.00 16.93 202 GLY B CA 1
ATOM 5926 C C . GLY B 1 179 ? 16.958 -15.174 1.521 1.00 15.96 202 GLY B C 1
ATOM 5927 O O . GLY B 1 179 ? 17.563 -15.077 2.577 1.00 17.10 202 GLY B O 1
ATOM 5931 N N . PRO B 1 180 ? 15.763 -15.728 1.423 1.00 16.09 203 PRO B N 1
ATOM 5932 C CA . PRO B 1 180 ? 15.094 -16.239 2.618 1.00 17.85 203 PRO B CA 1
ATOM 5933 C C . PRO B 1 180 ? 15.647 -17.563 3.130 1.00 16.29 203 PRO B C 1
ATOM 5934 O O . PRO B 1 180 ? 16.078 -18.426 2.376 1.00 16.19 203 PRO B O 1
ATOM 5945 N N . ILE B 1 181 ? 15.540 -17.759 4.432 1.00 15.40 204 ILE B N 1
ATOM 5946 C CA . ILE B 1 181 ? 15.670 -19.067 5.030 1.00 15.10 204 ILE B CA 1
ATOM 5947 C C . ILE B 1 181 ? 14.514 -19.955 4.598 1.00 16.17 204 ILE B C 1
ATOM 5948 O O . ILE B 1 181 ? 13.353 -19.525 4.556 1.00 19.34 204 ILE B O 1
ATOM 5964 N N . ARG B 1 182 ? 14.847 -21.150 4.118 1.00 15.84 205 ARG B N 1
ATOM 5965 C CA . ARG B 1 182 ? 13.852 -22.134 3.737 1.00 18.96 205 ARG B CA 1
ATOM 5966 C C . ARG B 1 182 ? 13.491 -23.023 4.925 1.00 25.73 205 ARG B C 1
ATOM 5967 O O . ARG B 1 182 ? 12.533 -23.776 4.830 1.00 22.86 205 ARG B O 1
ATOM 5988 N N . ASN C 1 6 ? 29.011 -20.238 -37.876 1.00 74.93 29 ASN C N 1
ATOM 5989 C CA . ASN C 1 6 ? 30.279 -19.910 -37.155 1.00 47.83 29 ASN C CA 1
ATOM 5990 C C . ASN C 1 6 ? 30.657 -21.017 -36.181 1.00 45.74 29 ASN C C 1
ATOM 5991 O O . ASN C 1 6 ? 31.506 -21.862 -36.482 1.00 54.82 29 ASN C O 1
ATOM 6002 N N . HIS C 1 7 ? 29.936 -21.073 -35.062 1.00 36.89 30 HIS C N 1
ATOM 6003 C CA . HIS C 1 7 ? 30.257 -21.972 -33.981 1.00 33.93 30 HIS C CA 1
ATOM 6004 C C . HIS C 1 7 ? 29.564 -23.305 -34.201 1.00 27.09 30 HIS C C 1
ATOM 6005 O O . HIS C 1 7 ? 28.340 -23.393 -34.313 1.00 30.90 30 HIS C O 1
ATOM 6020 N N . ILE C 1 8 ? 30.364 -24.352 -34.220 1.00 27.30 31 ILE C N 1
ATOM 6021 C CA . ILE C 1 8 ? 29.826 -25.684 -34.181 1.00 24.20 31 ILE C CA 1
ATOM 6022 C C . ILE C 1 8 ? 29.308 -25.935 -32.763 1.00 23.96 31 ILE C C 1
ATOM 6023 O O . ILE C 1 8 ? 30.053 -25.760 -31.795 1.00 25.11 31 ILE C O 1
ATOM 6039 N N . PRO C 1 9 ? 28.033 -26.354 -32.616 1.00 21.94 32 PRO C N 1
ATOM 6040 C CA . PRO C 1 9 ? 27.549 -26.581 -31.253 1.00 20.97 32 PRO C CA 1
ATOM 6041 C C . PRO C 1 9 ? 28.430 -27.576 -30.537 1.00 20.21 32 PRO C C 1
ATOM 6042 O O . PRO C 1 9 ? 28.890 -28.546 -31.134 1.00 21.18 32 PRO C O 1
ATOM 6053 N N . GLU C 1 10 ? 28.568 -27.388 -29.235 1.00 24.99 33 GLU C N 1
ATOM 6054 C CA . GLU C 1 10 ? 29.377 -28.285 -28.438 1.00 24.97 33 GLU C CA 1
ATOM 6055 C C . GLU C 1 10 ? 28.882 -29.715 -28.607 1.00 20.69 33 GLU C C 1
ATOM 6056 O O . GLU C 1 10 ? 27.680 -29.979 -28.543 1.00 21.02 33 GLU C O 1
ATOM 6068 N N . ARG C 1 11 ? 29.840 -30.619 -28.784 1.00 21.50 34 ARG C N 1
ATOM 6069 C CA . ARG C 1 11 ? 29.605 -32.055 -28.866 1.00 20.35 34 ARG C CA 1
ATOM 6070 C C . ARG C 1 11 ? 28.894 -32.510 -30.160 1.00 21.00 34 ARG C C 1
ATOM 6071 O O . ARG C 1 11 ? 28.746 -33.700 -30.376 1.00 21.52 34 ARG C O 1
ATOM 6092 N N . TRP C 1 12 ? 28.522 -31.589 -31.051 1.00 19.54 35 TRP C N 1
ATOM 6093 C CA . TRP C 1 12 ? 27.793 -31.952 -32.275 1.00 18.68 35 TRP C CA 1
ATOM 6094 C C . TRP C 1 12 ? 28.566 -32.953 -33.139 1.00 18.86 35 TRP C C 1
ATOM 6095 O O . TRP C 1 12 ? 27.985 -33.835 -33.768 1.00 18.85 35 TRP C O 1
ATOM 6116 N N . LYS C 1 13 ? 29.880 -32.789 -33.194 1.00 19.87 36 LYS C N 1
ATOM 6117 C CA . LYS C 1 13 ? 30.712 -33.669 -34.018 1.00 21.19 36 LYS C CA 1
ATOM 6118 C C . LYS C 1 13 ? 30.772 -35.104 -33.513 1.00 21.79 36 LYS C C 1
ATOM 6119 O O . LYS C 1 13 ? 31.139 -36.004 -34.252 1.00 25.30 36 LYS C O 1
ATOM 6138 N N . ASP C 1 14 ? 30.322 -35.326 -32.282 1.00 21.04 37 ASP C N 1
ATOM 6139 C CA . ASP C 1 14 ? 30.484 -36.602 -31.591 1.00 22.43 37 ASP C CA 1
ATOM 6140 C C . ASP C 1 14 ? 29.378 -37.614 -31.910 1.00 23.01 37 ASP C C 1
ATOM 6141 O O . ASP C 1 14 ? 29.464 -38.773 -31.453 1.00 25.78 37 ASP C O 1
ATOM 6150 N N . TYR C 1 15 ? 28.343 -37.188 -32.642 1.00 19.25 38 TYR C N 1
ATOM 6151 C CA . TYR C 1 15 ? 27.133 -38.009 -32.830 1.00 20.08 38 TYR C CA 1
ATOM 6152 C C . TYR C 1 15 ? 26.900 -38.382 -34.291 1.00 17.25 38 TYR C C 1
ATOM 6153 O O . TYR C 1 15 ? 27.099 -37.576 -35.208 1.00 19.10 38 TYR C O 1
ATOM 6171 N N . LEU C 1 16 ? 26.587 -39.650 -34.498 1.00 17.36 39 LEU C N 1
ATOM 6172 C CA . LEU C 1 16 ? 26.124 -40.151 -35.797 1.00 18.78 39 LEU C CA 1
ATOM 6173 C C . LEU C 1 16 ? 25.037 -39.207 -36.298 1.00 16.77 39 LEU C C 1
ATOM 6174 O O . LEU C 1 16 ? 24.097 -38.899 -35.546 1.00 18.41 39 LEU C O 1
ATOM 6190 N N . PRO C 1 17 ? 25.109 -38.777 -37.570 1.00 17.29 40 PRO C N 1
ATOM 6191 C CA . PRO C 1 17 ? 24.166 -37.738 -37.961 1.00 17.33 40 PRO C CA 1
ATOM 6192 C C . PRO C 1 17 ? 22.693 -38.153 -37.953 1.00 17.07 40 PRO C C 1
ATOM 6193 O O . PRO C 1 17 ? 21.834 -37.406 -37.457 1.00 17.97 40 PRO C O 1
ATOM 6204 N N . VAL C 1 18 ? 22.397 -39.326 -38.519 1.00 16.85 41 VAL C N 1
ATOM 6205 C CA . VAL C 1 18 ? 20.993 -39.725 -38.741 1.00 15.90 41 VAL C CA 1
ATOM 6206 C C . VAL C 1 18 ? 20.760 -41.137 -38.205 1.00 18.03 41 VAL C C 1
ATOM 6207 O O . VAL C 1 18 ? 21.531 -42.060 -38.478 1.00 20.40 41 VAL C O 1
ATOM 6220 N N . GLY C 1 19 ? 19.714 -41.293 -37.395 1.00 16.98 42 GLY C N 1
ATOM 6221 C CA . GLY C 1 19 ? 19.329 -42.607 -36.917 1.00 16.88 42 GLY C CA 1
ATOM 6222 C C . GLY C 1 19 ? 18.652 -43.418 -38.012 1.00 16.78 42 GLY C C 1
ATOM 6223 O O . GLY C 1 19 ? 18.465 -42.961 -39.121 1.00 18.85 42 GLY C O 1
ATOM 6227 N N . GLN C 1 20 ? 18.255 -44.625 -37.680 1.00 17.65 43 GLN C N 1
ATOM 6228 C CA . GLN C 1 20 ? 17.379 -45.429 -38.509 1.00 19.10 43 GLN C CA 1
ATOM 6229 C C . GLN C 1 20 ? 15.926 -45.127 -38.168 1.00 17.41 43 GLN C C 1
ATOM 6230 O O . GLN C 1 20 ? 15.582 -44.836 -36.996 1.00 18.25 43 GLN C O 1
ATOM 6244 N N . ARG C 1 21 ? 15.052 -45.220 -39.153 1.00 18.61 44 ARG C N 1
ATOM 6245 C CA . ARG C 1 21 ? 13.625 -45.170 -38.886 1.00 17.37 44 ARG C CA 1
ATOM 6246 C C . ARG C 1 21 ? 13.231 -46.167 -37.784 1.00 19.16 44 ARG C C 1
ATOM 6247 O O . ARG C 1 21 ? 13.686 -47.303 -37.777 1.00 20.31 44 ARG C O 1
ATOM 6268 N N . MET C 1 22 ? 12.394 -45.727 -36.843 1.00 18.48 45 MET C N 1
ATOM 6269 C CA . MET C 1 22 ? 11.998 -46.595 -35.741 1.00 18.68 45 MET C CA 1
ATOM 6270 C C . MET C 1 22 ? 10.867 -47.509 -36.203 1.00 19.75 45 MET C C 1
ATOM 6271 O O . MET C 1 22 ? 9.773 -47.035 -36.485 1.00 19.42 45 MET C O 1
ATOM 6285 N N . PRO C 1 23 ? 11.118 -48.833 -36.249 1.00 21.47 46 PRO C N 1
ATOM 6286 C CA . PRO C 1 23 ? 10.066 -49.689 -36.767 1.00 24.40 46 PRO C CA 1
ATOM 6287 C C . PRO C 1 23 ? 8.818 -49.650 -35.894 1.00 22.05 46 PRO C C 1
ATOM 6288 O O . PRO C 1 23 ? 8.904 -49.473 -34.661 1.00 24.95 46 PRO C O 1
ATOM 6299 N N . GLY C 1 24 ? 7.667 -49.773 -36.541 1.00 24.27 47 GLY C N 1
ATOM 6300 C CA . GLY C 1 24 ? 6.398 -49.648 -35.861 1.00 25.73 47 GLY C CA 1
ATOM 6301 C C . GLY C 1 24 ? 5.997 -48.205 -35.679 1.00 25.41 47 GLY C C 1
ATOM 6302 O O . GLY C 1 24 ? 4.958 -47.929 -35.082 1.00 27.55 47 GLY C O 1
ATOM 6306 N N . THR C 1 25 ? 6.823 -47.284 -36.179 1.00 21.84 48 THR C N 1
ATOM 6307 C CA . THR C 1 25 ? 6.543 -45.847 -36.059 1.00 22.80 48 THR C CA 1
ATOM 6308 C C . THR C 1 25 ? 6.873 -45.203 -37.381 1.00 21.95 48 THR C C 1
ATOM 6309 O O . THR C 1 25 ? 7.444 -45.841 -38.245 1.00 22.71 48 THR C O 1
ATOM 6320 N N . ARG C 1 26 ? 6.591 -43.915 -37.488 1.00 21.70 49 ARG C N 1
ATOM 6321 C CA . ARG C 1 26 ? 7.035 -43.134 -38.626 1.00 20.97 49 ARG C CA 1
ATOM 6322 C C . ARG C 1 26 ? 8.034 -42.073 -38.209 1.00 20.57 49 ARG C C 1
ATOM 6323 O O . ARG C 1 26 ? 8.242 -41.088 -38.892 1.00 23.42 49 ARG C O 1
ATOM 6344 N N . PHE C 1 27 ? 8.688 -42.320 -37.088 1.00 17.55 50 PHE C N 1
ATOM 6345 C CA . PHE C 1 27 ? 9.718 -41.413 -36.606 1.00 16.48 50 PHE C CA 1
ATOM 6346 C C . PHE C 1 27 ? 11.112 -41.762 -37.088 1.00 17.82 50 PHE C C 1
ATOM 6347 O O . PHE C 1 27 ? 11.469 -42.936 -37.183 1.00 17.45 50 PHE C O 1
ATOM 6364 N N . ILE C 1 28 ? 11.904 -40.717 -37.314 1.00 15.38 51 ILE C N 1
ATOM 6365 C CA . ILE C 1 28 ? 13.341 -40.870 -37.471 1.00 15.99 51 ILE C CA 1
ATOM 6366 C C . ILE C 1 28 ? 13.973 -39.659 -36.789 1.00 15.32 51 ILE C C 1
ATOM 6367 O O . ILE C 1 28 ? 13.470 -38.537 -36.899 1.00 17.13 51 ILE C O 1
ATOM 6383 N N . ALA C 1 29 ? 15.096 -39.901 -36.125 1.00 14.57 52 ALA C N 1
ATOM 6384 C CA . ALA C 1 29 ? 15.784 -38.852 -35.368 1.00 13.86 52 ALA C CA 1
ATOM 6385 C C . ALA C 1 29 ? 17.136 -38.512 -36.018 1.00 13.97 52 ALA C C 1
ATOM 6386 O O . ALA C 1 29 ? 17.795 -39.389 -36.569 1.00 16.03 52 ALA C O 1
ATOM 6393 N N . PHE C 1 30 ? 17.526 -37.249 -35.926 1.00 13.72 53 PHE C N 1
ATOM 6394 C CA . PHE C 1 30 ? 18.855 -36.850 -36.410 1.00 14.04 53 PHE C CA 1
ATOM 6395 C C . PHE C 1 30 ? 19.318 -35.600 -35.684 1.00 13.82 53 PHE C C 1
ATOM 6396 O O . PHE C 1 30 ? 18.506 -34.915 -35.058 1.00 14.28 53 PHE C O 1
ATOM 6413 N N . LYS C 1 31 ? 20.621 -35.352 -35.703 1.00 14.60 54 LYS C N 1
ATOM 6414 C CA . LYS C 1 31 ? 21.180 -34.127 -35.183 1.00 12.58 54 LYS C CA 1
ATOM 6415 C C . LYS C 1 31 ? 20.897 -32.966 -36.112 1.00 14.05 54 LYS C C 1
ATOM 6416 O O . LYS C 1 31 ? 20.530 -33.165 -37.267 1.00 15.35 54 LYS C O 1
ATOM 6435 N N . VAL C 1 32 ? 21.100 -31.746 -35.647 1.00 14.83 55 VAL C N 1
ATOM 6436 C CA . VAL C 1 32 ? 20.749 -30.603 -36.472 1.00 15.59 55 VAL C CA 1
ATOM 6437 C C . VAL C 1 32 ? 21.654 -30.514 -37.704 1.00 13.43 55 VAL C C 1
ATOM 6438 O O . VAL C 1 32 ? 22.888 -30.548 -37.590 1.00 15.47 55 VAL C O 1
ATOM 6451 N N . PRO C 1 33 ? 21.068 -30.399 -38.908 1.00 17.57 56 PRO C N 1
ATOM 6452 C CA . PRO C 1 33 ? 21.943 -30.143 -40.055 1.00 17.51 56 PRO C CA 1
ATOM 6453 C C . PRO C 1 33 ? 22.468 -28.727 -40.034 1.00 19.39 56 PRO C C 1
ATOM 6454 O O . PRO C 1 33 ? 21.796 -27.814 -39.549 1.00 20.42 56 PRO C O 1
ATOM 6465 N N . LEU C 1 34 ? 23.728 -28.562 -40.432 1.00 19.15 57 LEU C N 1
ATOM 6466 C CA . LEU C 1 34 ? 24.342 -27.239 -40.416 1.00 19.72 57 LEU C CA 1
ATOM 6467 C C . LEU C 1 34 ? 24.516 -26.770 -41.844 1.00 21.98 57 LEU C C 1
ATOM 6468 O O . LEU C 1 34 ? 25.073 -27.477 -42.690 1.00 23.04 57 LEU C O 1
ATOM 6484 N N . GLN C 1 35 ? 24.114 -25.530 -42.094 1.00 22.41 58 GLN C N 1
ATOM 6485 C CA . GLN C 1 35 ? 24.246 -24.954 -43.432 1.00 25.05 58 GLN C CA 1
ATOM 6486 C C . GLN C 1 35 ? 25.706 -24.747 -43.789 1.00 30.77 58 GLN C C 1
ATOM 6487 O O . GLN C 1 35 ? 26.604 -24.888 -42.956 1.00 25.42 58 GLN C O 1
ATOM 6501 N N . LYS C 1 36 ? 25.930 -24.371 -45.039 1.00 34.30 59 LYS C N 1
ATOM 6502 C CA . LYS C 1 36 ? 27.259 -24.384 -45.616 1.00 31.78 59 LYS C CA 1
ATOM 6503 C C . LYS C 1 36 ? 28.261 -23.516 -44.865 1.00 37.27 59 LYS C C 1
ATOM 6504 O O . LYS C 1 36 ? 29.436 -23.881 -44.749 1.00 34.00 59 LYS C O 1
ATOM 6523 N N . SER C 1 37 ? 27.804 -22.389 -44.328 1.00 36.67 60 SER C N 1
ATOM 6524 C CA . SER C 1 37 ? 28.695 -21.475 -43.625 1.00 37.68 60 SER C CA 1
ATOM 6525 C C . SER C 1 37 ? 29.465 -22.135 -42.481 1.00 36.60 60 SER C C 1
ATOM 6526 O O . SER C 1 37 ? 30.558 -21.687 -42.127 1.00 41.36 60 SER C O 1
ATOM 6534 N N . PHE C 1 38 ? 28.885 -23.174 -41.888 1.00 30.76 61 PHE C N 1
ATOM 6535 C CA . PHE C 1 38 ? 29.518 -23.880 -40.774 1.00 26.49 61 PHE C CA 1
ATOM 6536 C C . PHE C 1 38 ? 30.668 -24.766 -41.219 1.00 29.02 61 PHE C C 1
ATOM 6537 O O . PHE C 1 38 ? 31.497 -25.155 -40.409 1.00 27.71 61 PHE C O 1
ATOM 6554 N N . GLU C 1 39 ? 30.727 -25.097 -42.507 1.00 28.97 62 GLU C N 1
ATOM 6555 C CA . GLU C 1 39 ? 31.649 -26.143 -42.945 1.00 27.69 62 GLU C CA 1
ATOM 6556 C C . GLU C 1 39 ? 33.117 -25.723 -42.996 1.00 30.28 62 GLU C C 1
ATOM 6557 O O . GLU C 1 39 ? 34.011 -26.577 -43.003 1.00 30.95 62 GLU C O 1
ATOM 6569 N N . LYS C 1 40 ? 33.372 -24.422 -42.923 1.00 32.77 63 LYS C N 1
ATOM 6570 C CA . LYS C 1 40 ? 34.741 -23.933 -42.835 1.00 46.71 63 LYS C CA 1
ATOM 6571 C C . LYS C 1 40 ? 35.448 -24.479 -41.596 1.00 45.52 63 LYS C C 1
ATOM 6572 O O . LYS C 1 40 ? 36.677 -24.578 -41.570 1.00 48.32 63 LYS C O 1
ATOM 6591 N N . LYS C 1 41 ? 34.662 -24.884 -40.597 1.00 39.25 64 LYS C N 1
ATOM 6592 C CA . LYS C 1 41 ? 35.200 -25.363 -39.319 1.00 47.55 64 LYS C CA 1
ATOM 6593 C C . LYS C 1 41 ? 35.073 -26.876 -39.164 1.00 34.78 64 LYS C C 1
ATOM 6594 O O . LYS C 1 41 ? 35.291 -27.417 -38.080 1.00 43.23 64 LYS C O 1
ATOM 6613 N N . LEU C 1 42 ? 34.734 -27.558 -40.249 1.00 28.92 65 LEU C N 1
ATOM 6614 C CA . LEU C 1 42 ? 34.545 -28.997 -40.213 1.00 27.01 65 LEU C CA 1
ATOM 6615 C C . LEU C 1 42 ? 35.455 -29.720 -41.199 1.00 30.24 65 LEU C C 1
ATOM 6616 O O . LEU C 1 42 ? 35.611 -29.298 -42.339 1.00 35.47 65 LEU C O 1
ATOM 6632 N N . ALA C 1 43 ? 35.964 -30.878 -40.778 1.00 26.04 66 ALA C N 1
ATOM 6633 C CA . ALA C 1 43 ? 36.611 -31.816 -41.689 1.00 26.81 66 ALA C CA 1
ATOM 6634 C C . ALA C 1 43 ? 35.542 -32.413 -42.579 1.00 27.04 66 ALA C C 1
ATOM 6635 O O . ALA C 1 43 ? 34.375 -32.443 -42.213 1.00 24.77 66 ALA C O 1
ATOM 6642 N N . PRO C 1 44 ? 35.924 -32.884 -43.773 1.00 28.20 67 PRO C N 1
ATOM 6643 C CA . PRO C 1 44 ? 34.915 -33.421 -44.688 1.00 28.67 67 PRO C CA 1
ATOM 6644 C C . PRO C 1 44 ? 34.015 -34.469 -44.025 1.00 24.57 67 PRO C C 1
ATOM 6645 O O . PRO C 1 44 ? 32.801 -34.435 -44.191 1.00 26.23 67 PRO C O 1
ATOM 6656 N N . GLU C 1 45 ? 34.604 -35.368 -43.239 1.00 29.92 68 GLU C N 1
ATOM 6657 C CA . GLU C 1 45 ? 33.858 -36.473 -42.649 1.00 28.84 68 GLU C CA 1
ATOM 6658 C C . GLU C 1 45 ? 32.896 -35.994 -41.557 1.00 28.90 68 GLU C C 1
ATOM 6659 O O . GLU C 1 45 ? 31.948 -36.701 -41.208 1.00 31.42 68 GLU C O 1
ATOM 6671 N N . GLU C 1 46 ? 33.102 -34.762 -41.086 1.00 23.00 69 GLU C N 1
ATOM 6672 C CA . GLU C 1 46 ? 32.267 -34.158 -40.070 1.00 24.92 69 GLU C CA 1
ATOM 6673 C C . GLU C 1 46 ? 31.101 -33.347 -40.635 1.00 22.49 69 GLU C C 1
ATOM 6674 O O . GLU C 1 46 ? 30.191 -32.987 -39.904 1.00 24.62 69 GLU C O 1
ATOM 6686 N N . CYS C 1 47 ? 31.120 -33.039 -41.924 1.00 24.53 70 CYS C N 1
ATOM 6687 C CA . CYS C 1 47 ? 30.046 -32.215 -42.515 1.00 23.29 70 CYS C CA 1
ATOM 6688 C C . CYS C 1 47 ? 28.709 -32.953 -42.482 1.00 22.09 70 CYS C C 1
ATOM 6689 O O . CYS C 1 47 ? 28.674 -34.163 -42.678 1.00 23.02 70 CYS C O 1
ATOM 6697 N N . PHE C 1 48 ? 27.623 -32.211 -42.242 1.00 21.02 71 PHE C N 1
ATOM 6698 C CA . PHE C 1 48 ? 26.268 -32.750 -42.262 1.00 19.46 71 PHE C CA 1
ATOM 6699 C C . PHE C 1 48 ? 25.276 -31.602 -42.436 1.00 19.97 71 PHE C C 1
ATOM 6700 O O . PHE C 1 48 ? 24.921 -30.913 -41.465 1.00 19.36 71 PHE C O 1
ATOM 6717 N N . SER C 1 49 ? 24.942 -31.341 -43.689 1.00 20.42 72 SER C N 1
ATOM 6718 C CA . SER C 1 49 ? 24.072 -30.253 -44.071 1.00 20.29 72 SER C CA 1
ATOM 6719 C C . SER C 1 49 ? 22.690 -30.785 -44.386 1.00 18.74 72 SER C C 1
ATOM 6720 O O . SER C 1 49 ? 22.493 -32.002 -44.477 1.00 18.84 72 SER C O 1
ATOM 6728 N N . PRO C 1 50 ? 21.731 -29.889 -44.650 1.00 19.77 73 PRO C N 1
ATOM 6729 C CA . PRO C 1 50 ? 20.434 -30.398 -45.058 1.00 20.59 73 PRO C CA 1
ATOM 6730 C C . PRO C 1 50 ? 20.504 -31.299 -46.289 1.00 19.58 73 PRO C C 1
ATOM 6731 O O . PRO C 1 50 ? 19.766 -32.283 -46.370 1.00 20.74 73 PRO C O 1
ATOM 6742 N N . LEU C 1 51 ? 21.381 -30.984 -47.247 1.00 19.83 74 LEU C N 1
ATOM 6743 C CA . LEU C 1 51 ? 21.610 -31.859 -48.392 1.00 20.90 74 LEU C CA 1
ATOM 6744 C C . LEU C 1 51 ? 21.999 -33.267 -47.957 1.00 19.37 74 LEU C C 1
ATOM 6745 O O . LEU C 1 51 ? 21.463 -34.258 -48.460 1.00 20.61 74 LEU C O 1
ATOM 6761 N N . ASP C 1 52 ? 22.961 -33.354 -47.041 1.00 20.52 75 ASP C N 1
ATOM 6762 C CA . ASP C 1 52 ? 23.391 -34.652 -46.510 1.00 18.81 75 ASP C CA 1
ATOM 6763 C C . ASP C 1 52 ? 22.252 -35.403 -45.829 1.00 18.76 75 ASP C C 1
ATOM 6764 O O . ASP C 1 52 ? 22.161 -36.623 -45.922 1.00 18.71 75 ASP C O 1
ATOM 6773 N N . LEU C 1 53 ? 21.401 -34.675 -45.118 1.00 18.47 76 LEU C N 1
ATOM 6774 C CA . LEU C 1 53 ? 20.219 -35.261 -44.472 1.00 18.62 76 LEU C CA 1
ATOM 6775 C C . LEU C 1 53 ? 19.360 -35.969 -45.524 1.00 17.02 76 LEU C C 1
ATOM 6776 O O . LEU C 1 53 ? 19.033 -37.128 -45.378 1.00 18.83 76 LEU C O 1
ATOM 6792 N N . PHE C 1 54 ? 18.996 -35.238 -46.571 1.00 17.08 77 PHE C N 1
ATOM 6793 C CA . PHE C 1 54 ? 18.179 -35.823 -47.606 1.00 19.14 77 PHE C CA 1
ATOM 6794 C C . PHE C 1 54 ? 18.848 -36.982 -48.315 1.00 17.92 77 PHE C C 1
ATOM 6795 O O . PHE C 1 54 ? 18.230 -38.002 -48.580 1.00 19.21 77 PHE C O 1
ATOM 6812 N N . ASN C 1 55 ? 20.160 -36.894 -48.465 1.00 18.94 78 ASN C N 1
ATOM 6813 C CA . ASN C 1 55 ? 20.904 -38.007 -49.058 1.00 19.76 78 ASN C CA 1
ATOM 6814 C C . ASN C 1 55 ? 20.839 -39.258 -48.170 1.00 20.13 78 ASN C C 1
ATOM 6815 O O . ASN C 1 55 ? 20.666 -40.366 -48.648 1.00 20.36 78 ASN C O 1
ATOM 6826 N N . LYS C 1 56 ? 20.977 -39.072 -46.869 1.00 20.68 79 LYS C N 1
ATOM 6827 C CA . LYS C 1 56 ? 20.983 -40.207 -45.952 1.00 20.24 79 LYS C CA 1
ATOM 6828 C C . LYS C 1 56 ? 19.597 -40.829 -45.798 1.00 21.29 79 LYS C C 1
ATOM 6829 O O . LYS C 1 56 ? 19.464 -42.045 -45.739 1.00 22.13 79 LYS C O 1
ATOM 6848 N N . ILE C 1 57 ? 18.561 -39.996 -45.823 1.00 19.44 80 ILE C N 1
ATOM 6849 C CA . ILE C 1 57 ? 17.192 -40.492 -45.792 1.00 19.90 80 ILE C CA 1
ATOM 6850 C C . ILE C 1 57 ? 16.937 -41.339 -47.034 1.00 20.34 80 ILE C C 1
ATOM 6851 O O . ILE C 1 57 ? 16.369 -42.424 -46.943 1.00 22.01 80 ILE C O 1
ATOM 6867 N N . ARG C 1 58 ? 17.387 -40.868 -48.188 1.00 19.61 81 ARG C N 1
ATOM 6868 C CA . ARG C 1 58 ? 17.236 -41.597 -49.430 1.00 21.62 81 ARG C CA 1
ATOM 6869 C C . ARG C 1 58 ? 18.000 -42.910 -49.379 1.00 21.97 81 ARG C C 1
ATOM 6870 O O . ARG C 1 58 ? 17.511 -43.940 -49.863 1.00 23.86 81 ARG C O 1
ATOM 6891 N N . GLU C 1 59 ? 19.214 -42.881 -48.828 1.00 24.94 82 GLU C N 1
ATOM 6892 C CA . GLU C 1 59 ? 20.027 -44.097 -48.713 1.00 26.13 82 GLU C CA 1
ATOM 6893 C C . GLU C 1 59 ? 19.305 -45.183 -47.901 1.00 25.27 82 GLU C C 1
ATOM 6894 O O . GLU C 1 59 ? 19.468 -46.367 -48.179 1.00 27.77 82 GLU C O 1
ATOM 6906 N N . GLN C 1 60 ? 18.474 -44.778 -46.932 1.00 24.60 83 GLN C N 1
ATOM 6907 C CA . GLN C 1 60 ? 17.643 -45.704 -46.150 1.00 26.02 83 GLN C CA 1
ATOM 6908 C C . GLN C 1 60 ? 16.353 -46.098 -46.823 1.00 28.24 83 GLN C C 1
ATOM 6909 O O . GLN C 1 60 ? 15.555 -46.823 -46.237 1.00 29.86 83 GLN C O 1
ATOM 6923 N N . ASN C 1 61 ? 16.163 -45.646 -48.060 1.00 26.03 84 ASN C N 1
ATOM 6924 C CA . ASN C 1 61 ? 14.946 -45.936 -48.799 1.00 31.13 84 ASN C CA 1
ATOM 6925 C C . ASN C 1 61 ? 13.737 -45.423 -48.034 1.00 30.24 84 ASN C C 1
ATOM 6926 O O . ASN C 1 61 ? 12.681 -46.060 -48.022 1.00 33.66 84 ASN C O 1
ATOM 6937 N N . GLU C 1 62 ? 13.901 -44.261 -47.394 1.00 26.77 85 GLU C N 1
ATOM 6938 C CA . GLU C 1 62 ? 12.788 -43.590 -46.736 1.00 25.52 85 GLU C CA 1
ATOM 6939 C C . GLU C 1 62 ? 12.540 -42.217 -47.361 1.00 25.93 85 GLU C C 1
ATOM 6940 O O . GLU C 1 62 ? 13.283 -41.791 -48.241 1.00 26.48 85 GLU C O 1
ATOM 6952 N N . GLU C 1 63 ? 11.517 -41.516 -46.871 1.00 25.82 86 GLU C N 1
ATOM 6953 C CA . GLU C 1 63 ? 11.228 -40.156 -47.335 1.00 25.95 86 GLU C CA 1
ATOM 6954 C C . GLU C 1 63 ? 10.649 -39.361 -46.172 1.00 22.24 86 GLU C C 1
ATOM 6955 O O . GLU C 1 63 ? 9.728 -39.816 -45.506 1.00 26.18 86 GLU C O 1
ATOM 6967 N N . LEU C 1 64 ? 11.155 -38.148 -45.975 1.00 21.22 87 LEU C N 1
ATOM 6968 C CA . LEU C 1 64 ? 10.595 -37.271 -44.971 1.00 22.66 87 LEU C CA 1
ATOM 6969 C C . LEU C 1 64 ? 9.337 -36.614 -45.486 1.00 21.76 87 LEU C C 1
ATOM 6970 O O . LEU C 1 64 ? 9.305 -36.096 -46.603 1.00 25.63 87 LEU C O 1
ATOM 6986 N N . GLY C 1 65 ? 8.342 -36.537 -44.617 1.00 22.95 88 GLY C N 1
ATOM 6987 C CA . GLY C 1 65 ? 7.156 -35.731 -44.842 1.00 24.03 88 GLY C CA 1
ATOM 6988 C C . GLY C 1 65 ? 7.029 -34.492 -43.977 1.00 23.89 88 GLY C C 1
ATOM 6989 O O . GLY C 1 65 ? 6.160 -33.653 -44.230 1.00 26.40 88 GLY C O 1
ATOM 6993 N N . LEU C 1 66 ? 7.790 -34.449 -42.886 1.00 22.42 89 LEU C N 1
ATOM 6994 C CA . LEU C 1 66 ? 7.763 -33.317 -41.966 1.00 20.59 89 LEU C CA 1
ATOM 6995 C C . LEU C 1 66 ? 9.093 -33.309 -41.231 1.00 20.07 89 LEU C C 1
ATOM 6996 O O . LEU C 1 66 ? 9.585 -34.373 -40.843 1.00 20.78 89 LEU C O 1
ATOM 7012 N N . ILE C 1 67 ? 9.623 -32.113 -40.994 1.00 19.03 90 ILE C N 1
ATOM 7013 C CA . ILE C 1 67 ? 10.716 -31.903 -40.051 1.00 17.89 90 ILE C CA 1
ATOM 7014 C C . ILE C 1 67 ? 10.248 -31.099 -38.840 1.00 18.10 90 ILE C C 1
ATOM 7015 O O . ILE C 1 67 ? 9.663 -30.012 -38.996 1.00 18.77 90 ILE C O 1
ATOM 7031 N N . ILE C 1 68 ? 10.423 -31.677 -37.654 1.00 16.27 91 ILE C N 1
ATOM 7032 C CA . ILE C 1 68 ? 10.148 -30.983 -36.394 1.00 15.92 91 ILE C CA 1
ATOM 7033 C C . ILE C 1 68 ? 11.476 -30.603 -35.791 1.00 15.33 91 ILE C C 1
ATOM 7034 O O . ILE C 1 68 ? 12.292 -31.458 -35.488 1.00 15.41 91 ILE C O 1
ATOM 7050 N N . ASP C 1 69 ? 11.683 -29.291 -35.667 1.00 15.44 92 ASP C N 1
ATOM 7051 C CA . ASP C 1 69 ? 12.924 -28.717 -35.183 1.00 14.90 92 ASP C CA 1
ATOM 7052 C C . ASP C 1 69 ? 12.696 -28.220 -33.768 1.00 15.78 92 ASP C C 1
ATOM 7053 O O . ASP C 1 69 ? 11.895 -27.318 -33.542 1.00 15.96 92 ASP C O 1
ATOM 7062 N N . LEU C 1 70 ? 13.462 -28.778 -32.823 1.00 14.10 93 LEU C N 1
ATOM 7063 C CA . LEU C 1 70 ? 13.317 -28.456 -31.392 1.00 13.81 93 LEU C CA 1
ATOM 7064 C C . LEU C 1 70 ? 14.315 -27.402 -30.931 1.00 14.87 93 LEU C C 1
ATOM 7065 O O . LEU C 1 70 ? 14.314 -26.990 -29.760 1.00 14.93 93 LEU C O 1
ATOM 7081 N N . THR C 1 71 ? 15.203 -26.999 -31.819 1.00 15.30 94 THR C N 1
ATOM 7082 C CA . THR C 1 71 ? 16.314 -26.123 -31.447 1.00 15.04 94 THR C CA 1
ATOM 7083 C C . THR C 1 71 ? 15.920 -24.658 -31.282 1.00 14.74 94 THR C C 1
ATOM 7084 O O . THR C 1 71 ? 14.905 -24.211 -31.815 1.00 16.63 94 THR C O 1
ATOM 7095 N N . TYR C 1 72 ? 16.724 -23.928 -30.519 1.00 13.69 95 TYR C N 1
ATOM 7096 C CA . TYR C 1 72 ? 16.477 -22.522 -30.325 1.00 14.79 95 TYR C CA 1
ATOM 7097 C C . TYR C 1 72 ? 17.750 -21.695 -30.277 1.00 13.72 95 TYR C C 1
ATOM 7098 O O . TYR C 1 72 ? 17.667 -20.465 -30.301 1.00 15.19 95 TYR C O 1
ATOM 7116 N N . THR C 1 73 ? 18.925 -22.299 -30.145 1.00 14.50 96 THR C N 1
ATOM 7117 C CA . THR C 1 73 ? 20.098 -21.530 -29.780 1.00 15.83 96 THR C CA 1
ATOM 7118 C C . THR C 1 73 ? 20.612 -20.577 -30.877 1.00 16.71 96 THR C C 1
ATOM 7119 O O . THR C 1 73 ? 21.073 -19.480 -30.595 1.00 16.30 96 THR C O 1
ATOM 7130 N N . GLN C 1 74 ? 20.509 -21.001 -32.129 1.00 16.88 97 GLN C N 1
ATOM 7131 C CA . GLN C 1 74 ? 21.019 -20.239 -33.283 1.00 18.59 97 GLN C CA 1
ATOM 7132 C C . GLN C 1 74 ? 20.213 -20.693 -34.477 1.00 17.76 97 GLN C C 1
ATOM 7133 O O . GLN C 1 74 ? 19.658 -21.777 -34.466 1.00 19.81 97 GLN C O 1
ATOM 7147 N N . ARG C 1 75 ? 20.297 -19.924 -35.561 1.00 19.54 98 ARG C N 1
ATOM 7148 C CA . ARG C 1 75 ? 19.845 -20.340 -36.876 1.00 24.37 98 ARG C CA 1
ATOM 7149 C C . ARG C 1 75 ? 20.874 -21.288 -37.469 1.00 22.17 98 ARG C C 1
ATOM 7150 O O . ARG C 1 75 ? 21.976 -20.891 -37.798 1.00 29.44 98 ARG C O 1
ATOM 7171 N N . TYR C 1 76 ? 20.532 -22.557 -37.602 1.00 19.71 99 TYR C N 1
ATOM 7172 C CA . TYR C 1 76 ? 21.477 -23.573 -38.104 1.00 20.65 99 TYR C CA 1
ATOM 7173 C C . TYR C 1 76 ? 21.317 -23.785 -39.604 1.00 20.92 99 TYR C C 1
ATOM 7174 O O . TYR C 1 76 ? 22.268 -24.141 -40.285 1.00 23.09 99 TYR C O 1
ATOM 7192 N N . TYR C 1 77 ? 20.102 -23.579 -40.098 1.00 21.51 100 TYR C N 1
ATOM 7193 C CA . TYR C 1 77 ? 19.796 -23.649 -41.516 1.00 22.10 100 TYR C CA 1
ATOM 7194 C C . TYR C 1 77 ? 18.507 -22.875 -41.707 1.00 24.44 100 TYR C C 1
ATOM 7195 O O . TYR C 1 77 ? 17.806 -22.591 -40.735 1.00 28.91 100 TYR C O 1
ATOM 7213 N N . LYS C 1 78 ? 18.236 -22.443 -42.932 1.00 29.71 101 LYS C N 1
ATOM 7214 C CA . LYS C 1 78 ? 16.985 -21.749 -43.209 1.00 33.75 101 LYS C CA 1
ATOM 7215 C C . LYS C 1 78 ? 16.006 -22.750 -43.796 1.00 36.13 101 LYS C C 1
ATOM 7216 O O . LYS C 1 78 ? 16.326 -23.410 -44.782 1.00 28.67 101 LYS C O 1
ATOM 7235 N N . PRO C 1 79 ? 14.776 -22.787 -43.270 1.00 34.55 102 PRO C N 1
ATOM 7236 C CA . PRO C 1 79 ? 13.850 -23.792 -43.788 1.00 36.67 102 PRO C CA 1
ATOM 7237 C C . PRO C 1 79 ? 13.450 -23.523 -45.238 1.00 39.44 102 PRO C C 1
ATOM 7238 O O . PRO C 1 79 ? 13.219 -24.470 -45.987 1.00 49.05 102 PRO C O 1
ATOM 7249 N N . GLU C 1 80 ? 13.528 -22.267 -45.677 1.00 41.19 103 GLU C N 1
ATOM 7250 C CA . GLU C 1 80 ? 13.270 -21.968 -47.083 1.00 49.08 103 GLU C CA 1
ATOM 7251 C C . GLU C 1 80 ? 14.406 -22.435 -48.008 1.00 52.50 103 GLU C C 1
ATOM 7252 O O . GLU C 1 80 ? 14.228 -22.483 -49.223 1.00 63.28 103 GLU C O 1
ATOM 7264 N N . ASP C 1 81 ? 15.554 -22.805 -47.440 1.00 55.64 104 ASP C N 1
ATOM 7265 C CA . ASP C 1 81 ? 16.719 -23.220 -48.240 1.00 60.61 104 ASP C CA 1
ATOM 7266 C C . ASP C 1 81 ? 16.763 -24.715 -48.490 1.00 59.37 104 ASP C C 1
ATOM 7267 O O . ASP C 1 81 ? 17.702 -25.204 -49.118 1.00 69.52 104 ASP C O 1
ATOM 7276 N N . LEU C 1 82 ? 15.873 -25.462 -47.851 1.00 47.85 105 LEU C N 1
ATOM 7277 C CA . LEU C 1 82 ? 15.952 -26.913 -47.930 1.00 55.73 105 LEU C CA 1
ATOM 7278 C C . LEU C 1 82 ? 15.904 -27.318 -49.408 1.00 67.82 105 LEU C C 1
ATOM 7279 O O . LEU C 1 82 ? 15.134 -26.744 -50.173 1.00 66.77 105 LEU C O 1
ATOM 7295 N N . PRO C 1 83 ? 16.829 -28.196 -49.842 1.00 68.35 106 PRO C N 1
ATOM 7296 C CA . PRO C 1 83 ? 16.937 -28.508 -51.272 1.00 87.24 106 PRO C CA 1
ATOM 7297 C C . PRO C 1 83 ? 15.786 -29.366 -51.799 1.00 105.05 106 PRO C C 1
ATOM 7298 O O . PRO C 1 83 ? 15.649 -29.542 -53.013 1.00 102.85 106 PRO C O 1
ATOM 7309 N N . GLU C 1 84 ? 14.982 -29.903 -50.884 1.00 116.04 107 GLU C N 1
ATOM 7310 C CA . GLU C 1 84 ? 13.665 -30.429 -51.207 1.00 95.40 107 GLU C CA 1
ATOM 7311 C C . GLU C 1 84 ? 12.644 -29.692 -50.367 1.00 72.29 107 GLU C C 1
ATOM 7312 O O . GLU C 1 84 ? 12.939 -29.277 -49.252 1.00 66.97 107 GLU C O 1
ATOM 7324 N N . THR C 1 85 ? 11.456 -29.497 -50.922 1.00 75.19 108 THR C N 1
ATOM 7325 C CA . THR C 1 85 ? 10.339 -28.980 -50.159 1.00 68.20 108 THR C CA 1
ATOM 7326 C C . THR C 1 85 ? 9.776 -30.068 -49.278 1.00 74.59 108 THR C C 1
ATOM 7327 O O . THR C 1 85 ? 9.243 -31.070 -49.768 1.00 164.46 108 THR C O 1
ATOM 7338 N N . VAL C 1 86 ? 9.914 -29.850 -47.977 1.00 56.59 109 VAL C N 1
ATOM 7339 C CA . VAL C 1 86 ? 9.358 -30.709 -46.955 1.00 34.65 109 VAL C CA 1
ATOM 7340 C C . VAL C 1 86 ? 8.794 -29.788 -45.872 1.00 32.76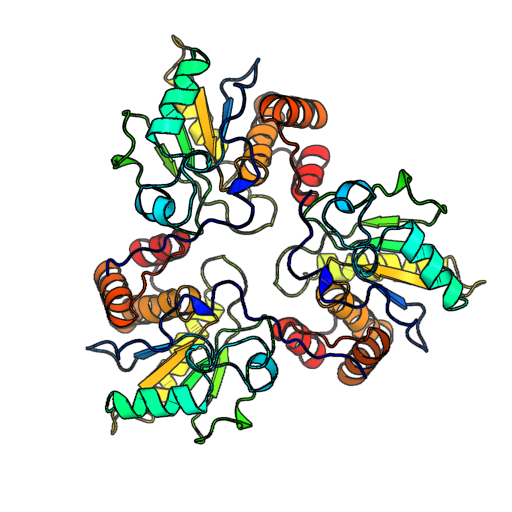 109 VAL C C 1
ATOM 7341 O O . VAL C 1 86 ? 9.435 -28.821 -45.491 1.00 31.66 109 VAL C O 1
ATOM 7354 N N . PRO C 1 87 ? 7.556 -30.031 -45.440 1.00 23.95 110 PRO C N 1
ATOM 7355 C CA . PRO C 1 87 ? 6.972 -29.232 -44.373 1.00 28.44 110 PRO C CA 1
ATOM 7356 C C . PRO C 1 87 ? 7.870 -29.154 -43.146 1.00 25.30 110 PRO C C 1
ATOM 7357 O O . PRO C 1 87 ? 8.553 -30.123 -42.803 1.00 23.44 110 PRO C O 1
ATOM 7368 N N . TYR C 1 88 ? 7.812 -28.011 -42.480 1.00 25.83 111 TYR C N 1
ATOM 7369 C CA . TYR C 1 88 ? 8.726 -27.700 -41.389 1.00 22.39 111 TYR C CA 1
ATOM 7370 C C . TYR C 1 88 ? 7.925 -27.133 -40.208 1.00 23.82 111 TYR C C 1
ATOM 7371 O O . TYR C 1 88 ? 7.011 -26.326 -40.391 1.00 24.67 111 TYR C O 1
ATOM 7389 N N . LEU C 1 89 ? 8.258 -27.564 -38.998 1.00 19.35 112 LEU C N 1
ATOM 7390 C CA . LEU C 1 89 ? 7.680 -26.950 -37.789 1.00 20.61 112 LEU C CA 1
ATOM 7391 C C . LEU C 1 89 ? 8.749 -26.759 -36.720 1.00 18.24 112 LEU C C 1
ATOM 7392 O O . LEU C 1 89 ? 9.420 -27.707 -36.331 1.00 19.85 112 LEU C O 1
ATOM 7408 N N . LYS C 1 90 ? 8.817 -25.539 -36.191 1.00 17.28 113 LYS C N 1
ATOM 7409 C CA . LYS C 1 90 ? 9.623 -25.256 -35.002 1.00 17.63 113 LYS C CA 1
ATOM 7410 C C . LYS C 1 90 ? 8.813 -25.478 -33.710 1.00 18.32 113 LYS C C 1
ATOM 7411 O O . LYS C 1 90 ? 7.712 -24.965 -33.570 1.00 17.80 113 LYS C O 1
ATOM 7430 N N . ILE C 1 91 ? 9.387 -26.220 -32.766 1.00 15.76 114 ILE C N 1
ATOM 7431 C CA . ILE C 1 91 ? 8.854 -26.293 -31.396 1.00 16.58 114 ILE C CA 1
ATOM 7432 C C . ILE C 1 91 ? 10.019 -26.074 -30.440 1.00 16.89 114 ILE C C 1
ATOM 7433 O O . ILE C 1 91 ? 10.794 -27.002 -30.170 1.00 16.33 114 ILE C O 1
ATOM 7449 N N . PHE C 1 92 ? 10.196 -24.841 -29.986 1.00 16.48 115 PHE C N 1
ATOM 7450 C CA . PHE C 1 92 ? 11.353 -24.558 -29.147 1.00 16.74 115 PHE C CA 1
ATOM 7451 C C . PHE C 1 92 ? 11.290 -25.471 -27.924 1.00 15.72 115 PHE C C 1
ATOM 7452 O O . PHE C 1 92 ? 10.303 -25.460 -27.194 1.00 17.19 115 PHE C O 1
ATOM 7469 N N . THR C 1 93 ? 12.401 -26.129 -27.639 1.00 15.43 116 THR C N 1
ATOM 7470 C CA . THR C 1 93 ? 12.521 -26.955 -26.457 1.00 13.32 116 THR C CA 1
ATOM 7471 C C . THR C 1 93 ? 13.742 -26.479 -25.718 1.00 11.54 116 THR C C 1
ATOM 7472 O O . THR C 1 93 ? 14.869 -26.744 -26.081 1.00 13.84 116 THR C O 1
ATOM 7483 N N . VAL C 1 94 ? 13.496 -25.615 -24.723 1.00 13.81 117 VAL C N 1
ATOM 7484 C CA . VAL C 1 94 ? 14.520 -24.757 -24.164 1.00 13.38 117 VAL C CA 1
ATOM 7485 C C . VAL C 1 94 ? 14.980 -25.286 -22.830 1.00 15.04 117 VAL C C 1
ATOM 7486 O O . VAL C 1 94 ? 14.184 -25.664 -21.975 1.00 19.44 117 VAL C O 1
ATOM 7499 N N . GLY C 1 95 ? 16.295 -25.274 -22.631 1.00 16.92 118 GLY C N 1
ATOM 7500 C CA . GLY C 1 95 ? 16.900 -25.621 -21.356 1.00 19.13 118 GLY C CA 1
ATOM 7501 C C . GLY C 1 95 ? 16.950 -27.118 -21.113 1.00 17.76 118 GLY C C 1
ATOM 7502 O O . GLY C 1 95 ? 16.778 -27.921 -22.021 1.00 21.49 118 GLY C O 1
ATOM 7506 N N . HIS C 1 96 ? 17.277 -27.472 -19.873 1.00 16.38 119 HIS C N 1
ATOM 7507 C CA . HIS C 1 96 ? 17.541 -28.851 -19.516 1.00 15.82 119 HIS C CA 1
ATOM 7508 C C . HIS C 1 96 ? 16.429 -29.478 -18.680 1.00 16.84 119 HIS C C 1
ATOM 7509 O O . HIS C 1 96 ? 16.537 -30.650 -18.330 1.00 15.84 119 HIS C O 1
ATOM 7524 N N . GLN C 1 97 ? 15.401 -28.711 -18.289 1.00 16.35 120 GLN C N 1
ATOM 7525 C CA . GLN C 1 97 ? 14.307 -29.316 -17.546 1.00 16.80 120 GLN C CA 1
ATOM 7526 C C . GLN C 1 97 ? 13.596 -30.295 -18.474 1.00 15.22 120 GLN C C 1
ATOM 7527 O O . GLN C 1 97 ? 13.664 -30.169 -19.691 1.00 16.28 120 GLN C O 1
ATOM 7541 N N . VAL C 1 98 ? 12.907 -31.271 -17.911 1.00 16.33 121 VAL C N 1
ATOM 7542 C CA . VAL C 1 98 ? 11.965 -32.056 -18.709 1.00 16.18 121 VAL C CA 1
ATOM 7543 C C . VAL C 1 98 ? 11.095 -31.127 -19.536 1.00 15.80 121 VAL C C 1
ATOM 7544 O O . VAL C 1 98 ? 10.611 -30.128 -19.027 1.00 17.72 121 VAL C O 1
ATOM 7557 N N . PRO C 1 99 ? 10.970 -31.423 -20.839 1.00 16.97 122 PRO C N 1
ATOM 7558 C CA . PRO C 1 99 ? 10.176 -30.543 -21.682 1.00 17.20 122 PRO C CA 1
ATOM 7559 C C . PRO C 1 99 ? 8.807 -30.316 -21.080 1.00 16.59 122 PRO C C 1
ATOM 7560 O O . PRO C 1 99 ? 8.206 -31.262 -20.556 1.00 18.86 122 PRO C O 1
ATOM 7571 N N . ASP C 1 100 ? 8.374 -29.052 -21.054 1.00 17.78 123 ASP C N 1
ATOM 7572 C CA . ASP C 1 100 ? 7.176 -28.721 -20.310 1.00 19.78 123 ASP C CA 1
ATOM 7573 C C . ASP C 1 100 ? 5.915 -29.220 -20.974 1.00 17.71 123 ASP C C 1
ATOM 7574 O O . ASP C 1 100 ? 5.946 -29.713 -22.111 1.00 18.34 123 ASP C O 1
ATOM 7583 N N . ASP C 1 101 ? 4.818 -29.240 -20.233 1.00 19.48 124 ASP C N 1
ATOM 7584 C CA . ASP C 1 101 ? 3.629 -29.870 -20.756 1.00 20.39 124 ASP C CA 1
ATOM 7585 C C . ASP C 1 101 ? 3.135 -29.167 -22.028 1.00 20.63 124 ASP C C 1
ATOM 7586 O O . ASP C 1 101 ? 2.565 -29.809 -22.900 1.00 21.44 124 ASP C O 1
ATOM 7595 N N . GLU C 1 102 ? 3.348 -27.861 -22.140 1.00 21.09 125 GLU C N 1
ATOM 7596 C CA . GLU C 1 102 ? 2.932 -27.123 -23.342 1.00 25.18 125 GLU C CA 1
ATOM 7597 C C . GLU C 1 102 ? 3.681 -27.647 -24.562 1.00 20.55 125 GLU C C 1
ATOM 7598 O O . GLU C 1 102 ? 3.119 -27.827 -25.629 1.00 23.54 125 GLU C O 1
ATOM 7610 N N . THR C 1 103 ? 4.971 -27.881 -24.382 1.00 19.68 126 THR C N 1
ATOM 7611 C CA . THR C 1 103 ? 5.863 -28.379 -25.439 1.00 18.29 126 THR C CA 1
ATOM 7612 C C . THR C 1 103 ? 5.489 -29.798 -25.833 1.00 18.04 126 THR C C 1
ATOM 7613 O O . THR C 1 103 ? 5.371 -30.107 -27.027 1.00 18.19 126 THR C O 1
ATOM 7624 N N . ILE C 1 104 ? 5.187 -30.634 -24.834 1.00 18.05 127 ILE C N 1
ATOM 7625 C CA . ILE C 1 104 ? 4.713 -31.992 -25.072 1.00 17.82 127 ILE C CA 1
ATOM 7626 C C . ILE C 1 104 ? 3.412 -31.958 -25.877 1.00 17.76 127 ILE C C 1
ATOM 7627 O O . ILE C 1 104 ? 3.259 -32.702 -26.837 1.00 19.31 127 ILE C O 1
ATOM 7643 N N . PHE C 1 105 ? 2.494 -31.076 -25.510 1.00 19.20 128 PHE C N 1
ATOM 7644 C CA . PHE C 1 105 ? 1.226 -30.968 -26.221 1.00 20.15 128 PHE C CA 1
ATOM 7645 C C . PHE C 1 105 ? 1.440 -30.527 -27.676 1.00 20.46 128 PHE C C 1
ATOM 7646 O O . PHE C 1 105 ? 0.831 -31.076 -28.610 1.00 21.60 128 PHE C O 1
ATOM 7663 N N . LYS C 1 106 ? 2.290 -29.525 -27.885 1.00 20.12 129 LYS C N 1
ATOM 7664 C CA . LYS C 1 106 ? 2.573 -29.074 -29.243 1.00 20.31 129 LYS C CA 1
ATOM 7665 C C . LYS C 1 106 ? 3.140 -30.199 -30.102 1.00 20.59 129 LYS C C 1
ATOM 7666 O O . LYS C 1 106 ? 2.839 -30.323 -31.290 1.00 21.48 129 LYS C O 1
ATOM 7685 N N . PHE C 1 107 ? 4.044 -30.967 -29.521 1.00 18.37 130 PHE C N 1
ATOM 7686 C CA . PHE C 1 107 ? 4.650 -32.063 -30.259 1.00 17.85 130 PHE C CA 1
ATOM 7687 C C . PHE C 1 107 ? 3.576 -33.085 -30.655 1.00 18.88 130 PHE C C 1
ATOM 7688 O O . PHE C 1 107 ? 3.505 -33.525 -31.814 1.00 19.72 130 PHE C O 1
ATOM 7705 N N . LYS C 1 108 ? 2.778 -33.508 -29.686 1.00 19.93 131 LYS C N 1
ATOM 7706 C CA . LYS C 1 108 ? 1.687 -34.446 -29.989 1.00 19.57 131 LYS C CA 1
ATOM 7707 C C . LYS C 1 108 ? 0.794 -33.918 -31.083 1.00 20.83 131 LYS C C 1
ATOM 7708 O O . LYS C 1 108 ? 0.402 -34.659 -31.977 1.00 22.71 131 LYS C O 1
ATOM 7727 N N . HIS C 1 109 ? 0.432 -32.646 -30.970 1.00 22.04 132 HIS C N 1
ATOM 7728 C CA . HIS C 1 109 ? -0.445 -32.026 -31.946 1.00 23.13 132 HIS C CA 1
ATOM 7729 C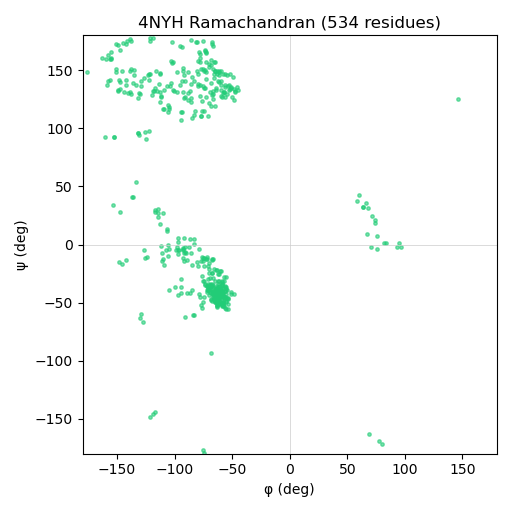 C . HIS C 1 109 ? 0.113 -32.064 -33.368 1.00 22.28 132 HIS C C 1
ATOM 7730 O O . HIS C 1 109 ? -0.593 -32.414 -34.308 1.00 25.93 132 HIS C O 1
ATOM 7745 N N . ALA C 1 110 ? 1.410 -31.805 -33.490 1.00 22.56 133 ALA C N 1
ATOM 7746 C CA . ALA C 1 110 ? 2.086 -31.823 -34.793 1.00 21.40 133 ALA C CA 1
ATOM 7747 C C . ALA C 1 110 ? 2.167 -33.226 -35.377 1.00 20.50 133 ALA C C 1
ATOM 7748 O O . ALA C 1 110 ? 1.844 -33.446 -36.544 1.00 24.76 133 ALA C O 1
ATOM 7755 N N . VAL C 1 111 ? 2.466 -34.199 -34.529 1.00 21.88 134 VAL C N 1
ATOM 7756 C CA . VAL C 1 111 ? 2.550 -35.573 -34.969 1.00 22.18 134 VAL C CA 1
ATOM 7757 C C . VAL C 1 111 ? 1.181 -36.113 -35.371 1.00 22.48 134 VAL C C 1
ATOM 7758 O O . VAL C 1 111 ? 1.017 -36.725 -36.426 1.00 23.72 134 VAL C O 1
ATOM 7771 N N . ASN C 1 112 ? 0.195 -35.912 -34.516 1.00 23.61 135 ASN C N 1
ATOM 7772 C CA . ASN C 1 112 ? -1.150 -36.363 -34.846 1.00 26.18 135 ASN C CA 1
ATOM 7773 C C . ASN C 1 112 ? -1.696 -35.732 -36.125 1.00 25.80 135 ASN C C 1
ATOM 7774 O O . ASN C 1 112 ? -2.334 -36.413 -36.923 1.00 30.23 135 ASN C O 1
ATOM 7785 N N . GLY C 1 113 ? -1.439 -34.439 -36.323 1.00 27.64 136 GLY C N 1
ATOM 7786 C CA . GLY C 1 113 ? -1.871 -33.765 -37.538 1.00 29.66 136 GLY C CA 1
ATOM 7787 C C . GLY C 1 113 ? -1.182 -34.301 -38.776 1.00 28.44 136 GLY C C 1
ATOM 7788 O O . GLY C 1 113 ? -1.823 -34.500 -39.801 1.00 32.13 136 GLY C O 1
ATOM 7792 N N . PHE C 1 114 ? 0.103 -34.627 -38.660 1.00 28.75 137 PHE C N 1
ATOM 7793 C CA . PHE C 1 114 ? 0.832 -35.223 -39.776 1.00 26.49 137 PHE C CA 1
ATOM 7794 C C . PHE C 1 114 ? 0.268 -36.591 -40.142 1.00 26.51 137 PHE C C 1
ATOM 7795 O O . PHE C 1 114 ? -0.039 -36.852 -41.303 1.00 30.88 137 PHE C O 1
ATOM 7812 N N . LEU C 1 115 ? 0.018 -37.414 -39.131 1.00 26.10 138 LEU C N 1
ATOM 7813 C CA . LEU C 1 115 ? -0.444 -38.771 -39.371 1.00 29.27 138 LEU C CA 1
ATOM 7814 C C . LEU C 1 115 ? -1.814 -38.770 -40.040 1.00 30.82 138 LEU C C 1
ATOM 7815 O O . LEU C 1 115 ? -2.085 -39.583 -40.944 1.00 38.23 138 LEU C O 1
ATOM 7831 N N . LYS C 1 116 ? -2.694 -37.874 -39.605 1.00 33.96 139 LYS C N 1
ATOM 7832 C CA . LYS C 1 116 ? -4.022 -37.824 -40.172 1.00 40.12 139 LYS C CA 1
ATOM 7833 C C . LYS C 1 116 ? -3.991 -37.375 -41.635 1.00 44.90 139 LYS C C 1
ATOM 7834 O O . LYS C 1 116 ? -4.820 -37.800 -42.435 1.00 49.63 139 LYS C O 1
ATOM 7853 N N . GLU C 1 117 ? -3.002 -36.569 -41.996 1.00 39.72 140 GLU C N 1
ATOM 7854 C CA . GLU C 1 117 ? -2.931 -36.002 -43.339 1.00 51.46 140 GLU C CA 1
ATOM 7855 C C . GLU C 1 117 ? -2.104 -36.869 -44.274 1.00 51.77 140 GLU C C 1
ATOM 7856 O O . GLU C 1 117 ? -1.968 -36.562 -45.459 1.00 46.60 140 GLU C O 1
ATOM 7868 N N . ASN C 1 118 ? -1.524 -37.935 -43.737 1.00 41.90 141 ASN C N 1
ATOM 7869 C CA . ASN C 1 118 ? -0.591 -38.740 -44.495 1.00 41.88 141 ASN C CA 1
ATOM 7870 C C . ASN C 1 118 ? -0.838 -40.223 -44.269 1.00 37.64 141 ASN C C 1
ATOM 7871 O O . ASN C 1 118 ? 0.089 -41.021 -44.285 1.00 37.75 141 ASN C O 1
ATOM 7882 N N . LYS C 1 119 ? -2.110 -40.606 -44.223 1.00 45.32 142 LYS C N 1
ATOM 7883 C CA . LYS C 1 119 ? -2.457 -42.005 -44.036 1.00 72.29 142 LYS C CA 1
ATOM 7884 C C . LYS C 1 119 ? -2.103 -42.812 -45.278 1.00 97.50 142 LYS C C 1
ATOM 7885 O O . LYS C 1 119 ? -1.956 -44.042 -45.211 1.00 109.30 142 LYS C O 1
ATOM 7904 N N . ASP C 1 120 ? -2.051 -42.136 -46.420 1.00 85.64 143 ASP C N 1
ATOM 7905 C CA . ASP C 1 120 ? -1.971 -42.817 -47.702 1.00 81.44 143 ASP C CA 1
ATOM 7906 C C . ASP C 1 120 ? -0.523 -43.005 -48.120 1.00 80.34 143 ASP C C 1
ATOM 7907 O O . ASP C 1 120 ? -0.252 -43.485 -49.223 1.00 129.03 143 ASP C O 1
ATOM 7916 N N . ASN C 1 121 ? 0.406 -42.644 -47.239 1.00 70.60 144 ASN C N 1
ATOM 7917 C CA . ASN C 1 121 ? 1.811 -42.800 -47.558 1.00 50.68 144 ASN C CA 1
ATOM 7918 C C . ASN C 1 121 ? 2.606 -43.231 -46.340 1.00 31.41 144 ASN C C 1
ATOM 7919 O O . ASN C 1 121 ? 2.038 -43.429 -45.271 1.00 35.71 144 ASN C O 1
ATOM 7930 N N . ASP C 1 122 ? 3.880 -43.548 -46.559 1.00 33.49 145 ASP C N 1
ATOM 7931 C CA . ASP C 1 122 ? 4.769 -43.960 -45.476 1.00 31.74 145 ASP C CA 1
ATOM 7932 C C . ASP C 1 122 ? 5.886 -42.937 -45.253 1.00 27.76 145 ASP C C 1
ATOM 7933 O O . ASP C 1 122 ? 6.970 -43.286 -44.792 1.00 29.94 145 ASP C O 1
ATOM 7942 N N . LYS C 1 123 ? 5.591 -41.671 -45.527 1.00 25.91 146 LYS C N 1
ATOM 7943 C CA . LYS C 1 123 ? 6.540 -40.609 -45.250 1.00 27.34 146 LYS C CA 1
ATOM 7944 C C . LYS C 1 123 ? 6.749 -40.464 -43.744 1.00 26.62 146 LYS C C 1
ATOM 7945 O O . LYS C 1 123 ? 5.825 -40.675 -42.951 1.00 26.75 146 LYS C O 1
ATOM 7964 N N . LEU C 1 124 ? 7.943 -40.010 -43.373 1.00 21.86 147 LEU C N 1
ATOM 7965 C CA . LEU C 1 124 ? 8.353 -39.958 -41.977 1.00 23.65 147 LEU C CA 1
ATOM 7966 C C . LEU C 1 124 ? 8.257 -38.574 -41.364 1.00 21.95 147 LEU C C 1
ATOM 7967 O O . LEU C 1 124 ? 8.392 -37.545 -42.060 1.00 22.11 147 LEU C O 1
ATOM 7983 N N . ILE C 1 125 ? 8.154 -38.572 -40.035 1.00 21.37 148 ILE C N 1
ATOM 7984 C CA . ILE C 1 125 ? 8.409 -37.383 -39.244 1.00 19.42 148 ILE C CA 1
ATOM 7985 C C . ILE C 1 125 ? 9.854 -37.419 -38.796 1.00 19.50 148 ILE C C 1
ATOM 7986 O O . ILE C 1 125 ? 10.229 -38.253 -37.952 1.00 17.90 148 ILE C O 1
ATOM 8002 N N . GLY C 1 126 ? 10.635 -36.464 -39.291 1.00 17.43 149 GLY C N 1
ATOM 8003 C CA . GLY C 1 126 ? 12.012 -36.297 -38.873 1.00 16.28 149 GLY C CA 1
ATOM 8004 C C . GLY C 1 126 ? 12.029 -35.322 -37.718 1.00 16.85 149 GLY C C 1
ATOM 8005 O O . GLY C 1 126 ? 11.447 -34.238 -37.813 1.00 22.61 149 GLY C O 1
ATOM 8009 N N . VAL C 1 127 ? 12.638 -35.729 -36.618 1.00 15.44 150 VAL C N 1
ATOM 8010 C CA . VAL C 1 127 ? 12.723 -34.890 -35.423 1.00 14.38 150 VAL C CA 1
ATOM 8011 C C . VAL C 1 127 ? 14.182 -34.630 -35.138 1.00 13.87 150 VAL C C 1
ATOM 8012 O O . VAL C 1 127 ? 14.966 -35.565 -35.102 1.00 14.70 150 VAL C O 1
ATOM 8025 N N . HIS C 1 128 ? 14.530 -33.360 -34.898 1.00 14.38 151 HIS C N 1
ATOM 8026 C CA . HIS C 1 128 ? 15.880 -33.050 -34.497 1.00 13.82 151 HIS C CA 1
ATOM 8027 C C . HIS C 1 128 ? 15.905 -32.035 -33.393 1.00 13.93 151 HIS C C 1
ATOM 8028 O O . HIS C 1 128 ? 15.076 -31.141 -33.316 1.00 14.90 151 HIS C O 1
ATOM 8043 N N . SER C 1 129 ? 16.950 -32.160 -32.608 1.00 13.92 152 SER C N 1
ATOM 8044 C CA . SER C 1 129 ? 17.362 -31.161 -31.634 1.00 13.54 152 SER C CA 1
ATOM 8045 C C . SER C 1 129 ? 18.785 -30.810 -32.052 1.00 14.75 152 SER C C 1
ATOM 8046 O O . SER C 1 129 ? 19.039 -30.741 -33.245 1.00 18.64 152 SER C O 1
ATOM 8054 N N . THR C 1 130 ? 19.675 -30.463 -31.140 1.00 14.41 153 THR C N 1
ATOM 8055 C CA . THR C 1 130 ? 21.036 -30.196 -31.537 1.00 14.95 153 THR C CA 1
ATOM 8056 C C . THR C 1 130 ? 21.755 -31.486 -31.829 1.00 14.77 153 THR C C 1
ATOM 8057 O O . THR C 1 130 ? 22.415 -31.628 -32.883 1.00 16.04 153 THR C O 1
ATOM 8068 N N . HIS C 1 131 ? 21.663 -32.428 -30.907 1.00 14.86 154 HIS C N 1
ATOM 8069 C CA . HIS C 1 131 ? 22.309 -33.726 -31.032 1.00 15.01 154 HIS C CA 1
ATOM 8070 C C . HIS C 1 131 ? 21.378 -34.807 -31.564 1.00 16.04 154 HIS C C 1
ATOM 8071 O O . HIS C 1 131 ? 21.802 -35.913 -31.842 1.00 15.99 154 HIS C O 1
ATOM 8086 N N . GLY C 1 132 ? 20.095 -34.481 -31.675 1.00 15.30 155 GLY C N 1
ATOM 8087 C CA . GLY C 1 132 ? 19.105 -35.469 -32.054 1.00 15.92 155 GLY C CA 1
ATOM 8088 C C . GLY C 1 132 ? 18.992 -36.581 -31.020 1.00 13.81 155 GLY C C 1
ATOM 8089 O O . GLY C 1 132 ? 18.653 -37.696 -31.374 1.00 14.25 155 GLY C O 1
ATOM 8093 N N . LEU C 1 133 ? 19.208 -36.244 -29.747 1.00 13.27 156 LEU C N 1
ATOM 8094 C CA . LEU C 1 133 ? 19.360 -37.258 -28.736 1.00 12.34 156 LEU C CA 1
ATOM 8095 C C . LEU C 1 133 ? 18.438 -37.061 -27.527 1.00 14.49 156 LEU C C 1
ATOM 8096 O O . LEU C 1 133 ? 17.496 -37.816 -27.345 1.00 18.05 156 LEU C O 1
ATOM 8112 N N . ASN C 1 134 ? 18.654 -36.010 -26.753 1.00 12.52 157 ASN C N 1
ATOM 8113 C CA . ASN C 1 134 ? 17.958 -35.885 -25.474 1.00 12.98 157 ASN C CA 1
ATOM 8114 C C . ASN C 1 134 ? 16.570 -35.295 -25.616 1.00 12.55 157 ASN C C 1
ATOM 8115 O O . ASN C 1 134 ? 15.586 -35.932 -25.273 1.00 13.21 157 ASN C O 1
ATOM 8126 N N . ARG C 1 135 ? 16.491 -34.074 -26.128 1.00 12.39 158 ARG C N 1
ATOM 8127 C CA . ARG C 1 135 ? 15.163 -33.525 -26.323 1.00 12.64 158 ARG C CA 1
ATOM 8128 C C . ARG C 1 135 ? 14.350 -34.315 -27.343 1.00 13.39 158 ARG C C 1
ATOM 8129 O O . ARG C 1 135 ? 13.137 -34.506 -27.186 1.00 12.82 158 ARG C O 1
ATOM 8150 N N . THR C 1 136 ? 15.006 -34.755 -28.403 1.00 12.76 159 THR C N 1
ATOM 8151 C CA . THR C 1 136 ? 14.368 -35.568 -29.444 1.00 13.51 159 THR C CA 1
ATOM 8152 C C . THR C 1 136 ? 13.856 -36.891 -28.900 1.00 14.18 159 THR C C 1
ATOM 8153 O O . THR C 1 136 ? 12.701 -37.245 -29.091 1.00 14.27 159 THR C O 1
ATOM 8164 N N . GLY C 1 137 ? 14.716 -37.609 -28.193 1.00 12.78 160 GLY C N 1
ATOM 8165 C CA . GLY C 1 137 ? 14.348 -38.859 -27.566 1.00 13.25 160 GLY C CA 1
ATOM 8166 C C . GLY C 1 137 ? 13.226 -38.691 -26.562 1.00 13.19 160 GLY C C 1
ATOM 8167 O O . GLY C 1 137 ? 12.319 -39.506 -26.511 1.00 13.90 160 GLY C O 1
ATOM 8171 N N . TYR C 1 138 ? 13.311 -37.655 -25.742 1.00 12.12 161 TYR C N 1
ATOM 8172 C CA . TYR C 1 138 ? 12.267 -37.455 -24.761 1.00 12.42 161 TYR C CA 1
ATOM 8173 C C . TYR C 1 138 ? 10.903 -37.321 -25.446 1.00 13.48 161 TYR C C 1
ATOM 8174 O O . TYR C 1 138 ? 9.933 -37.984 -25.065 1.00 14.09 161 TYR C O 1
ATOM 8192 N N . LEU C 1 139 ? 10.824 -36.410 -26.428 1.00 12.93 162 LEU C N 1
ATOM 8193 C CA . LEU C 1 139 ? 9.528 -36.131 -27.023 1.00 13.51 162 LEU C CA 1
ATOM 8194 C C . LEU C 1 139 ? 8.985 -37.308 -27.843 1.00 15.75 162 LEU C C 1
ATOM 8195 O O . LEU C 1 139 ? 7.799 -37.624 -27.752 1.00 14.61 162 LEU C O 1
ATOM 8211 N N . ILE C 1 140 ? 9.843 -38.009 -28.569 1.00 14.11 163 ILE C N 1
ATOM 8212 C CA . ILE C 1 140 ? 9.405 -39.213 -29.270 1.00 15.05 163 ILE C CA 1
ATOM 8213 C C . ILE C 1 140 ? 8.877 -40.231 -28.258 1.00 14.26 163 ILE C C 1
ATOM 8214 O O . ILE C 1 140 ? 7.809 -40.827 -28.455 1.00 15.15 163 ILE C O 1
ATOM 8230 N N . CYS C 1 141 ? 9.658 -40.502 -27.218 1.00 13.30 164 CYS C N 1
ATOM 8231 C CA . CYS C 1 141 ? 9.235 -41.534 -26.268 1.00 14.05 164 CYS C CA 1
ATOM 8232 C C . CYS C 1 141 ? 7.977 -41.118 -25.530 1.00 14.20 164 CYS C C 1
ATOM 8233 O O . CYS C 1 141 ? 7.091 -41.942 -25.283 1.00 15.42 164 CYS C O 1
ATOM 8241 N N . ARG C 1 142 ? 7.930 -39.853 -25.129 1.00 14.25 165 ARG C N 1
ATOM 8242 C CA . ARG C 1 142 ? 6.735 -39.371 -24.446 1.00 13.96 165 ARG C CA 1
ATOM 8243 C C . ARG C 1 142 ? 5.475 -39.543 -25.313 1.00 15.20 165 ARG C C 1
ATOM 8244 O O . ARG C 1 142 ? 4.409 -39.927 -24.831 1.00 17.02 165 ARG C O 1
ATOM 8265 N N . TYR C 1 143 ? 5.613 -39.249 -26.605 1.00 16.76 166 TYR C N 1
ATOM 8266 C CA . TYR C 1 143 ? 4.523 -39.490 -27.541 1.00 15.62 166 TYR C CA 1
ATOM 8267 C C . TYR C 1 143 ? 4.133 -40.974 -27.549 1.00 18.23 166 TYR C C 1
ATOM 8268 O O . TYR C 1 143 ? 2.943 -41.310 -27.470 1.00 18.79 166 TYR C O 1
ATOM 8286 N N . LEU C 1 144 ? 5.114 -41.852 -27.707 1.00 15.45 167 LEU C N 1
ATOM 8287 C CA . LEU C 1 144 ? 4.806 -43.274 -27.769 1.00 18.47 167 LEU C CA 1
ATOM 8288 C C . LEU C 1 144 ? 4.104 -43.772 -26.506 1.00 16.96 167 LEU C C 1
ATOM 8289 O O . LEU C 1 144 ? 3.215 -44.617 -26.573 1.00 19.14 167 LEU C O 1
ATOM 8305 N N . ILE C 1 145 ? 4.612 -43.327 -25.361 1.00 16.42 168 ILE C N 1
ATOM 8306 C CA . ILE C 1 145 ? 4.070 -43.760 -24.077 1.00 17.94 168 ILE C CA 1
ATOM 8307 C C . ILE C 1 145 ? 2.654 -43.270 -23.933 1.00 18.34 168 ILE C C 1
ATOM 8308 O O . ILE C 1 145 ? 1.732 -44.037 -23.633 1.00 20.57 168 ILE C O 1
ATOM 8324 N N . ASP C 1 146 ? 2.471 -41.985 -24.192 1.00 18.94 169 ASP C N 1
ATOM 8325 C CA . ASP C 1 146 ? 1.193 -41.382 -23.862 1.00 20.42 169 ASP C CA 1
ATOM 8326 C C . ASP C 1 146 ? 0.134 -41.707 -24.903 1.00 22.99 169 ASP C C 1
ATOM 8327 O O . ASP C 1 146 ? -1.011 -41.959 -24.559 1.00 24.39 169 ASP C O 1
ATOM 8336 N N . VAL C 1 147 ? 0.515 -41.649 -26.177 1.00 19.92 170 VAL C N 1
ATOM 8337 C CA . VAL C 1 147 ? -0.448 -41.783 -27.260 1.00 21.34 170 VAL C CA 1
ATOM 8338 C C . VAL C 1 147 ? -0.650 -43.237 -27.698 1.00 24.03 170 VAL C C 1
ATOM 8339 O O . VAL C 1 147 ? -1.779 -43.625 -28.031 1.00 25.77 170 VAL C O 1
ATOM 8352 N N . GLU C 1 148 ? 0.448 -43.986 -27.791 1.00 23.53 171 GLU C N 1
ATOM 8353 C CA . GLU C 1 148 ? 0.444 -45.316 -28.384 1.00 25.66 171 GLU C CA 1
ATOM 8354 C C . GLU C 1 148 ? 0.561 -46.427 -27.343 1.00 24.67 171 GLU C C 1
ATOM 8355 O O . GLU C 1 148 ? 0.496 -47.604 -27.690 1.00 31.52 171 GLU C O 1
ATOM 8367 N N . GLY C 1 149 ? 0.655 -46.062 -26.069 1.00 24.03 172 GLY C N 1
ATOM 8368 C CA . GLY C 1 149 ? 0.536 -47.050 -24.990 1.00 25.06 172 GLY C CA 1
ATOM 8369 C C . GLY C 1 149 ? 1.752 -47.913 -24.863 1.00 25.13 172 GLY C C 1
ATOM 8370 O O . GLY C 1 149 ? 1.716 -48.995 -24.288 1.00 25.63 172 GLY C O 1
ATOM 8374 N N . VAL C 1 150 ? 2.845 -47.439 -25.429 1.00 19.50 173 VAL C N 1
ATOM 8375 C CA . VAL C 1 150 ? 4.101 -48.185 -25.385 1.00 19.98 173 VAL C CA 1
ATOM 8376 C C . VAL C 1 150 ? 4.721 -48.093 -23.980 1.00 18.99 173 VAL C C 1
ATOM 8377 O O . VAL C 1 150 ? 4.645 -47.064 -23.319 1.00 19.22 173 VAL C O 1
ATOM 8390 N N . ARG C 1 151 ? 5.182 -49.210 -23.444 1.00 18.34 174 ARG C N 1
ATOM 8391 C CA . ARG C 1 151 ? 5.829 -49.167 -22.133 1.00 19.36 174 ARG C CA 1
ATOM 8392 C C . ARG C 1 151 ? 7.041 -48.249 -22.223 1.00 17.60 174 ARG C C 1
ATOM 8393 O O . ARG C 1 151 ? 7.778 -48.316 -23.182 1.00 17.05 174 ARG C O 1
ATOM 8414 N N . PRO C 1 152 ? 7.245 -47.385 -21.202 1.00 16.23 175 PRO C N 1
ATOM 8415 C CA . PRO C 1 152 ? 8.433 -46.515 -21.261 1.00 17.34 175 PRO C CA 1
ATOM 8416 C C . PRO C 1 152 ? 9.747 -47.196 -21.596 1.00 17.84 175 PRO C C 1
ATOM 8417 O O . PRO C 1 152 ? 10.518 -46.699 -22.411 1.00 14.97 175 PRO C O 1
ATOM 8428 N N . ASP C 1 153 ? 9.989 -48.358 -20.997 1.00 16.07 176 ASP C N 1
ATOM 8429 C CA . ASP C 1 153 ? 11.260 -48.998 -21.233 1.00 16.22 176 ASP C CA 1
ATOM 8430 C C . ASP C 1 153 ? 11.371 -49.475 -22.681 1.00 15.39 176 ASP C C 1
ATOM 8431 O O . ASP C 1 153 ? 12.454 -49.451 -23.240 1.00 16.89 176 ASP C O 1
ATOM 8440 N N . ASP C 1 154 ? 10.264 -49.903 -23.266 1.00 16.11 177 ASP C N 1
ATOM 8441 C CA . ASP C 1 154 ? 10.291 -50.314 -24.663 1.00 16.22 177 ASP C CA 1
ATOM 8442 C C . ASP C 1 154 ? 10.484 -49.116 -25.595 1.00 16.22 177 ASP C C 1
ATOM 8443 O O . ASP C 1 154 ? 11.235 -49.197 -26.570 1.00 17.10 177 ASP C O 1
ATOM 8452 N N . ALA C 1 155 ? 9.881 -47.984 -25.271 1.00 15.97 178 ALA C N 1
ATOM 8453 C CA . ALA C 1 155 ? 10.063 -46.789 -26.066 1.00 15.00 178 ALA C CA 1
ATOM 8454 C C . ALA C 1 155 ? 11.516 -46.359 -26.063 1.00 15.53 178 ALA C C 1
ATOM 8455 O O . ALA C 1 155 ? 12.097 -46.059 -27.114 1.00 15.22 178 ALA C O 1
ATOM 8462 N N . ILE C 1 156 ? 12.097 -46.275 -24.874 1.00 14.56 179 ILE C N 1
ATOM 8463 C CA . ILE C 1 156 ? 13.483 -45.849 -24.752 1.00 14.55 179 ILE C CA 1
ATOM 8464 C C . ILE C 1 156 ? 14.424 -46.795 -25.479 1.00 14.80 179 ILE C C 1
ATOM 8465 O O . ILE C 1 156 ? 15.333 -46.357 -26.192 1.00 14.04 179 ILE C O 1
ATOM 8481 N N . GLU C 1 157 ? 14.250 -48.086 -25.273 1.00 14.09 180 GLU C N 1
ATOM 8482 C CA . GLU C 1 157 ? 15.112 -49.057 -25.955 1.00 15.27 180 GLU C CA 1
ATOM 8483 C C . GLU C 1 157 ? 15.039 -48.908 -27.489 1.00 14.03 180 GLU C C 1
ATOM 8484 O O . GLU C 1 157 ? 16.060 -48.953 -28.164 1.00 16.22 180 GLU C O 1
ATOM 8496 N N . LEU C 1 158 ? 13.821 -48.762 -27.986 1.00 14.13 181 LEU C N 1
ATOM 8497 C CA . LEU C 1 158 ? 13.655 -48.596 -29.427 1.00 15.35 181 LEU C CA 1
ATOM 8498 C C . LEU C 1 158 ? 14.329 -47.308 -29.909 1.00 14.46 181 LEU C C 1
ATOM 8499 O O . LEU C 1 158 ? 15.034 -47.295 -30.950 1.00 15.45 181 LEU C O 1
ATOM 8515 N N . PHE C 1 159 ? 14.104 -46.214 -29.180 1.00 15.07 182 PHE C N 1
ATOM 8516 C CA . PHE C 1 159 ? 14.721 -44.953 -29.557 1.00 13.24 182 PHE C CA 1
ATOM 8517 C C . PHE C 1 159 ? 16.234 -45.106 -29.600 1.00 14.27 182 PHE C C 1
ATOM 8518 O O . PHE C 1 159 ? 16.879 -44.686 -30.571 1.00 14.52 182 PHE C O 1
ATOM 8535 N N . ASN C 1 160 ? 16.815 -45.613 -28.506 1.00 12.67 183 ASN C N 1
ATOM 8536 C CA . ASN C 1 160 ? 18.270 -45.696 -28.414 1.00 14.04 183 ASN C CA 1
ATOM 8537 C C . ASN C 1 160 ? 18.805 -46.542 -29.559 1.00 14.64 183 ASN C C 1
ATOM 8538 O O . ASN C 1 160 ? 19.825 -46.199 -30.164 1.00 16.78 183 ASN C O 1
ATOM 8549 N N . ARG C 1 161 ? 18.252 -47.740 -29.723 1.00 16.14 184 ARG C N 1
ATOM 8550 C CA . ARG C 1 161 ? 18.776 -48.688 -30.705 1.00 18.03 184 ARG C CA 1
ATOM 8551 C C . ARG C 1 161 ? 18.786 -48.053 -32.095 1.00 17.06 184 ARG C C 1
ATOM 8552 O O . ARG C 1 161 ? 19.730 -48.215 -32.873 1.00 20.42 184 ARG C O 1
ATOM 8573 N N . CYS C 1 162 ? 17.689 -47.391 -32.439 1.00 15.63 185 CYS C N 1
ATOM 8574 C CA . CYS C 1 162 ? 17.563 -46.836 -33.762 1.00 15.65 185 CYS C CA 1
ATOM 8575 C C . CYS C 1 162 ? 18.408 -45.571 -33.929 1.00 15.84 185 CYS C C 1
ATOM 8576 O O . CYS C 1 162 ? 18.874 -45.285 -35.025 1.00 17.99 185 CYS C O 1
ATOM 8584 N N . ARG C 1 163 ? 18.588 -44.808 -32.864 1.00 14.88 186 ARG C N 1
ATOM 8585 C CA . ARG C 1 163 ? 19.337 -43.570 -32.964 1.00 15.07 186 ARG C CA 1
ATOM 8586 C C . ARG C 1 163 ? 20.836 -43.834 -33.177 1.00 16.00 186 ARG C C 1
ATOM 8587 O O . ARG C 1 163 ? 21.528 -43.048 -33.849 1.00 16.41 186 ARG C O 1
ATOM 8608 N N . GLY C 1 164 ? 21.337 -44.921 -32.571 1.00 14.25 187 GLY C N 1
ATOM 8609 C CA . GLY C 1 164 ? 22.771 -45.175 -32.578 1.00 15.53 187 GLY C CA 1
ATOM 8610 C C . GLY C 1 164 ? 23.466 -44.617 -31.360 1.00 15.09 187 GLY C C 1
ATOM 8611 O O . GLY C 1 164 ? 24.672 -44.770 -31.246 1.00 16.50 187 GLY C O 1
ATOM 8615 N N . HIS C 1 165 ? 22.719 -43.939 -30.484 1.00 15.95 188 HIS C N 1
ATOM 8616 C CA . HIS C 1 165 ? 23.244 -43.367 -29.245 1.00 15.40 188 HIS C CA 1
ATOM 8617 C C . HIS C 1 165 ? 22.138 -43.477 -28.238 1.00 13.55 188 HIS C C 1
ATOM 8618 O O . HIS C 1 165 ? 20.974 -43.325 -28.579 1.00 15.26 188 HIS C O 1
ATOM 8633 N N . CYS C 1 166 ? 22.528 -43.629 -26.975 1.00 13.94 189 CYS C N 1
ATOM 8634 C CA . CYS C 1 166 ? 21.583 -43.780 -25.881 1.00 15.02 189 CYS C CA 1
ATOM 8635 C C . CYS C 1 166 ? 21.266 -42.441 -25.239 1.00 15.34 189 CYS C C 1
ATOM 8636 O O . CYS C 1 166 ? 22.136 -41.604 -25.046 1.00 15.89 189 CYS C O 1
ATOM 8644 N N . LEU C 1 167 ? 20.012 -42.274 -24.890 1.00 14.25 190 LEU C N 1
ATOM 8645 C CA . LEU C 1 167 ? 19.591 -41.127 -24.081 1.00 15.14 190 LEU C CA 1
ATOM 8646 C C . LEU C 1 167 ? 20.538 -40.919 -22.893 1.00 15.44 190 LEU C C 1
ATOM 8647 O O . LEU C 1 167 ? 20.885 -41.855 -22.270 1.00 16.82 190 LEU C O 1
ATOM 8663 N N . GLU C 1 168 ? 20.912 -39.674 -22.667 1.00 14.09 191 GLU C N 1
ATOM 8664 C CA . GLU C 1 168 ? 21.881 -39.337 -21.634 1.00 15.89 191 GLU C CA 1
ATOM 8665 C C . GLU C 1 168 ? 21.273 -38.711 -20.392 1.00 17.86 191 GLU C C 1
ATOM 8666 O O . GLU C 1 168 ? 21.720 -38.973 -19.274 1.00 17.75 191 GLU C O 1
ATOM 8678 N N . ARG C 1 169 ? 20.288 -37.849 -20.575 1.00 15.56 192 ARG C N 1
ATOM 8679 C CA . ARG C 1 169 ? 19.775 -37.060 -19.477 1.00 16.15 192 ARG C CA 1
ATOM 8680 C C . ARG C 1 169 ? 19.024 -37.936 -18.500 1.00 15.25 192 ARG C C 1
ATOM 8681 O O . ARG C 1 169 ? 17.961 -38.504 -18.812 1.00 15.55 192 ARG C O 1
ATOM 8702 N N . GLN C 1 170 ? 19.500 -37.911 -17.259 1.00 13.97 193 GLN C N 1
ATOM 8703 C CA . GLN C 1 170 ? 19.014 -38.825 -16.253 1.00 15.28 193 GLN C CA 1
ATOM 8704 C C . GLN C 1 170 ? 17.605 -38.387 -15.829 1.00 13.08 193 GLN C C 1
ATOM 8705 O O . GLN C 1 170 ? 16.763 -39.220 -15.489 1.00 15.47 193 GLN C O 1
ATOM 8719 N N . ASN C 1 171 ? 17.367 -37.082 -15.797 1.00 13.21 194 ASN C N 1
ATOM 8720 C CA . ASN C 1 171 ? 16.063 -36.579 -15.462 1.00 13.28 194 ASN C CA 1
ATOM 8721 C C . ASN C 1 171 ? 15.017 -36.888 -16.531 1.00 14.87 194 ASN C C 1
ATOM 8722 O O . ASN C 1 171 ? 13.863 -37.130 -16.227 1.00 13.92 194 ASN C O 1
ATOM 8733 N N . TYR C 1 172 ? 15.414 -36.878 -17.805 1.00 13.43 195 TYR C N 1
ATOM 8734 C CA . TYR C 1 172 ? 14.502 -37.259 -18.861 1.00 12.78 195 TYR C CA 1
ATOM 8735 C C . TYR C 1 172 ? 14.110 -38.731 -18.740 1.00 14.45 195 TYR C C 1
ATOM 8736 O O . TYR C 1 172 ? 12.946 -39.078 -18.883 1.00 14.91 195 TYR C O 1
ATOM 8754 N N . ILE C 1 173 ? 15.104 -39.602 -18.554 1.00 13.33 196 ILE C N 1
ATOM 8755 C CA . ILE C 1 173 ? 14.846 -41.036 -18.431 1.00 14.97 196 ILE C CA 1
ATOM 8756 C C . ILE C 1 173 ? 13.920 -41.294 -17.248 1.00 15.20 196 ILE C C 1
ATOM 8757 O O . ILE C 1 173 ? 12.991 -42.068 -17.359 1.00 15.04 196 ILE C O 1
ATOM 8773 N N . GLU C 1 174 ? 14.161 -40.593 -16.125 1.00 13.80 197 GLU C N 1
ATOM 8774 C CA . GLU C 1 174 ? 13.370 -40.829 -14.914 1.00 15.63 197 GLU C CA 1
ATOM 8775 C C . GLU C 1 174 ? 11.923 -40.401 -15.148 1.00 15.18 197 GLU C C 1
ATOM 8776 O O . GLU C 1 174 ? 11.010 -41.091 -14.739 1.00 17.47 197 GLU C O 1
ATOM 8788 N N . ASP C 1 175 ? 11.716 -39.266 -15.818 1.00 15.27 198 ASP C N 1
ATOM 8789 C CA . ASP C 1 175 ? 10.371 -38.832 -16.103 1.00 15.17 198 ASP C CA 1
ATOM 8790 C C . ASP C 1 175 ? 9.679 -39.805 -17.079 1.00 15.68 198 ASP C C 1
ATOM 8791 O O . ASP C 1 175 ? 8.502 -40.099 -16.909 1.00 16.09 198 ASP C O 1
ATOM 8800 N N . LEU C 1 176 ? 10.384 -40.291 -18.087 1.00 14.74 199 LEU C N 1
ATOM 8801 C CA . LEU C 1 176 ? 9.784 -41.278 -18.983 1.00 14.41 199 LEU C CA 1
ATOM 8802 C C . LEU C 1 176 ? 9.397 -42.554 -18.207 1.00 15.93 199 LEU C C 1
ATOM 8803 O O . LEU C 1 176 ? 8.302 -43.076 -18.375 1.00 16.24 199 LEU C O 1
ATOM 8819 N N . GLN C 1 177 ? 10.310 -43.060 -17.381 1.00 15.75 200 GLN C N 1
ATOM 8820 C CA . GLN C 1 177 ? 10.044 -44.307 -16.675 1.00 16.59 200 GLN C CA 1
ATOM 8821 C C . GLN C 1 177 ? 8.969 -44.163 -15.608 1.00 17.54 200 GLN C C 1
ATOM 8822 O O . GLN C 1 177 ? 8.175 -45.087 -15.414 1.00 21.76 200 GLN C O 1
ATOM 8836 N N . ASN C 1 178 ? 8.997 -43.051 -14.869 1.00 18.71 201 ASN C N 1
ATOM 8837 C CA . ASN C 1 178 ? 8.245 -42.953 -13.608 1.00 20.00 201 ASN C CA 1
ATOM 8838 C C . ASN C 1 178 ? 7.313 -41.770 -13.554 1.00 19.83 201 ASN C C 1
ATOM 8839 O O . ASN C 1 178 ? 6.522 -41.673 -12.627 1.00 24.94 201 ASN C O 1
ATOM 8850 N N . GLY C 1 179 ? 7.446 -40.847 -14.496 1.00 19.41 202 GLY C N 1
ATOM 8851 C CA . GLY C 1 179 ? 6.618 -39.665 -14.507 1.00 19.67 202 GLY C CA 1
ATOM 8852 C C . GLY C 1 179 ? 5.259 -39.954 -15.097 1.00 18.61 202 GLY C C 1
ATOM 8853 O O . GLY C 1 179 ? 4.999 -41.053 -15.624 1.00 20.61 202 GLY C O 1
ATOM 8857 N N . PRO C 1 180 ? 4.370 -38.961 -15.041 1.00 22.63 203 PRO C N 1
ATOM 8858 C CA . PRO C 1 180 ? 2.986 -39.149 -15.445 1.00 21.79 203 PRO C CA 1
ATOM 8859 C C . PRO C 1 180 ? 2.760 -39.083 -16.961 1.00 21.08 203 PRO C C 1
ATOM 8860 O O . PRO C 1 180 ? 3.477 -38.402 -17.692 1.00 20.72 203 PRO C O 1
ATOM 8871 N N . ILE C 1 181 ? 1.767 -39.817 -17.427 1.00 21.97 204 ILE C N 1
ATOM 8872 C CA . ILE C 1 181 ? 1.221 -39.592 -18.742 1.00 22.09 204 ILE C CA 1
ATOM 8873 C C . ILE C 1 181 ? 0.593 -38.212 -18.763 1.00 23.49 204 ILE C C 1
ATOM 8874 O O . ILE C 1 181 ? -0.123 -37.842 -17.832 1.00 27.12 204 ILE C O 1
ATOM 8890 N N . ARG C 1 182 ? 0.862 -37.447 -19.814 1.00 22.36 205 ARG C N 1
ATOM 8891 C CA . ARG C 1 182 ? 0.285 -36.102 -19.950 1.00 25.85 205 ARG C CA 1
ATOM 8892 C C . ARG C 1 182 ? -1.038 -36.135 -20.715 1.00 28.65 205 ARG C C 1
ATOM 8893 O O . ARG C 1 182 ? -1.209 -36.957 -21.615 1.00 29.46 205 ARG C O 1
#

B-factor: mean 23.79, std 14.3, range [10.63, 183.89]

Foldseek 3Di:
DDDFDQEQPPCLLVFDAWFAQQPPAQETFGAQAADDSNCVVDDPVSHGHLVNVQVVCVVNVAAAQEEEEQEDPGCRDDPVPRPDDHHYYYQHQDDDAQGDPVSLVVLLVVRVVSCVVPVPDSHHYYYYYNGRAANVLLSQLLCCCQVVVDQSVRSQVSSQVRRVHHHDRPNSSCCSHPNDND/DDDADQDQPPCLLVFDAWFAQFPPAQETFGADAADPSNCVVDDPVSHGHLVNVQVVCVVNVAAAQEEEEQEDDGCGDDQVPRPDNHHYHYQHQDDQAQGDVVSLVVLLVVVVVSCVVPVPDSHHYYYYYNGRAANVLLSQLLNCCQVVVDQSVVSQVSSQVRRVHHHDRPNSSCCSHPNDRD/DDQPPCQQVFDAWFAQQPPAQETFGADAADPVVCVVDDPVSHGHLVNVQVVCVVNVAAAQEEEEQEDDDCRDDLVPRPDDHHYHYQHQDDDAQRDPVSLVVLLVVRVVSCVVAVPDSHHYYYYYRGRAANVLLSQLLCCCQPVVDQLVRSQVSSCVRRVHHHDRPNSSCCSHPNDND

InterPro domains:
  IPR000340 Dual specificity phosphatase, catalytic domain [PF00782] (84-199)
  IPR000387 Tyrosine-specific protein phosphatases domain [PS50056] (128-197)
  IPR016130 Protein-tyrosine phosphatase, active site [PS00383] (150-160)
  IPR020422 Dual specificity protein phosphatase domain [PS50054] (61-208)
  IPR020422 Dual specificity protein phosphatase domain [SM00195] (66-205)
  IPR029021 Protein-tyrosine phosphatase-like [G3DSA:3.90.190.10] (1-221)
  IPR029021 Protein-tyrosine phosphatase-like [SSF52799] (31-201)

Nearest PDB structures (foldseek):
  4mbb-assembly1_A  TM=9.962E-01  e=2.576E-41  Homo sapiens
  4jmj-assembly1_A  TM=1.000E+00  e=1.959E-38  Homo sapiens
  1yn9-assembly3_C  TM=9.011E-01  e=3.289E-18  Autographa californica nucleopolyhedrovirus
  1i9t-assembly1_A  TM=8.945E-01  e=1.279E-15  Mus musculus
  8p4c-assembly1_M  TM=9.367E-01  e=9.966E-14  Homo sapiens

GO terms:
  GO:0004651 polynucleotide 5'-phosphatase activity (F, IDA)
  GO:0004725 protein tyrosine phosphatase activity (F, IDA)
  GO:0016607 nuclear speck (C, IDA)
  GO:0003723 RNA binding (F, IDA)
  GO:0016791 phosphatase activity (F, IDA)
  GO:0006470 protein dephosphorylation (P, IDA)
  GO:0004725 protein tyrosine phosphatase activity (F, TAS)
  GO:0005634 nucleus (C, TAS)
  GO:0003723 RNA binding (F, TAS)
  GO:0006396 RNA processing (P, TAS)
  GO:0005739 mitochondrion (C, HTP)
  GO:0005654 nucleoplasm (C, IDA)
  GO:0003723 RNA binding (F, HDA)

Radius of gyration: 24.93 Å; Cα contacts (8 Å, |Δi|>4): 949; chains: 3; bounding box: 51×69×69 Å

Sequence (541 aa):
GPLGSNHIPERWKDYLPVGQRMPGTRFIAFKVPLQKSFEKKLAPEECFSPLDLFNKIREQNEELGLIIDLTYTQRYYKPEDLPETVPYLKIFTVGHQVPDDETIFFKFKHAVNGFLKENKDNDKLIGVHSTHGLNRTGYLICRYLIDVEGVRPDDAIELFNRCRGHCLERQNYIEDLQNGPIRGPLGSNHIPERWKDYLPVGQRMPGTRFIAFKVPLQKSFEKKLAPEECFSPLDLFNKIREQNEELGLIIDLTYTQRYYKPEDLPETVPYLKIFTVGHQVPDDETIFKFKHAVNGFLKENKDNDKLIGVHSTHGLNRTGYLICRYLIDVEGVRPDDAIELFNRCRGHCLERQNYIEDLQNGPIRNHIPERWKDYLPVGQRMPGTRFIAFKVPLQKSFEKKLAPEECFSPLDLFNKIREQNEELGLIIDLTYTQRYYKPEDLPETVPYLKIFTVGHQVPDDETIFKFKHAVNGFLKENKDNDKLIGVHSTHGLNRTGYLICRYLIDVEGVRPDDAIELFNRCRGHCLERQNYIEDLQNGPIR

Solvent-accessible surface area: 24358 Å² total; per-residue (Å²): 116,139,87,47,23,30,28,29,11,82,49,0,107,80,16,92,31,12,0,105,44,2,83,78,16,38,4,0,4,0,6,0,1,1,51,153,36,0,32,162,108,20,36,118,149,60,33,1,21,17,101,43,1,12,50,68,4,125,127,44,141,41,102,11,6,12,1,0,4,0,2,10,34,4,79,6,7,89,38,135,92,18,67,81,145,21,85,58,66,57,1,54,5,23,22,68,108,40,7,85,86,114,8,2,133,77,2,23,114,13,1,64,24,19,36,140,118,22,152,134,47,74,71,0,2,0,0,0,2,10,31,0,0,6,28,0,0,0,1,0,0,1,5,2,11,26,68,93,63,43,148,35,74,73,0,16,98,51,0,21,192,16,2,46,52,81,8,33,30,19,8,0,33,69,15,2,80,109,25,90,108,76,103,40,109,44,24,61,52,21,8,72,62,0,109,88,14,93,32,8,1,100,55,3,80,86,18,33,4,0,4,0,6,0,1,1,50,160,38,0,33,178,136,17,37,116,149,63,29,1,22,12,98,45,1,23,71,68,4,166,133,45,117,37,97,6,5,14,1,0,5,0,3,12,31,2,82,9,8,82,40,126,90,15,61,105,143,22,86,61,68,57,5,59,5,26,25,71,111,38,8,88,87,114,13,2,127,96,1,22,110,15,1,63,14,20,30,134,123,24,140,134,50,78,71,0,2,0,0,0,2,11,24,0,0,6,27,0,0,0,1,0,0,2,10,7,12,27,58,111,62,48,143,33,69,70,0,15,88,31,1,16,136,15,3,33,42,27,6,9,31,20,8,0,34,76,20,1,71,106,28,90,124,82,124,42,20,10,75,50,1,104,89,14,94,29,10,1,103,50,3,87,90,16,36,6,0,4,0,6,0,2,1,55,155,61,4,32,185,136,18,35,117,150,54,33,1,15,15,102,37,0,15,62,70,4,138,139,38,136,42,100,7,8,16,2,0,5,0,2,12,33,15,109,9,9,96,38,138,91,20,71,88,139,19,83,62,70,54,3,45,4,25,26,71,108,37,7,74,81,118,11,3,138,99,2,29,124,13,1,68,18,15,36,138,125,24,146,134,46,82,70,0,2,0,0,0,2,11,32,0,0,7,29,0,0,0,1,0,0,2,6,8,10,25,60,108,64,45,141,36,65,71,0,17,100,35,1,18,135,11,2,16,9,34,9,10,32,21,9,0,41,76,20,1,81,109,26,90,116,84